Protein 7FE5 (pdb70)

Foldseek 3Di:
DDDFDADPRATEDAQWDKDKAQDDQEAEAPDKDKIKMKIARNDQDKFWAKWKKKKKKFAAAAPDEPVQKWKWKAKAPGDIDTFDQQLWADWDADPNGIIIIMTTGGWDRVPPQADPVTGRIHHHGRMMMMIMMMHGHPPDWGAKIKMKMKMAGERDPPDDPDGRSYHHRHIYDIDMDIHTYHDDDDDPD/DDDFDADPRATEDAQWAKDKAQDDQEAEAQDKDKIKMKIARNDQDKFFAKFKKKKKKFAAAAPDDPVQKWKWKAKAPHDIDTFDQQLWADWDADPNGIIIIMTTGGWDRVPPQADVVTGRMHHHGRMMMMIMMMHGHPPDWGPKIKMKMKMATERDPPDDADGRSYHHRHIYDIDMDIHTHHDDDDDPD/DDDFDADPNATEDAQWAKDKADDDQEAEAFDKDKIKMKIARNDQDKFFAKFKKKKKKFAPAAPDDPVQKWKWKAKAPGDIDTFDSQLKAGWDADPNGIIMIMGTGGWDRNPPQADPVTGRMHHHGDMMMMIMMMHGHPPDWGAKIKMKMKMATERDPPRDPDGRSYHHRHIYDIDMDIHTHHDDDDDPD

B-factor: mean 40.2, std 9.84, range [25.77, 142.32]

Nearest PDB structures (foldseek):
  7fe6-assembly1_C  TM=1.003E+00  e=2.336E-36  Streptomyces hygroscopicus
  7fe0-assembly1_C  TM=1.004E+00  e=3.868E-36  Streptomyces hygroscopicus
  5cl2-assembly1_B  TM=5.965E-01  e=4.654E-03  Bacillus subtilis subsp. subtilis str. 168
  9au7-assembly1_C  TM=4.682E-01  e=3.324E-02  Homo sapiens
  3uxf-assembly1_A  TM=3.647E-01  e=5.988E-03  Actinomyces oris

Organism: Streptomyces hygroscopicus (NCBI:txid1912)

Solvent-accessible surface area: 21555 Å² total; per-residue (Å²): 110,30,136,46,43,120,47,152,55,60,108,17,5,54,71,0,15,0,33,23,19,38,6,39,4,31,1,68,27,13,89,20,20,16,1,0,0,1,3,8,0,42,6,154,71,58,1,33,23,2,2,4,0,1,16,1,19,0,2,62,71,78,78,0,79,23,143,19,4,77,0,54,11,3,4,3,62,25,119,63,74,98,1,54,86,86,107,17,68,104,42,55,112,31,115,70,30,5,0,39,2,4,0,24,2,18,23,75,1,30,40,34,17,12,113,145,113,34,36,2,29,0,51,49,32,59,24,6,1,3,0,0,44,1,0,0,95,133,71,1,66,4,69,4,0,0,0,26,0,28,0,0,0,19,28,39,112,69,44,168,54,103,7,105,22,5,26,0,21,0,4,1,60,44,12,14,0,0,0,6,1,7,152,49,37,94,81,40,110,102,30,135,45,39,124,53,158,53,54,110,18,5,51,72,1,14,0,33,25,17,36,5,40,4,32,1,65,29,12,93,17,20,17,0,0,0,0,2,9,1,46,8,149,72,57,1,33,23,2,2,5,0,0,19,0,16,0,0,56,65,80,78,0,78,26,144,22,5,71,0,51,10,6,5,3,60,26,121,61,80,96,1,50,90,86,102,18,75,104,40,57,113,30,116,68,24,4,0,41,2,3,0,25,2,21,25,75,0,31,38,27,22,17,111,146,99,37,34,4,28,0,53,43,25,45,25,7,2,4,0,0,43,0,0,0,96,132,72,1,69,3,75,5,0,0,0,27,0,28,0,0,0,13,33,36,109,71,35,154,55,99,9,108,22,5,26,0,15,0,4,1,60,44,12,14,0,0,0,6,0,8,152,46,39,92,79,38,107,109,29,129,44,43,122,84,159,64,54,107,19,4,47,69,1,16,0,31,26,17,35,6,40,4,31,2,71,28,15,92,14,20,15,0,0,0,0,1,8,1,42,7,154,70,59,0,30,21,2,3,4,0,2,10,3,25,1,9,60,73,81,70,0,78,26,135,15,5,71,2,56,10,3,3,3,56,26,125,56,73,99,1,60,87,85,106,19,66,106,41,54,110,43,117,75,32,6,1,48,1,2,0,23,2,23,22,79,0,26,40,34,22,21,114,144,113,43,34,3,23,0,52,41,23,51,26,6,1,3,0,0,46,2,0,0,100,133,70,1,64,4,73,6,0,0,1,41,0,29,0,0,0,18,31,40,111,71,41,171,54,98,9,108,22,4,25,0,24,0,4,1,62,41,14,14,0,0,0,5,0,8,152,44,39,92,81,37,107

Secondary structure (DSSP, 8-state):
----EEETTEEE-TTEEEEEES--SEE-TT-EEEEEEEEEE-SSPPBSEEEEEEEEEESS-S---GGGEEEEEEETTS--EEPPTTSBPPPB--TTS-EEEEEEE-S--SSSS--TTS---B-TT-EEEEEEEEEEPTT--EEEEEEEEEEEEESSTT---SSTTSS-SEE---EEEEEEESPPPPP--/----EEETTEEE-TTEEEEEES--SEE-TT-EEEEEEEEEE-SSPPBSEEEEEEEEEESS-S---GGGEEEEEEETTS--EEPPTTSBPPPB--TTS-EEEEEEE----SSSS--TTS---B-TT-EEEEEEEEEEPTT--EEEEEEEEEEEEESSTT---SSTTSS-SEE---EEEEEEESPPPPP--/----EEETTEEE-TTEEEEEES--SEE-TT--EEEEEEEEE-SSPPBSEEEEEEEEEESS-S---GGGEEEEEEETTS--EEPPTTSBPPPB--TTS-EEEEEEE----SSSS--TTS---B-TT-EEEEEEEEEEPTT--EEEEEEEEEEEEESSTT---SSTTSS-SEE---EEEEEEESPPPPP--

Sequence (567 aa):
GPVYREYKGFRVNDNIVADFIGVPAVITPGETIEFSVFYTNRGRYAYPDTGLNLVIWFSDRDDLRREDFKLFYKVSRADWQEQDPAKCWDPQFPAEGGVHIACQLSGPDGGILSKPDGTVPLPEVESVTAHVRLAFREGITSEHAGIFALPGMLDAPGDKSIIPGLFGNVFGRLQQASFRLGEGPSSLYGPVYREYKGFRVNDNIVADFIGVPAVITPGETIEFSVFYTNRGRYAYPDTGLNLVIWFSDRDDLRREDFKLFYKVSRADWQEQDPAKCWDPQFPAEGGVHIACQLSGPDGGILSKPDGTVPLPEVESVTAHVRLAFREGITSEHAGIFALPGMLDAPGDKSIIPGLFGNVFGRLQQASFRLGEGPSSLYGPVYREYKGFRVNDNIVADFIGVPAVITPGETIEFSVFYTNRGRYAYPDTGLNLVIWFSDRDDLRREDFKLFYKVSRADWQEQDPAKCWDPQFPAEGGVHIACQLSGPDGGILSKPDGTVPLPEVESVTAHVRLAFREGITSEHAGIFALPGMLDAPGDKSIIPGLFGNVFGRLQQASFRLGEGPSSLY

Radius of gyration: 22.57 Å; Cα contacts (8 Å, |Δi|>4): 1707; chains: 3; bounding box: 62×62×60 Å

Structure (mmCIF, N/CA/C/O backbone):
data_7FE5
#
_entry.id   7FE5
#
_cell.length_a   73.820
_cell.length_b   73.820
_cell.length_c   244.670
_cell.angle_alpha   90.000
_cell.angle_beta   90.000
_cell.angle_gamma   90.000
#
_symmetry.space_group_name_H-M   'P 41 21 2'
#
loop_
_entity.id
_entity.type
_entity.pdbx_description
1 polymer AvmM
2 non-polymer 'CACODYLATE ION'
3 non-polymer 'CHLORIDE ION'
4 water water
#
loop_
_atom_site.group_PDB
_atom_site.id
_atom_site.type_symbol
_atom_site.label_atom_id
_atom_site.label_alt_id
_atom_site.label_comp_id
_atom_site.label_asym_id
_atom_site.label_entity_id
_atom_site.label_seq_id
_atom_site.pdbx_PDB_ins_code
_atom_site.Cartn_x
_atom_site.Cartn_y
_atom_site.Cartn_z
_atom_site.occupancy
_atom_site.B_iso_or_equiv
_atom_site.auth_seq_id
_atom_site.auth_comp_id
_atom_site.auth_asym_id
_atom_site.auth_atom_id
_atom_site.pdbx_PDB_model_num
ATOM 1 N N . GLY A 1 29 ? 55.419 9.423 118.088 1.00 79.08 9 GLY A N 1
ATOM 2 C CA . GLY A 1 29 ? 54.780 8.126 117.954 1.00 69.46 9 GLY A CA 1
ATOM 3 C C . GLY A 1 29 ? 53.290 8.131 118.250 1.00 67.33 9 GLY A C 1
ATOM 4 O O . GLY A 1 29 ? 52.830 8.845 119.144 1.00 73.47 9 GLY A O 1
ATOM 5 N N . PRO A 1 30 ? 52.526 7.348 117.493 1.00 59.83 10 PRO A N 1
ATOM 6 C CA . PRO A 1 30 ? 51.074 7.319 117.679 1.00 57.55 10 PRO A CA 1
ATOM 7 C C . PRO A 1 30 ? 50.675 6.346 118.782 1.00 57.10 10 PRO A C 1
ATOM 8 O O . PRO A 1 30 ? 51.450 5.498 119.227 1.00 55.87 10 PRO A O 1
ATOM 12 N N . VAL A 1 31 ? 49.423 6.471 119.199 1.00 56.78 11 VAL A N 1
ATOM 13 C CA . VAL A 1 31 ? 48.880 5.656 120.281 1.00 57.86 11 VAL A CA 1
ATOM 14 C C . VAL A 1 31 ? 48.399 4.323 119.730 1.00 55.91 11 VAL A C 1
ATOM 15 O O . VAL A 1 31 ? 47.580 4.277 118.802 1.00 54.00 11 VAL A O 1
ATOM 19 N N . TYR A 1 32 ? 48.868 3.234 120.330 1.00 54.22 12 TYR A N 1
ATOM 20 C CA . TYR A 1 32 ? 48.421 1.898 119.978 1.00 52.70 12 TYR A CA 1
ATOM 21 C C . TYR A 1 32 ? 47.579 1.314 121.099 1.00 53.09 12 TYR A C 1
ATOM 22 O O . TYR A 1 32 ? 47.879 1.503 122.278 1.00 53.27 12 TYR A O 1
ATOM 31 N N . ARG A 1 33 ? 46.560 0.559 120.726 1.00 53.00 13 ARG A N 1
ATOM 32 C CA . ARG A 1 33 ? 45.859 -0.296 121.662 1.00 56.29 13 ARG A CA 1
ATOM 33 C C . ARG A 1 33 ? 46.299 -1.729 121.411 1.00 62.87 13 ARG A C 1
ATOM 34 O O . ARG A 1 33 ? 46.738 -2.077 120.310 1.00 59.93 13 ARG A O 1
ATOM 42 N N . GLU A 1 34 ? 46.202 -2.559 122.438 1.00 73.87 14 GLU A N 1
ATOM 43 C CA . GLU A 1 34 ? 46.537 -3.962 122.281 1.00 76.81 14 GLU A CA 1
ATOM 44 C C . GLU A 1 34 ? 45.252 -4.748 122.105 1.00 80.08 14 GLU A C 1
ATOM 45 O O . GLU A 1 34 ? 44.279 -4.538 122.838 1.00 82.34 14 GLU A O 1
ATOM 51 N N . TYR A 1 35 ? 45.255 -5.637 121.120 1.00 72.65 15 TYR A N 1
ATOM 52 C CA . TYR A 1 35 ? 44.125 -6.501 120.821 1.00 72.89 15 TYR A CA 1
ATOM 53 C C . TYR A 1 35 ? 44.674 -7.841 120.369 1.00 69.81 15 TYR A C 1
ATOM 54 O O . TYR A 1 35 ? 45.349 -7.910 119.338 1.00 68.42 15 TYR A O 1
ATOM 63 N N . LYS A 1 36 ? 44.396 -8.893 121.139 1.00 71.74 16 LYS A N 1
ATOM 64 C CA . LYS A 1 36 ? 44.960 -10.222 120.885 1.00 69.02 16 LYS A CA 1
ATOM 65 C C . LYS A 1 36 ? 46.481 -10.161 120.749 1.00 67.27 16 LYS A C 1
ATOM 66 O O . LYS A 1 36 ? 47.078 -10.810 119.889 1.00 65.25 16 LYS A O 1
ATOM 72 N N . GLY A 1 37 ? 47.112 -9.350 121.595 1.00 69.83 17 GLY A N 1
ATOM 73 C CA . GLY A 1 37 ? 48.556 -9.255 121.637 1.00 70.92 17 GLY A CA 1
ATOM 74 C C . GLY A 1 37 ? 49.215 -8.476 120.521 1.00 68.98 17 GLY A C 1
ATOM 75 O O . GLY A 1 37 ? 50.448 -8.484 120.431 1.00 68.39 17 GLY A O 1
ATOM 76 N N . PHE A 1 38 ? 48.448 -7.802 119.672 1.00 67.86 18 PHE A N 1
ATOM 77 C CA . PHE A 1 38 ? 49.011 -7.031 118.575 1.00 63.62 18 PHE A CA 1
ATOM 78 C C . PHE A 1 38 ? 48.742 -5.552 118.815 1.00 61.32 18 PHE A C 1
ATOM 79 O O . PHE A 1 38 ? 47.899 -5.179 119.634 1.00 61.78 18 PHE A O 1
ATOM 87 N N . ARG A 1 39 ? 49.498 -4.712 118.114 1.00 55.25 19 ARG A N 1
ATOM 88 C CA . ARG A 1 39 ? 49.377 -3.266 118.240 1.00 53.87 19 ARG A CA 1
ATOM 89 C C . ARG A 1 39 ? 48.528 -2.721 117.095 1.00 51.98 19 ARG A C 1
ATOM 90 O O . ARG A 1 39 ? 48.812 -2.992 115.920 1.00 49.19 19 ARG A O 1
ATOM 98 N N . VAL A 1 40 ? 47.486 -1.966 117.448 1.00 51.22 20 VAL A N 1
ATOM 99 C CA . VAL A 1 40 ? 46.472 -1.501 116.509 1.00 47.05 20 VAL A CA 1
ATOM 100 C C . VAL A 1 40 ? 46.373 0.015 116.607 1.00 48.86 20 VAL A C 1
ATOM 101 O O . VAL A 1 40 ? 46.247 0.565 117.709 1.00 46.89 20 VAL A O 1
ATOM 105 N N . ASN A 1 41 ? 46.429 0.684 115.453 1.00 44.28 21 ASN A N 1
ATOM 106 C CA . ASN A 1 41 ? 46.185 2.118 115.344 1.00 40.04 21 ASN A CA 1
ATOM 107 C C . ASN A 1 41 ? 44.851 2.287 114.628 1.00 40.63 21 ASN A C 1
ATOM 108 O O . ASN A 1 41 ? 44.748 2.015 113.427 1.00 42.83 21 ASN A O 1
ATOM 113 N N . ASP A 1 42 ? 43.827 2.714 115.367 1.00 38.57 22 ASP A N 1
ATOM 114 C CA . ASP A 1 42 ? 42.506 2.867 114.767 1.00 42.01 22 ASP A CA 1
ATOM 115 C C . ASP A 1 42 ? 42.425 4.020 113.773 1.00 38.31 22 ASP A C 1
ATOM 116 O O . ASP A 1 42 ? 41.396 4.157 113.107 1.00 37.63 22 ASP A O 1
ATOM 121 N N . ASN A 1 43 ? 43.469 4.842 113.647 1.00 38.61 23 ASN A N 1
ATOM 122 C CA . ASN A 1 43 ? 43.437 5.943 112.694 1.00 34.83 23 ASN A CA 1
ATOM 123 C C . ASN A 1 43 ? 43.702 5.502 111.264 1.00 35.99 23 ASN A C 1
ATOM 124 O O . ASN A 1 43 ? 43.501 6.302 110.347 1.00 36.40 23 ASN A O 1
ATOM 129 N N . ILE A 1 44 ? 44.162 4.273 111.048 1.00 34.93 24 ILE A N 1
ATOM 130 C CA . ILE A 1 44 ? 44.321 3.719 109.711 1.00 34.91 24 ILE A CA 1
ATOM 131 C C . ILE A 1 44 ? 43.117 2.811 109.485 1.00 34.49 24 ILE A C 1
ATOM 132 O O . ILE A 1 44 ? 43.072 1.684 109.985 1.00 35.67 24 ILE A O 1
ATOM 137 N N . VAL A 1 45 ? 42.123 3.304 108.757 1.00 32.88 25 VAL A N 1
ATOM 138 C CA . VAL A 1 45 ? 40.875 2.592 108.579 1.00 34.02 25 VAL A CA 1
ATOM 139 C C . VAL A 1 45 ? 40.858 1.964 107.193 1.00 32.37 25 VAL A C 1
ATOM 140 O O . VAL A 1 45 ? 41.764 2.163 106.389 1.00 31.87 25 VAL A O 1
ATOM 144 N N . ALA A 1 46 ? 39.821 1.167 106.915 1.00 32.56 26 ALA A N 1
ATOM 145 C CA . ALA A 1 46 ? 39.628 0.535 105.620 1.00 31.34 26 ALA A CA 1
ATOM 146 C C . ALA A 1 46 ? 38.152 0.603 105.241 1.00 32.86 26 ALA A C 1
ATOM 147 O O . ALA A 1 46 ? 37.271 0.589 106.105 1.00 30.93 26 ALA A O 1
ATOM 149 N N . ASP A 1 47 ? 37.894 0.679 103.935 1.00 30.64 27 ASP A N 1
ATOM 150 C CA . ASP A 1 47 ? 36.548 0.704 103.379 1.00 30.20 27 ASP A CA 1
ATOM 151 C C . ASP A 1 47 ? 36.467 -0.321 102.253 1.00 32.49 27 ASP A C 1
ATOM 152 O O . ASP A 1 47 ? 37.449 -0.541 101.535 1.00 31.08 27 ASP A O 1
ATOM 157 N N . PHE A 1 48 ? 35.305 -0.957 102.120 1.00 31.81 28 PHE A N 1
ATOM 158 C CA . PHE A 1 48 ? 34.978 -1.858 101.022 1.00 30.37 28 PHE A CA 1
ATOM 159 C C . PHE A 1 48 ? 34.057 -1.162 100.022 1.00 31.21 28 PHE A C 1
ATOM 160 O O . PHE A 1 48 ? 33.231 -0.331 100.401 1.00 31.43 28 PHE A O 1
ATOM 168 N N . ILE A 1 49 ? 34.180 -1.517 98.741 1.00 30.89 29 ILE A N 1
ATOM 169 C CA . ILE A 1 49 ? 33.240 -1.064 97.713 1.00 29.54 29 ILE A CA 1
ATOM 170 C C . ILE A 1 49 ? 32.853 -2.245 96.836 1.00 29.81 29 ILE A C 1
ATOM 171 O O . ILE A 1 49 ? 33.728 -2.945 96.327 1.00 30.08 29 ILE A O 1
ATOM 176 N N . GLY A 1 50 ? 31.544 -2.459 96.651 1.00 29.76 30 GLY A N 1
ATOM 177 C CA . GLY A 1 50 ? 31.087 -3.447 95.691 1.00 30.00 30 GLY A CA 1
ATOM 178 C C . GLY A 1 50 ? 31.078 -4.888 96.157 1.00 30.52 30 GLY A C 1
ATOM 179 O O . GLY A 1 50 ? 30.865 -5.785 95.337 1.00 30.78 30 GLY A O 1
ATOM 180 N N . VAL A 1 51 ? 31.265 -5.148 97.446 1.00 30.72 31 VAL A N 1
ATOM 181 C CA . VAL A 1 51 ? 31.110 -6.506 97.967 1.00 31.26 31 VAL A CA 1
ATOM 182 C C . VAL A 1 51 ? 29.637 -6.905 97.982 1.00 31.35 31 VAL A C 1
ATOM 183 O O . VAL A 1 51 ? 28.819 -6.234 98.638 1.00 31.73 31 VAL A O 1
ATOM 187 N N . PRO A 1 52 ? 29.249 -7.982 97.305 1.00 31.70 32 PRO A N 1
ATOM 188 C CA . PRO A 1 52 ? 27.861 -8.438 97.394 1.00 31.88 32 PRO A CA 1
ATOM 189 C C . PRO A 1 52 ? 27.598 -9.150 98.710 1.00 32.32 32 PRO A C 1
ATOM 190 O O . PRO A 1 52 ? 28.495 -9.725 99.334 1.00 32.65 32 PRO A O 1
ATOM 194 N N . ALA A 1 53 ? 26.348 -9.069 99.148 1.00 32.37 33 ALA A N 1
ATOM 195 C CA . ALA A 1 53 ? 25.953 -9.750 100.371 1.00 33.70 33 ALA A CA 1
ATOM 196 C C . ALA A 1 53 ? 25.688 -11.238 100.156 1.00 33.49 33 ALA A C 1
ATOM 197 O O . ALA A 1 53 ? 25.558 -11.978 101.135 1.00 34.00 33 ALA A O 1
ATOM 199 N N . VAL A 1 54 ? 25.577 -11.687 98.911 1.00 33.53 34 VAL A N 1
ATOM 200 C CA . VAL A 1 54 ? 25.513 -13.110 98.591 1.00 34.15 34 VAL A CA 1
ATOM 201 C C . VAL A 1 54 ? 26.437 -13.340 97.406 1.00 34.07 34 VAL A C 1
ATOM 202 O O . VAL A 1 54 ? 26.346 -12.625 96.404 1.00 33.64 34 VAL A O 1
ATOM 206 N N . ILE A 1 55 ? 27.349 -14.306 97.539 1.00 34.52 35 ILE A N 1
ATOM 207 C CA . ILE A 1 55 ? 28.282 -14.707 96.492 1.00 34.58 35 ILE A CA 1
ATOM 208 C C . ILE A 1 55 ? 27.912 -16.114 96.021 1.00 38.85 35 ILE A C 1
ATOM 209 O O . ILE A 1 55 ? 27.671 -17.009 96.845 1.00 37.50 35 ILE A O 1
ATOM 214 N N . THR A 1 56 ? 27.850 -16.310 94.692 1.00 36.12 36 THR A N 1
ATOM 215 C CA . THR A 1 56 ? 27.537 -17.629 94.142 1.00 38.84 36 THR A CA 1
ATOM 216 C C . THR A 1 56 ? 28.802 -18.484 94.100 1.00 41.22 36 THR A C 1
ATOM 217 O O . THR A 1 56 ? 29.821 -18.045 93.551 1.00 38.51 36 THR A O 1
ATOM 221 N N . PRO A 1 57 ? 28.768 -19.710 94.620 1.00 40.86 37 PRO A N 1
ATOM 222 C CA . PRO A 1 57 ? 29.940 -20.585 94.498 1.00 40.43 37 PRO A CA 1
ATOM 223 C C . PRO A 1 57 ? 30.320 -20.773 93.039 1.00 38.90 37 PRO A C 1
ATOM 224 O O . PRO A 1 57 ? 29.464 -20.937 92.168 1.00 39.64 37 PRO A O 1
ATOM 228 N N . GLY A 1 58 ? 31.620 -20.685 92.776 1.00 40.57 38 GLY A N 1
ATOM 229 C CA . GLY A 1 58 ? 32.164 -20.839 91.446 1.00 42.34 38 GLY A CA 1
ATOM 230 C C . GLY A 1 58 ? 32.282 -19.557 90.656 1.00 39.46 38 GLY A C 1
ATOM 231 O O . GLY A 1 58 ? 33.086 -19.490 89.728 1.00 37.35 38 GLY A O 1
ATOM 232 N N . GLU A 1 59 ? 31.557 -18.518 91.038 1.00 39.83 39 GLU A N 1
ATOM 233 C CA . GLU A 1 59 ? 31.497 -17.293 90.264 1.00 38.45 39 GLU A CA 1
ATOM 234 C C . GLU A 1 59 ? 32.554 -16.300 90.744 1.00 35.09 39 GLU A C 1
ATOM 235 O O . GLU A 1 59 ? 32.902 -16.259 91.926 1.00 35.13 39 GLU A O 1
ATOM 241 N N . THR A 1 60 ? 33.085 -15.523 89.800 1.00 39.02 40 THR A N 1
ATOM 242 C CA . THR A 1 60 ? 34.082 -14.494 90.088 1.00 35.38 40 THR A CA 1
ATOM 243 C C . THR A 1 60 ? 33.418 -13.134 90.317 1.00 36.05 40 THR A C 1
ATOM 244 O O . THR A 1 60 ? 32.638 -12.660 89.484 1.00 33.65 40 THR A O 1
ATOM 248 N N . ILE A 1 61 ? 33.745 -12.498 91.437 1.00 35.44 41 ILE A N 1
ATOM 249 C CA . ILE A 1 61 ? 33.331 -11.126 91.700 1.00 34.53 41 ILE A CA 1
ATOM 250 C C . ILE A 1 61 ? 34.579 -10.264 91.815 1.00 35.07 41 ILE A C 1
ATOM 251 O O . ILE A 1 61 ? 35.659 -10.736 92.199 1.00 33.95 41 ILE A O 1
ATOM 256 N N . GLU A 1 62 ? 34.422 -8.981 91.503 1.00 33.01 42 GLU A N 1
ATOM 257 C CA . GLU A 1 62 ? 35.485 -8.010 91.699 1.00 31.87 42 GLU A CA 1
ATOM 258 C C . GLU A 1 62 ? 34.988 -6.927 92.647 1.00 31.58 42 GLU A C 1
ATOM 259 O O . GLU A 1 62 ? 33.891 -6.403 92.471 1.00 31.12 42 GLU A O 1
ATOM 265 N N . PHE A 1 63 ? 35.793 -6.594 93.647 1.00 33.36 43 PHE A N 1
ATOM 266 C CA . PHE A 1 63 ? 35.484 -5.476 94.520 1.00 33.15 43 PHE A CA 1
ATOM 267 C C . PHE A 1 63 ? 36.748 -4.666 94.733 1.00 30.95 43 PHE A C 1
ATOM 268 O O . PHE A 1 63 ? 37.849 -5.091 94.387 1.00 32.55 43 PHE A O 1
ATOM 276 N N . SER A 1 64 ? 36.585 -3.488 95.315 1.00 30.56 44 SER A N 1
ATOM 277 C CA . SER A 1 64 ? 37.727 -2.680 95.688 1.00 30.52 44 SER A CA 1
ATOM 278 C C . SER A 1 64 ? 37.664 -2.486 97.187 1.00 31.68 44 SER A C 1
ATOM 279 O O . SER A 1 64 ? 36.582 -2.507 97.791 1.00 32.21 44 SER A O 1
ATOM 282 N N . VAL A 1 65 ? 38.845 -2.323 97.764 1.00 33.13 45 VAL A N 1
ATOM 283 C CA . VAL A 1 65 ? 39.042 -2.079 99.184 1.00 31.70 45 VAL A CA 1
ATOM 284 C C . VAL A 1 65 ? 40.235 -1.148 99.304 1.00 30.95 45 VAL A C 1
ATOM 285 O O . VAL A 1 65 ? 41.204 -1.276 98.550 1.00 34.47 45 VAL A O 1
ATOM 289 N N . PHE A 1 66 ? 40.163 -0.185 100.228 1.00 30.70 46 PHE A N 1
ATOM 290 C CA . PHE A 1 66 ? 41.251 0.779 100.351 1.00 30.71 46 PHE A CA 1
ATOM 291 C C . PHE A 1 66 ? 41.442 1.163 101.806 1.00 30.86 46 PHE A C 1
ATOM 292 O O . PHE A 1 66 ? 40.468 1.244 102.561 1.00 30.72 46 PHE A O 1
ATOM 300 N N . TYR A 1 67 ? 42.699 1.392 102.196 1.00 31.21 47 TYR A N 1
ATOM 301 C CA . TYR A 1 67 ? 42.998 1.871 103.535 1.00 31.41 47 TYR A CA 1
ATOM 302 C C . TYR A 1 67 ? 43.449 3.328 103.491 1.00 31.14 47 TYR A C 1
ATOM 303 O O . TYR A 1 67 ? 44.143 3.753 102.565 1.00 31.08 47 TYR A O 1
ATOM 312 N N . THR A 1 68 ? 43.040 4.087 104.500 1.00 31.01 48 THR A N 1
ATOM 313 C CA . THR A 1 68 ? 43.215 5.527 104.536 1.00 30.71 48 THR A CA 1
ATOM 314 C C . THR A 1 68 ? 43.817 5.939 105.863 1.00 31.08 48 THR A C 1
ATOM 315 O O . THR A 1 68 ? 43.432 5.425 106.918 1.00 31.32 48 THR A O 1
ATOM 319 N N . ASN A 1 69 ? 44.732 6.901 105.808 1.00 32.80 49 ASN A N 1
ATOM 320 C CA . ASN A 1 69 ? 45.334 7.460 107.016 1.00 33.17 49 ASN A CA 1
ATOM 321 C C . ASN A 1 69 ? 44.437 8.594 107.511 1.00 34.15 49 ASN A C 1
ATOM 322 O O . ASN A 1 69 ? 44.470 9.716 106.996 1.00 32.94 49 ASN A O 1
ATOM 327 N N . ARG A 1 70 ? 43.631 8.297 108.516 1.00 32.75 50 ARG A N 1
ATOM 328 C CA . ARG A 1 70 ? 42.798 9.295 109.149 1.00 33.38 50 ARG A CA 1
ATOM 329 C C . ARG A 1 70 ? 43.473 9.937 110.356 1.00 35.50 50 ARG A C 1
ATOM 330 O O . ARG A 1 70 ? 42.816 10.678 111.082 1.00 35.10 50 ARG A O 1
ATOM 338 N N . GLY A 1 71 ? 44.765 9.679 110.570 1.00 37.50 51 GLY A N 1
ATOM 339 C CA . GLY A 1 71 ? 45.520 10.272 111.647 1.00 38.49 51 GLY A CA 1
ATOM 340 C C . GLY A 1 71 ? 46.615 11.202 111.154 1.00 40.69 51 GLY A C 1
ATOM 341 O O . GLY A 1 71 ? 46.728 11.511 109.967 1.00 38.64 51 GLY A O 1
ATOM 342 N N . ARG A 1 72 ? 47.457 11.630 112.098 1.00 42.23 52 ARG A N 1
ATOM 343 C CA . ARG A 1 72 ? 48.476 12.630 111.809 1.00 44.41 52 ARG A CA 1
ATOM 344 C C . ARG A 1 72 ? 49.884 12.054 111.717 1.00 46.12 52 ARG A C 1
ATOM 345 O O . ARG A 1 72 ? 50.831 12.808 111.458 1.00 53.82 52 ARG A O 1
ATOM 353 N N . TYR A 1 73 ? 50.053 10.753 111.915 1.00 41.87 53 TYR A N 1
ATOM 354 C CA . TYR A 1 73 ? 51.358 10.111 111.846 1.00 41.09 53 TYR A CA 1
ATOM 355 C C . TYR A 1 73 ? 51.504 9.451 110.480 1.00 43.09 53 TYR A C 1
ATOM 356 O O . TYR A 1 73 ? 50.622 8.688 110.059 1.00 41.00 53 TYR A O 1
ATOM 365 N N . ALA A 1 74 ? 52.580 9.784 109.771 1.00 39.32 54 ALA A N 1
ATOM 366 C CA . ALA A 1 74 ? 52.833 9.228 108.445 1.00 42.30 54 ALA A CA 1
ATOM 367 C C . ALA A 1 74 ? 53.583 7.909 108.597 1.00 41.94 54 ALA A C 1
ATOM 368 O O . ALA A 1 74 ? 54.650 7.874 109.214 1.00 39.97 54 ALA A O 1
ATOM 370 N N . TYR A 1 75 ? 53.012 6.818 108.067 1.00 40.22 55 TYR A N 1
ATOM 371 C CA . TYR A 1 75 ? 53.749 5.562 108.219 1.00 39.63 55 TYR A CA 1
ATOM 372 C C . TYR A 1 75 ? 54.764 5.405 107.086 1.00 41.56 55 TYR A C 1
ATOM 373 O O . TYR A 1 75 ? 54.501 5.820 105.954 1.00 41.93 55 TYR A O 1
ATOM 382 N N . PRO A 1 76 ? 55.946 4.853 107.379 1.00 43.18 56 PRO A N 1
ATOM 383 C CA . PRO A 1 76 ? 56.986 4.731 106.338 1.00 45.10 56 PRO A CA 1
ATOM 384 C C . PRO A 1 76 ? 56.776 3.613 105.324 1.00 44.34 56 PRO A C 1
ATOM 385 O O . PRO A 1 76 ? 57.420 3.648 104.264 1.00 42.29 56 PRO A O 1
ATOM 389 N N . ASP A 1 77 ? 55.968 2.598 105.632 1.00 44.66 57 ASP A N 1
ATOM 390 C CA . ASP A 1 77 ? 55.684 1.509 104.703 1.00 40.71 57 ASP A CA 1
ATOM 391 C C . ASP A 1 77 ? 54.376 0.850 105.133 1.00 43.64 57 ASP A C 1
ATOM 392 O O . ASP A 1 77 ? 54.125 0.711 106.335 1.00 42.50 57 ASP A O 1
ATOM 397 N N . THR A 1 78 ? 53.519 0.508 104.161 1.00 40.16 58 THR A N 1
ATOM 398 C CA . THR A 1 78 ? 52.196 -0.032 104.458 1.00 40.10 58 THR A CA 1
ATOM 399 C C . THR A 1 78 ? 51.794 -1.089 103.433 1.00 39.85 58 THR A C 1
ATOM 400 O O . THR A 1 78 ? 52.270 -1.101 102.294 1.00 39.53 58 THR A O 1
ATOM 404 N N . GLY A 1 79 ? 50.868 -1.962 103.849 1.00 38.77 59 GLY A N 1
ATOM 405 C CA . GLY A 1 79 ? 50.281 -2.952 102.963 1.00 35.44 59 GLY A CA 1
ATOM 406 C C . GLY A 1 79 ? 49.014 -3.589 103.503 1.00 38.52 59 GLY A C 1
ATOM 407 O O . GLY A 1 79 ? 48.864 -3.778 104.715 1.00 40.68 59 GLY A O 1
ATOM 408 N N . LEU A 1 80 ? 48.088 -3.926 102.611 1.00 36.73 60 LEU A N 1
ATOM 409 C CA . LEU A 1 80 ? 46.803 -4.466 103.028 1.00 36.65 60 LEU A CA 1
ATOM 410 C C . LEU A 1 80 ? 46.879 -5.968 103.255 1.00 37.04 60 LEU A C 1
ATOM 411 O O . LEU A 1 80 ? 47.525 -6.690 102.495 1.00 36.79 60 LEU A O 1
ATOM 416 N N . ASN A 1 81 ? 46.170 -6.434 104.284 1.00 38.26 61 ASN A N 1
ATOM 417 C CA . ASN A 1 81 ? 45.871 -7.845 104.491 1.00 37.27 61 ASN A CA 1
ATOM 418 C C . ASN A 1 81 ? 44.364 -8.072 104.416 1.00 37.40 61 ASN A C 1
ATOM 419 O O . ASN A 1 81 ? 43.578 -7.232 104.867 1.00 36.21 61 ASN A O 1
ATOM 424 N N . LEU A 1 82 ? 43.963 -9.205 103.840 1.00 38.53 62 LEU A N 1
ATOM 425 C CA . LEU A 1 82 ? 42.560 -9.593 103.762 1.00 36.87 62 LEU A CA 1
ATOM 426 C C . LEU A 1 82 ? 42.342 -10.923 104.464 1.00 38.71 62 LEU A C 1
ATOM 427 O O . LEU A 1 82 ? 43.093 -11.877 104.255 1.00 38.85 62 LEU A O 1
ATOM 432 N N . VAL A 1 83 ? 41.303 -10.993 105.280 1.00 41.31 63 VAL A N 1
ATOM 433 C CA . VAL A 1 83 ? 40.944 -12.221 105.971 1.00 40.58 63 VAL A CA 1
ATOM 434 C C . VAL A 1 83 ? 39.623 -12.705 105.398 1.00 41.99 63 VAL A C 1
ATOM 435 O O . VAL A 1 83 ? 38.621 -11.981 105.439 1.00 40.20 63 VAL A O 1
ATOM 439 N N . ILE A 1 84 ? 39.624 -13.929 104.867 1.00 45.00 64 ILE A N 1
ATOM 440 C CA . ILE A 1 84 ? 38.416 -14.620 104.430 1.00 42.91 64 ILE A CA 1
ATOM 441 C C . ILE A 1 84 ? 38.008 -15.537 105.568 1.00 49.69 64 ILE A C 1
ATOM 442 O O . ILE A 1 84 ? 38.821 -16.342 106.036 1.00 52.74 64 ILE A O 1
ATOM 447 N N . TRP A 1 85 ? 36.762 -15.437 106.020 1.00 62.08 65 TRP A N 1
ATOM 448 C CA . TRP A 1 85 ? 36.391 -16.211 107.195 1.00 55.81 65 TRP A CA 1
ATOM 449 C C . TRP A 1 85 ? 35.012 -16.827 107.016 1.00 55.50 65 TRP A C 1
ATOM 450 O O . TRP A 1 85 ? 34.075 -16.161 106.565 1.00 57.52 65 TRP A O 1
ATOM 461 N N . PHE A 1 86 ? 34.908 -18.108 107.344 1.00 51.17 66 PHE A N 1
ATOM 462 C CA . PHE A 1 86 ? 33.640 -18.817 107.413 1.00 51.25 66 PHE A CA 1
ATOM 463 C C . PHE A 1 86 ? 33.378 -19.119 108.877 1.00 51.50 66 PHE A C 1
ATOM 464 O O . PHE A 1 86 ? 34.258 -19.650 109.563 1.00 51.75 66 PHE A O 1
ATOM 472 N N . SER A 1 87 ? 32.188 -18.761 109.360 1.00 49.51 67 SER A N 1
ATOM 473 C CA . SER A 1 87 ? 31.853 -18.974 110.762 1.00 53.32 67 SER A CA 1
ATOM 474 C C . SER A 1 87 ? 31.280 -20.354 111.045 1.00 50.77 67 SER A C 1
ATOM 475 O O . SER A 1 87 ? 31.324 -20.800 112.199 1.00 52.80 67 SER A O 1
ATOM 478 N N . ASP A 1 88 ? 30.742 -21.031 110.032 1.00 49.11 68 ASP A N 1
ATOM 479 C CA . ASP A 1 88 ? 29.978 -22.259 110.212 1.00 50.69 68 ASP A CA 1
ATOM 480 C C . ASP A 1 88 ? 30.699 -23.498 109.688 1.00 50.57 68 ASP A C 1
ATOM 481 O O . ASP A 1 88 ? 30.074 -24.554 109.554 1.00 50.84 68 ASP A O 1
ATOM 486 N N . ARG A 1 89 ? 31.993 -23.399 109.388 1.00 52.46 69 ARG A N 1
ATOM 487 C CA . ARG A 1 89 ? 32.799 -24.569 109.035 1.00 54.28 69 ARG A CA 1
ATOM 488 C C . ARG A 1 89 ? 34.273 -24.206 109.161 1.00 54.46 69 ARG A C 1
ATOM 489 O O . ARG A 1 89 ? 34.647 -23.030 109.109 1.00 54.34 69 ARG A O 1
ATOM 497 N N . ASP A 1 90 ? 35.109 -25.226 109.360 1.00 54.40 70 ASP A N 1
ATOM 498 C CA . ASP A 1 90 ? 36.537 -24.998 109.561 1.00 57.44 70 ASP A CA 1
ATOM 499 C C . ASP A 1 90 ? 37.394 -25.688 108.505 1.00 55.67 70 ASP A C 1
ATOM 500 O O . ASP A 1 90 ? 38.626 -25.689 108.631 1.00 56.18 70 ASP A O 1
ATOM 505 N N . ASP A 1 91 ? 36.782 -26.228 107.449 1.00 53.97 71 ASP A N 1
ATOM 506 C CA . ASP A 1 91 ? 37.490 -26.971 106.416 1.00 55.48 71 ASP A CA 1
ATOM 507 C C . ASP A 1 91 ? 37.974 -26.098 105.264 1.00 54.46 71 ASP A C 1
ATOM 508 O O . ASP A 1 91 ? 38.726 -26.586 104.414 1.00 55.57 71 ASP A O 1
ATOM 513 N N . LEU A 1 92 ? 37.553 -24.839 105.200 1.00 51.12 72 LEU A N 1
ATOM 514 C CA . LEU A 1 92 ? 38.024 -23.940 104.155 1.00 51.45 72 LEU A CA 1
ATOM 515 C C . LEU A 1 92 ? 39.518 -23.668 104.308 1.00 51.49 72 LEU A C 1
ATOM 516 O O . LEU A 1 92 ? 40.026 -23.505 105.422 1.00 50.26 72 LEU A O 1
ATOM 521 N N . ARG A 1 93 ? 40.226 -23.642 103.178 1.00 48.42 73 ARG A N 1
ATOM 522 C CA . ARG A 1 93 ? 41.641 -23.299 103.141 1.00 48.96 73 ARG A CA 1
ATOM 523 C C . ARG A 1 93 ? 41.870 -22.342 101.981 1.00 47.31 73 ARG A C 1
ATOM 524 O O . ARG A 1 93 ? 40.973 -22.094 101.170 1.00 46.97 73 ARG A O 1
ATOM 532 N N . ARG A 1 94 ? 43.099 -21.821 101.896 1.00 45.78 74 ARG A N 1
ATOM 533 C CA . ARG A 1 94 ? 43.458 -20.907 100.814 1.00 45.05 74 ARG A CA 1
ATOM 534 C C . ARG A 1 94 ? 43.197 -21.533 99.447 1.00 45.40 74 ARG A C 1
ATOM 535 O O . ARG A 1 94 ? 42.800 -20.841 98.502 1.00 42.90 74 ARG A O 1
ATOM 543 N N . GLU A 1 95 ? 43.433 -22.845 99.320 1.00 46.18 75 GLU A N 1
ATOM 544 C CA . GLU A 1 95 ? 43.247 -23.582 98.073 1.00 44.08 75 GLU A CA 1
ATOM 545 C C . GLU A 1 95 ? 41.797 -23.678 97.625 1.00 43.69 75 GLU A C 1
ATOM 546 O O . GLU A 1 95 ? 41.550 -24.079 96.483 1.00 44.32 75 GLU A O 1
ATOM 552 N N . ASP A 1 96 ? 40.837 -23.318 98.467 1.00 45.46 76 ASP A N 1
ATOM 553 C CA . ASP A 1 96 ? 39.433 -23.385 98.084 1.00 45.76 76 ASP A CA 1
ATOM 554 C C . ASP A 1 96 ? 38.937 -22.137 97.354 1.00 43.73 76 ASP A C 1
ATOM 555 O O . ASP A 1 96 ? 37.747 -22.068 97.027 1.00 45.41 76 ASP A O 1
ATOM 560 N N . PHE A 1 97 ? 39.791 -21.143 97.109 1.00 41.97 77 PHE A N 1
ATOM 561 C CA . PHE A 1 97 ? 39.362 -19.971 96.355 1.00 42.49 77 PHE A CA 1
ATOM 562 C C . PHE A 1 97 ? 40.525 -19.415 95.549 1.00 40.85 77 PHE A C 1
ATOM 563 O O . PHE A 1 97 ? 41.691 -19.602 95.901 1.00 42.68 77 PHE A O 1
ATOM 571 N N . LYS A 1 98 ? 40.195 -18.708 94.470 1.00 37.58 78 LYS A N 1
ATOM 572 C CA . LYS A 1 98 ? 41.195 -18.037 93.650 1.00 41.33 78 LYS A CA 1
ATOM 573 C C . LYS A 1 98 ? 41.140 -16.542 93.920 1.00 40.39 78 LYS A C 1
ATOM 574 O O . LYS A 1 98 ? 40.060 -15.955 93.981 1.00 36.12 78 LYS A O 1
ATOM 580 N N . LEU A 1 99 ? 42.303 -15.918 94.076 1.00 40.56 79 LEU A N 1
ATOM 581 C CA . LEU A 1 99 ? 42.328 -14.541 94.549 1.00 37.31 79 LEU A CA 1
ATOM 582 C C . LEU A 1 99 ? 43.399 -13.778 93.785 1.00 37.68 79 LEU A C 1
ATOM 583 O O . LEU A 1 99 ? 44.578 -14.162 93.791 1.00 41.32 79 LEU A O 1
ATOM 588 N N . PHE A 1 100 ? 42.974 -12.740 93.078 1.00 36.22 80 PHE A N 1
ATOM 589 C CA . PHE A 1 100 ? 43.868 -11.839 92.377 1.00 35.43 80 PHE A CA 1
ATOM 590 C C . PHE A 1 100 ? 43.643 -10.426 92.886 1.00 35.72 80 PHE A C 1
ATOM 591 O O . PHE A 1 100 ? 42.545 -10.068 93.317 1.00 37.91 80 PHE A O 1
ATOM 599 N N . TYR A 1 101 ? 44.676 -9.605 92.813 1.00 36.79 81 TYR A N 1
ATOM 600 C CA . TYR A 1 101 ? 44.524 -8.250 93.309 1.00 35.80 81 TYR A CA 1
ATOM 601 C C . TYR A 1 101 ? 45.462 -7.349 92.531 1.00 37.33 81 TYR A C 1
ATOM 602 O O . TYR A 1 101 ? 46.326 -7.812 91.776 1.00 35.69 81 TYR A O 1
ATOM 611 N N . LYS A 1 102 ? 45.227 -6.050 92.673 1.00 33.47 82 LYS A N 1
ATOM 612 C CA . LYS A 1 102 ? 46.020 -5.051 91.979 1.00 35.10 82 LYS A CA 1
ATOM 613 C C . LYS A 1 102 ? 46.059 -3.820 92.870 1.00 34.51 82 LYS A C 1
ATOM 614 O O . LYS A 1 102 ? 45.001 -3.293 93.245 1.00 32.36 82 LYS A O 1
ATOM 620 N N . VAL A 1 103 ? 47.267 -3.379 93.224 1.00 33.48 83 VAL A N 1
ATOM 621 C CA . VAL A 1 103 ? 47.430 -2.265 94.153 1.00 32.90 83 VAL A CA 1
ATOM 622 C C . VAL A 1 103 ? 47.311 -0.973 93.358 1.00 32.46 83 VAL A C 1
ATOM 623 O O . VAL A 1 103 ? 48.162 -0.667 92.521 1.00 32.76 83 VAL A O 1
ATOM 627 N N . SER A 1 104 ? 46.232 -0.232 93.602 1.00 31.90 84 SER A N 1
ATOM 628 C CA . SER A 1 104 ? 45.970 1.045 92.947 1.00 32.36 84 SER A CA 1
ATOM 629 C C . SER A 1 104 ? 46.229 0.963 91.444 1.00 33.09 84 SER A C 1
ATOM 630 O O . SER A 1 104 ? 45.514 0.241 90.734 1.00 31.54 84 SER A O 1
ATOM 633 N N . ARG A 1 105 ? 47.239 1.671 90.934 1.00 33.76 85 ARG A N 1
ATOM 634 C CA . ARG A 1 105 ? 47.457 1.705 89.490 1.00 34.09 85 ARG A CA 1
ATOM 635 C C . ARG A 1 105 ? 48.584 0.778 89.023 1.00 35.01 85 ARG A C 1
ATOM 636 O O . ARG A 1 105 ? 49.023 0.878 87.871 1.00 34.94 85 ARG A O 1
ATOM 644 N N . ALA A 1 106 ? 49.084 -0.088 89.899 1.00 35.46 86 ALA A N 1
ATOM 645 C CA . ALA A 1 106 ? 49.994 -1.149 89.491 1.00 35.98 86 ALA A CA 1
ATOM 646 C C . ALA A 1 106 ? 49.231 -2.227 88.704 1.00 35.78 86 ALA A C 1
ATOM 647 O O . ALA A 1 106 ? 48.061 -2.077 88.357 1.00 36.87 86 ALA A O 1
ATOM 649 N N . ASP A 1 107 ? 49.929 -3.296 88.348 1.00 38.31 87 ASP A N 1
ATOM 650 C CA . ASP A 1 107 ? 49.354 -4.344 87.522 1.00 37.59 87 ASP A CA 1
ATOM 651 C C . ASP A 1 107 ? 48.735 -5.463 88.361 1.00 36.15 87 ASP A C 1
ATOM 652 O O . ASP A 1 107 ? 49.112 -5.694 89.512 1.00 35.87 87 ASP A O 1
ATOM 657 N N . TRP A 1 108 ? 47.791 -6.175 87.747 1.00 34.21 88 TRP A N 1
ATOM 658 C CA . TRP A 1 108 ? 47.154 -7.326 88.375 1.00 36.46 88 TRP A CA 1
ATOM 659 C C . TRP A 1 108 ? 48.163 -8.425 88.672 1.00 39.56 88 TRP A C 1
ATOM 660 O O . TRP A 1 108 ? 49.106 -8.668 87.913 1.00 37.14 88 TRP A O 1
ATOM 671 N N . GLN A 1 109 ? 47.927 -9.128 89.770 1.00 36.01 89 GLN A N 1
ATOM 672 C CA . GLN A 1 109 ? 48.779 -10.243 90.139 1.00 39.37 89 GLN A CA 1
ATOM 673 C C . GLN A 1 109 ? 47.934 -11.249 90.895 1.00 40.44 89 GLN A C 1
ATOM 674 O O . GLN A 1 109 ? 46.891 -10.908 91.461 1.00 35.77 89 GLN A O 1
ATOM 680 N N . GLU A 1 110 ? 48.390 -12.495 90.902 1.00 38.42 90 GLU A N 1
ATOM 681 C CA . GLU A 1 110 ? 47.714 -13.505 91.701 1.00 40.23 90 GLU A CA 1
ATOM 682 C C . GLU A 1 110 ? 48.212 -13.432 93.139 1.00 38.92 90 GLU A C 1
ATOM 683 O O . GLU A 1 110 ? 49.414 -13.316 93.382 1.00 42.27 90 GLU A O 1
ATOM 689 N N . GLN A 1 111 ? 47.289 -13.475 94.091 1.00 41.35 91 GLN A N 1
ATOM 690 C CA . GLN A 1 111 ? 47.702 -13.501 95.483 1.00 43.76 91 GLN A CA 1
ATOM 691 C C . GLN A 1 111 ? 48.505 -14.766 95.762 1.00 44.32 91 GLN A C 1
ATOM 692 O O . GLN A 1 111 ? 48.167 -15.855 95.293 1.00 44.74 91 GLN A O 1
ATOM 698 N N . ASP A 1 112 ? 49.565 -14.606 96.549 1.00 45.39 92 ASP A N 1
ATOM 699 C CA . ASP A 1 112 ? 50.555 -15.652 96.791 1.00 44.73 92 ASP A CA 1
ATOM 700 C C . ASP A 1 112 ? 50.169 -16.496 98.000 1.00 46.07 92 ASP A C 1
ATOM 701 O O . ASP A 1 112 ? 50.102 -15.960 99.115 1.00 45.20 92 ASP A O 1
ATOM 706 N N . PRO A 1 113 ? 49.956 -17.807 97.847 1.00 47.12 93 PRO A N 1
ATOM 707 C CA . PRO A 1 113 ? 49.620 -18.632 99.020 1.00 48.61 93 PRO A CA 1
ATOM 708 C C . PRO A 1 113 ? 50.715 -18.666 100.072 1.00 46.01 93 PRO A C 1
ATOM 709 O O . PRO A 1 113 ? 50.418 -18.939 101.240 1.00 44.96 93 PRO A O 1
ATOM 713 N N . ALA A 1 114 ? 51.973 -18.429 99.700 1.00 45.83 94 ALA A N 1
ATOM 714 C CA . ALA A 1 114 ? 53.016 -18.340 100.709 1.00 47.00 94 ALA A CA 1
ATOM 715 C C . ALA A 1 114 ? 52.962 -17.024 101.469 1.00 50.29 94 ALA A C 1
ATOM 716 O O . ALA A 1 114 ? 53.529 -16.931 102.565 1.00 52.38 94 ALA A O 1
ATOM 718 N N . LYS A 1 115 ? 52.312 -16.009 100.908 1.00 47.60 95 LYS A N 1
ATOM 719 C CA . LYS A 1 115 ? 52.073 -14.750 101.611 1.00 46.98 95 LYS A CA 1
ATOM 720 C C . LYS A 1 115 ? 50.677 -14.764 102.229 1.00 45.36 95 LYS A C 1
ATOM 721 O O . LYS A 1 115 ? 49.821 -13.920 101.967 1.00 45.33 95 LYS A O 1
ATOM 727 N N . CYS A 1 116 ? 50.463 -15.789 103.047 1.00 44.43 96 CYS A N 1
ATOM 728 C CA . CYS A 1 116 ? 49.233 -15.986 103.794 1.00 46.14 96 CYS A CA 1
ATOM 729 C C . CYS A 1 116 ? 49.594 -16.484 105.180 1.00 48.55 96 CYS A C 1
ATOM 730 O O . CYS A 1 116 ? 50.655 -17.084 105.381 1.00 50.24 96 CYS A O 1
ATOM 733 N N . TRP A 1 117 ? 48.716 -16.212 106.136 1.00 46.57 97 TRP A N 1
ATOM 734 C CA . TRP A 1 117 ? 48.843 -16.794 107.459 1.00 48.83 97 TRP A CA 1
ATOM 735 C C . TRP A 1 117 ? 48.339 -18.237 107.450 1.00 52.76 97 TRP A C 1
ATOM 736 O O . TRP A 1 117 ? 47.575 -18.652 106.570 1.00 51.27 97 TRP A O 1
ATOM 747 N N . ASP A 1 118 ? 48.820 -19.022 108.416 1.00 53.84 98 ASP A N 1
ATOM 748 C CA . ASP A 1 118 ? 48.244 -20.337 108.635 1.00 54.34 98 ASP A CA 1
ATOM 749 C C . ASP A 1 118 ? 46.764 -20.179 108.966 1.00 54.39 98 ASP A C 1
ATOM 750 O O . ASP A 1 118 ? 46.356 -19.160 109.529 1.00 61.01 98 ASP A O 1
ATOM 755 N N . PRO A 1 119 ? 45.942 -21.168 108.635 1.00 55.46 99 PRO A N 1
ATOM 756 C CA . PRO A 1 119 ? 44.534 -21.107 109.031 1.00 54.59 99 PRO A CA 1
ATOM 757 C C . PRO A 1 119 ? 44.416 -20.882 110.532 1.00 55.66 99 PRO A C 1
ATOM 758 O O . PRO A 1 119 ? 45.153 -21.462 111.329 1.00 55.26 99 PRO A O 1
ATOM 762 N N . GLN A 1 120 ? 43.525 -19.978 110.912 1.00 55.53 100 GLN A N 1
ATOM 763 C CA . GLN A 1 120 ? 43.231 -19.721 112.312 1.00 55.43 100 GLN A CA 1
ATOM 764 C C . GLN A 1 120 ? 41.871 -20.304 112.658 1.00 55.19 100 GLN A C 1
ATOM 765 O O . GLN A 1 120 ? 40.963 -20.326 111.823 1.00 54.31 100 GLN A O 1
ATOM 771 N N . PHE A 1 121 ? 41.763 -20.854 113.861 1.00 56.05 101 PHE A N 1
ATOM 772 C CA . PHE A 1 121 ? 40.534 -21.503 114.311 1.00 55.80 101 PHE A CA 1
ATOM 773 C C . PHE A 1 121 ? 40.039 -20.814 115.573 1.00 57.35 101 PHE A C 1
ATOM 774 O O . PHE A 1 121 ? 40.577 -21.065 116.665 1.00 60.11 101 PHE A O 1
ATOM 782 N N . PRO A 1 122 ? 39.033 -19.939 115.483 1.00 61.23 102 PRO A N 1
ATOM 783 C CA . PRO A 1 122 ? 38.484 -19.319 116.699 1.00 65.46 102 PRO A CA 1
ATOM 784 C C . PRO A 1 122 ? 37.897 -20.363 117.634 1.00 66.37 102 PRO A C 1
ATOM 785 O O . PRO A 1 122 ? 37.475 -21.444 117.211 1.00 65.02 102 PRO A O 1
ATOM 789 N N . ALA A 1 123 ? 37.874 -20.023 118.925 1.00 67.98 103 ALA A N 1
ATOM 790 C CA . ALA A 1 123 ? 37.419 -20.978 119.930 1.00 69.12 103 ALA A CA 1
ATOM 791 C C . ALA A 1 123 ? 35.973 -21.389 119.703 1.00 71.43 103 ALA A C 1
ATOM 792 O O . ALA A 1 123 ? 35.589 -22.516 120.037 1.00 70.21 103 ALA A O 1
ATOM 794 N N . GLU A 1 124 ? 35.168 -20.511 119.109 1.00 76.28 104 GLU A N 1
ATOM 795 C CA . GLU A 1 124 ? 33.751 -20.767 118.886 1.00 76.73 104 GLU A CA 1
ATOM 796 C C . GLU A 1 124 ? 33.455 -21.486 117.572 1.00 78.87 104 GLU A C 1
ATOM 797 O O . GLU A 1 124 ? 32.281 -21.732 117.276 1.00 80.89 104 GLU A O 1
ATOM 803 N N . GLY A 1 125 ? 34.468 -21.822 116.785 1.00 71.92 105 GLY A N 1
ATOM 804 C CA . GLY A 1 125 ? 34.289 -22.504 115.518 1.00 66.97 105 GLY A CA 1
ATOM 805 C C . GLY A 1 125 ? 34.651 -21.620 114.333 1.00 61.87 105 GLY A C 1
ATOM 806 O O . GLY A 1 125 ? 34.901 -20.420 114.456 1.00 65.63 105 GLY A O 1
ATOM 807 N N . GLY A 1 126 ? 34.648 -22.247 113.155 1.00 60.25 106 GLY A N 1
ATOM 808 C CA . GLY A 1 126 ? 35.003 -21.563 111.926 1.00 56.12 106 GLY A CA 1
ATOM 809 C C . GLY A 1 126 ? 36.506 -21.478 111.722 1.00 56.62 106 GLY A C 1
ATOM 810 O O . GLY A 1 126 ? 37.306 -21.974 112.518 1.00 55.44 106 GLY A O 1
ATOM 811 N N . VAL A 1 127 ? 36.897 -20.810 110.636 1.00 54.94 107 VAL A N 1
ATOM 812 C CA . VAL A 1 127 ? 38.310 -20.666 110.295 1.00 53.93 107 VAL A CA 1
ATOM 813 C C . VAL A 1 127 ? 38.508 -19.337 109.569 1.00 57.08 107 VAL A C 1
ATOM 814 O O . VAL A 1 127 ? 37.660 -18.920 108.776 1.00 55.98 107 VAL A O 1
ATOM 818 N N . HIS A 1 128 ? 39.649 -18.685 109.824 1.00 59.58 108 HIS A N 1
ATOM 819 C CA . HIS A 1 128 ? 40.063 -17.476 109.119 1.00 59.49 108 HIS A CA 1
ATOM 820 C C . HIS A 1 128 ? 41.299 -17.757 108.277 1.00 57.80 108 HIS A C 1
ATOM 821 O O . HIS A 1 128 ? 42.232 -18.425 108.727 1.00 60.49 108 HIS A O 1
ATOM 828 N N . ILE A 1 129 ? 41.315 -17.226 107.065 1.00 50.34 109 ILE A N 1
ATOM 829 C CA . ILE A 1 129 ? 42.441 -17.387 106.157 1.00 44.67 109 ILE A CA 1
ATOM 830 C C . ILE A 1 129 ? 42.939 -15.974 105.881 1.00 46.86 109 ILE A C 1
ATOM 831 O O . ILE A 1 129 ? 42.314 -15.221 105.122 1.00 46.87 109 ILE A O 1
ATOM 836 N N . ALA A 1 130 ? 44.064 -15.603 106.480 1.00 46.54 110 ALA A N 1
ATOM 837 C CA . ALA A 1 130 ? 44.585 -14.250 106.345 1.00 42.72 110 ALA A CA 1
ATOM 838 C C . ALA A 1 130 ? 45.553 -14.188 105.171 1.00 43.21 110 ALA A C 1
ATOM 839 O O . ALA A 1 130 ? 46.512 -14.957 105.113 1.00 44.49 110 ALA A O 1
ATOM 841 N N . CYS A 1 131 ? 45.323 -13.242 104.263 1.00 41.70 111 CYS A N 1
ATOM 842 C CA . CYS A 1 131 ? 46.053 -13.147 103.007 1.00 40.64 111 CYS A CA 1
ATOM 843 C C . CYS A 1 131 ? 46.661 -11.761 102.861 1.00 41.62 111 CYS A C 1
ATOM 844 O O . CYS A 1 131 ? 45.994 -10.748 103.102 1.00 40.06 111 CYS A O 1
ATOM 847 N N . GLN A 1 132 ? 47.917 -11.726 102.435 1.00 42.07 112 GLN A N 1
ATOM 848 C CA . GLN A 1 132 ? 48.642 -10.479 102.272 1.00 40.07 112 GLN A CA 1
ATOM 849 C C . GLN A 1 132 ? 48.429 -9.937 100.866 1.00 38.61 112 GLN A C 1
ATOM 850 O O . GLN A 1 132 ? 48.719 -10.621 99.883 1.00 37.12 112 GLN A O 1
ATOM 856 N N . LEU A 1 133 ? 47.948 -8.696 100.774 1.00 38.47 113 LEU A N 1
ATOM 857 C CA . LEU A 1 133 ? 47.768 -8.043 99.483 1.00 38.17 113 LEU A CA 1
ATOM 858 C C . LEU A 1 133 ? 48.566 -6.744 99.429 1.00 39.89 113 LEU A C 1
ATOM 859 O O . LEU A 1 133 ? 47.975 -5.663 99.313 1.00 38.35 113 LEU A O 1
ATOM 864 N N . SER A 1 134 ? 49.894 -6.831 99.560 1.00 37.64 114 SER A N 1
ATOM 865 C CA . SER A 1 134 ? 50.767 -5.664 99.616 1.00 38.39 114 SER A CA 1
ATOM 866 C C . SER A 1 134 ? 51.534 -5.512 98.307 1.00 38.21 114 SER A C 1
ATOM 867 O O . SER A 1 134 ? 51.330 -6.251 97.336 1.00 39.56 114 SER A O 1
ATOM 870 N N . GLY A 1 135 ? 52.422 -4.521 98.278 1.00 41.66 115 GLY A N 1
ATOM 871 C CA . GLY A 1 135 ? 53.271 -4.297 97.127 1.00 39.07 115 GLY A CA 1
ATOM 872 C C . GLY A 1 135 ? 53.151 -2.864 96.653 1.00 41.08 115 GLY A C 1
ATOM 873 O O . GLY A 1 135 ? 52.303 -2.111 97.141 1.00 37.30 115 GLY A O 1
ATOM 874 N N . PRO A 1 136 ? 53.976 -2.468 95.678 1.00 40.65 116 PRO A N 1
ATOM 875 C CA . PRO A 1 136 ? 53.898 -1.098 95.152 1.00 36.36 116 PRO A CA 1
ATOM 876 C C . PRO A 1 136 ? 52.528 -0.793 94.558 1.00 38.07 116 PRO A C 1
ATOM 877 O O . PRO A 1 136 ? 51.805 -1.690 94.125 1.00 35.42 116 PRO A O 1
ATOM 881 N N . ASP A 1 137 ? 52.163 0.497 94.586 1.00 36.53 117 ASP A N 1
ATOM 882 C CA . ASP A 1 137 ? 50.865 0.962 94.121 1.00 34.49 117 ASP A CA 1
ATOM 883 C C . ASP A 1 137 ? 50.949 1.620 92.749 1.00 35.56 117 ASP A C 1
ATOM 884 O O . ASP A 1 137 ? 50.064 2.406 92.389 1.00 36.56 117 ASP A O 1
ATOM 889 N N . GLY A 1 138 ? 51.998 1.326 91.985 1.00 37.55 118 GLY A N 1
ATOM 890 C CA . GLY A 1 138 ? 52.192 1.980 90.704 1.00 36.02 118 GLY A CA 1
ATOM 891 C C . GLY A 1 138 ? 52.791 3.366 90.803 1.00 35.89 118 GLY A C 1
ATOM 892 O O . GLY A 1 138 ? 52.589 4.189 89.906 1.00 36.54 118 GLY A O 1
ATOM 893 N N . GLY A 1 139 ? 53.505 3.668 91.881 1.00 38.15 119 GLY A N 1
ATOM 894 C CA . GLY A 1 139 ? 54.161 4.956 91.974 1.00 34.74 119 GLY A CA 1
ATOM 895 C C . GLY A 1 139 ? 53.284 6.121 92.374 1.00 38.94 119 GLY A C 1
ATOM 896 O O . GLY A 1 139 ? 53.654 7.270 92.120 1.00 41.88 119 GLY A O 1
ATOM 897 N N . ILE A 1 140 ? 52.137 5.877 92.995 1.00 37.82 120 ILE A N 1
ATOM 898 C CA . ILE A 1 140 ? 51.355 6.983 93.539 1.00 36.75 120 ILE A CA 1
ATOM 899 C C . ILE A 1 140 ? 51.925 7.400 94.886 1.00 41.60 120 ILE A C 1
ATOM 900 O O . ILE A 1 140 ? 52.447 8.509 95.054 1.00 36.83 120 ILE A O 1
ATOM 905 N N . LEU A 1 141 ? 51.881 6.495 95.857 1.00 40.71 121 LEU A N 1
ATOM 906 C CA . LEU A 1 141 ? 52.609 6.706 97.096 1.00 38.97 121 LEU A CA 1
ATOM 907 C C . LEU A 1 141 ? 53.899 5.908 97.163 1.00 39.59 121 LEU A C 1
ATOM 908 O O . LEU A 1 141 ? 54.813 6.294 97.899 1.00 40.54 121 LEU A O 1
ATOM 913 N N . SER A 1 142 ? 54.003 4.825 96.400 1.00 42.25 122 SER A N 1
ATOM 914 C CA . SER A 1 142 ? 55.127 3.916 96.542 1.00 40.19 122 SER A CA 1
ATOM 915 C C . SER A 1 142 ? 56.400 4.545 95.976 1.00 42.65 122 SER A C 1
ATOM 916 O O . SER A 1 142 ? 56.361 5.452 95.143 1.00 40.35 122 SER A O 1
ATOM 919 N N . LYS A 1 143 ? 57.537 4.082 96.484 1.00 43.25 123 LYS A N 1
ATOM 920 C CA . LYS A 1 143 ? 58.840 4.650 96.184 1.00 44.15 123 LYS A CA 1
ATOM 921 C C . LYS A 1 143 ? 59.717 3.640 95.454 1.00 46.35 123 LYS A C 1
ATOM 922 O O . LYS A 1 143 ? 59.441 2.433 95.474 1.00 43.93 123 LYS A O 1
ATOM 928 N N . PRO A 1 144 ? 60.792 4.095 94.805 1.00 47.76 124 PRO A N 1
ATOM 929 C CA . PRO A 1 144 ? 61.661 3.151 94.075 1.00 44.02 124 PRO A CA 1
ATOM 930 C C . PRO A 1 144 ? 62.157 1.976 94.907 1.00 45.48 124 PRO A C 1
ATOM 931 O O . PRO A 1 144 ? 62.342 0.882 94.357 1.00 45.27 124 PRO A O 1
ATOM 935 N N . ASP A 1 145 ? 62.381 2.154 96.210 1.00 44.76 125 ASP A N 1
ATOM 936 C CA . ASP A 1 145 ? 62.831 1.046 97.047 1.00 45.83 125 ASP A CA 1
ATOM 937 C C . ASP A 1 145 ? 61.705 0.071 97.393 1.00 47.84 125 ASP A C 1
ATOM 938 O O . ASP A 1 145 ? 61.916 -0.847 98.196 1.00 40.74 125 ASP A O 1
ATOM 943 N N . GLY A 1 146 ? 60.509 0.267 96.826 1.00 47.88 126 GLY A N 1
ATOM 944 C CA . GLY A 1 146 ? 59.399 -0.625 97.055 1.00 47.89 126 GLY A CA 1
ATOM 945 C C . GLY A 1 146 ? 58.476 -0.228 98.184 1.00 44.64 126 GLY A C 1
ATOM 946 O O . GLY A 1 146 ? 57.362 -0.772 98.272 1.00 44.27 126 GLY A O 1
ATOM 947 N N . THR A 1 147 ? 58.892 0.695 99.046 1.00 44.22 127 THR A N 1
ATOM 948 C CA . THR A 1 147 ? 58.080 1.052 100.199 1.00 43.47 127 THR A CA 1
ATOM 949 C C . THR A 1 147 ? 56.823 1.813 99.774 1.00 45.80 127 THR A C 1
ATOM 950 O O . THR A 1 147 ? 56.782 2.467 98.730 1.00 45.20 127 THR A O 1
ATOM 954 N N . VAL A 1 148 ? 55.789 1.722 100.605 1.00 43.60 128 VAL A N 1
ATOM 955 C CA . VAL A 1 148 ? 54.548 2.457 100.386 1.00 41.45 128 VAL A CA 1
ATOM 956 C C . VAL A 1 148 ? 54.277 3.305 101.620 1.00 42.97 128 VAL A C 1
ATOM 957 O O . VAL A 1 148 ? 53.472 2.915 102.483 1.00 40.05 128 VAL A O 1
ATOM 961 N N . PRO A 1 149 ? 54.907 4.473 101.743 1.00 41.62 129 PRO A N 1
ATOM 962 C CA . PRO A 1 149 ? 54.591 5.345 102.869 1.00 38.75 129 PRO A CA 1
ATOM 963 C C . PRO A 1 149 ? 53.171 5.849 102.716 1.00 39.50 129 PRO A C 1
ATOM 964 O O . PRO A 1 149 ? 52.652 5.957 101.604 1.00 39.71 129 PRO A O 1
ATOM 968 N N . LEU A 1 150 ? 52.527 6.107 103.854 1.00 39.94 130 LEU A N 1
ATOM 969 C CA . LEU A 1 150 ? 51.131 6.540 103.903 1.00 39.16 130 LEU A CA 1
ATOM 970 C C . LEU A 1 150 ? 51.036 7.880 104.623 1.00 38.45 130 LEU A C 1
ATOM 971 O O . LEU A 1 150 ? 50.814 7.931 105.842 1.00 35.97 130 LEU A O 1
ATOM 976 N N . PRO A 1 151 ? 51.157 8.991 103.904 1.00 39.15 131 PRO A N 1
ATOM 977 C CA . PRO A 1 151 ? 50.975 10.306 104.538 1.00 38.34 131 PRO A CA 1
ATOM 978 C C . PRO A 1 151 ? 49.545 10.469 105.022 1.00 39.37 131 PRO A C 1
ATOM 979 O O . PRO A 1 151 ? 48.653 9.685 104.683 1.00 38.66 131 PRO A O 1
ATOM 983 N N . GLU A 1 152 ? 49.313 11.507 105.826 1.00 40.37 132 GLU A N 1
ATOM 984 C CA . GLU A 1 152 ? 47.958 11.704 106.324 1.00 38.90 132 GLU A CA 1
ATOM 985 C C . GLU A 1 152 ? 47.015 11.988 105.166 1.00 39.93 132 GLU A C 1
ATOM 986 O O . GLU A 1 152 ? 47.426 12.491 104.117 1.00 40.38 132 GLU A O 1
ATOM 992 N N . VAL A 1 153 ? 45.757 11.560 105.335 1.00 40.37 133 VAL A N 1
ATOM 993 C CA . VAL A 1 153 ? 44.658 11.780 104.395 1.00 40.29 133 VAL A CA 1
ATOM 994 C C . VAL A 1 153 ? 44.822 10.923 103.135 1.00 37.06 133 VAL A C 1
ATOM 995 O O . VAL A 1 153 ? 43.916 10.850 102.305 1.00 38.26 133 VAL A O 1
ATOM 999 N N . GLU A 1 154 ? 45.946 10.236 102.991 1.00 37.02 134 GLU A N 1
ATOM 1000 C CA . GLU A 1 154 ? 46.200 9.426 101.803 1.00 37.24 134 GLU A CA 1
ATOM 1001 C C . GLU A 1 154 ? 45.596 8.031 101.924 1.00 34.84 134 GLU A C 1
ATOM 1002 O O . GLU A 1 154 ? 45.247 7.570 103.010 1.00 32.05 134 GLU A O 1
ATOM 1008 N N . SER A 1 155 ? 45.533 7.330 100.788 1.00 34.69 135 SER A N 1
ATOM 1009 C CA . SER A 1 155 ? 44.950 5.994 100.762 1.00 32.29 135 SER A CA 1
ATOM 1010 C C . SER A 1 155 ? 45.642 5.137 99.716 1.00 32.27 135 SER A C 1
ATOM 1011 O O . SER A 1 155 ? 46.244 5.642 98.764 1.00 31.45 135 SER A O 1
ATOM 1014 N N . VAL A 1 156 ? 45.529 3.823 99.906 1.00 31.13 136 VAL A N 1
ATOM 1015 C CA . VAL A 1 156 ? 45.983 2.827 98.947 1.00 31.41 136 VAL A CA 1
ATOM 1016 C C . VAL A 1 156 ? 44.846 1.840 98.704 1.00 32.31 136 VAL A C 1
ATOM 1017 O O . VAL A 1 156 ? 44.203 1.378 99.654 1.00 31.29 136 VAL A O 1
ATOM 1021 N N . THR A 1 157 ? 44.615 1.501 97.435 1.00 31.15 137 THR A N 1
ATOM 1022 C CA . THR A 1 157 ? 43.515 0.648 97.014 1.00 31.00 137 THR A CA 1
ATOM 1023 C C . THR A 1 157 ? 44.030 -0.694 96.514 1.00 32.40 137 THR A C 1
ATOM 1024 O O . THR A 1 157 ? 45.081 -0.765 95.859 1.00 31.78 137 THR A O 1
ATOM 1028 N N . ALA A 1 158 ? 43.294 -1.761 96.835 1.00 31.61 138 ALA A N 1
ATOM 1029 C CA . ALA A 1 158 ? 43.423 -3.033 96.132 1.00 31.98 138 ALA A CA 1
ATOM 1030 C C . ALA A 1 158 ? 42.110 -3.318 95.422 1.00 31.91 138 ALA A C 1
ATOM 1031 O O . ALA A 1 158 ? 41.056 -3.435 96.068 1.00 31.48 138 ALA A O 1
ATOM 1033 N N . HIS A 1 159 ? 42.167 -3.398 94.096 1.00 31.63 139 HIS A N 1
ATOM 1034 C CA . HIS A 1 159 ? 41.080 -4.005 93.346 1.00 31.52 139 HIS A CA 1
ATOM 1035 C C . HIS A 1 159 ? 41.255 -5.509 93.475 1.00 33.11 139 HIS A C 1
ATOM 1036 O O . HIS A 1 159 ? 42.369 -6.020 93.313 1.00 32.51 139 HIS A O 1
ATOM 1043 N N . VAL A 1 160 ? 40.182 -6.212 93.836 1.00 32.94 140 VAL A N 1
ATOM 1044 C CA . VAL A 1 160 ? 40.288 -7.621 94.206 1.00 34.64 140 VAL A CA 1
ATOM 1045 C C . VAL A 1 160 ? 39.331 -8.441 93.358 1.00 35.26 140 VAL A C 1
ATOM 1046 O O . VAL A 1 160 ? 38.142 -8.119 93.278 1.00 34.10 140 VAL A O 1
ATOM 1050 N N . ARG A 1 161 ? 39.847 -9.510 92.748 1.00 36.16 141 ARG A N 1
ATOM 1051 C CA . ARG A 1 161 ? 39.034 -10.500 92.047 1.00 35.14 141 ARG A CA 1
ATOM 1052 C C . ARG A 1 161 ? 39.016 -11.786 92.854 1.00 33.94 141 ARG A C 1
ATOM 1053 O O . ARG A 1 161 ? 40.073 -12.337 93.172 1.00 38.05 141 ARG A O 1
ATOM 1061 N N . LEU A 1 162 ? 37.815 -12.261 93.176 1.00 36.00 142 LEU A N 1
ATOM 1062 C CA . LEU A 1 162 ? 37.641 -13.377 94.090 1.00 35.71 142 LEU A CA 1
ATOM 1063 C C . LEU A 1 162 ? 36.590 -14.346 93.571 1.00 38.82 142 LEU A C 1
ATOM 1064 O O . LEU A 1 162 ? 35.517 -13.928 93.118 1.00 34.76 142 LEU A O 1
ATOM 1069 N N . ALA A 1 163 ? 36.893 -15.643 93.686 1.00 37.31 143 ALA A N 1
ATOM 1070 C CA . ALA A 1 163 ? 35.938 -16.705 93.390 1.00 38.43 143 ALA A CA 1
ATOM 1071 C C . ALA A 1 163 ? 36.207 -17.871 94.330 1.00 37.40 143 ALA A C 1
ATOM 1072 O O . ALA A 1 163 ? 37.357 -18.283 94.493 1.00 39.05 143 ALA A O 1
ATOM 1074 N N . PHE A 1 164 ? 35.160 -18.358 94.982 1.00 36.63 144 PHE A N 1
ATOM 1075 C CA . PHE A 1 164 ? 35.242 -19.572 95.777 1.00 39.39 144 PHE A CA 1
ATOM 1076 C C . PHE A 1 164 ? 34.911 -20.743 94.868 1.00 42.05 144 PHE A C 1
ATOM 1077 O O . PHE A 1 164 ? 34.069 -20.620 93.974 1.00 41.84 144 PHE A O 1
ATOM 1085 N N . ARG A 1 165 ? 35.593 -21.868 95.073 1.00 39.11 145 ARG A N 1
ATOM 1086 C CA . ARG A 1 165 ? 35.336 -23.021 94.220 1.00 47.14 145 ARG A CA 1
ATOM 1087 C C . ARG A 1 165 ? 33.883 -23.484 94.359 1.00 45.23 145 ARG A C 1
ATOM 1088 O O . ARG A 1 165 ? 33.225 -23.250 95.376 1.00 44.81 145 ARG A O 1
ATOM 1096 N N . GLU A 1 166 ? 33.364 -24.089 93.291 1.00 46.66 146 GLU A N 1
ATOM 1097 C CA . GLU A 1 166 ? 32.028 -24.674 93.331 1.00 46.57 146 GLU A CA 1
ATOM 1098 C C . GLU A 1 166 ? 31.937 -25.728 94.429 1.00 46.35 146 GLU A C 1
ATOM 1099 O O . GLU A 1 166 ? 32.933 -26.333 94.842 1.00 49.37 146 GLU A O 1
ATOM 1105 N N . GLY A 1 167 ? 30.719 -25.959 94.894 1.00 48.52 147 GLY A N 1
ATOM 1106 C CA . GLY A 1 167 ? 30.498 -27.003 95.867 1.00 49.61 147 GLY A CA 1
ATOM 1107 C C . GLY A 1 167 ? 30.893 -26.657 97.281 1.00 51.64 147 GLY A C 1
ATOM 1108 O O . GLY A 1 167 ? 30.832 -27.530 98.154 1.00 54.57 147 GLY A O 1
ATOM 1109 N N . ILE A 1 168 ? 31.313 -25.423 97.538 1.00 50.69 148 ILE A N 1
ATOM 1110 C CA . ILE A 1 168 ? 31.542 -24.950 98.894 1.00 49.68 148 ILE A CA 1
ATOM 1111 C C . ILE A 1 168 ? 30.591 -23.781 99.148 1.00 50.83 148 ILE A C 1
ATOM 1112 O O . ILE A 1 168 ? 30.311 -22.980 98.247 1.00 47.48 148 ILE A O 1
ATOM 1117 N N . THR A 1 169 ? 30.019 -23.744 100.351 1.00 49.37 149 THR A N 1
ATOM 1118 C CA . THR A 1 169 ? 29.007 -22.762 100.713 1.00 46.88 149 THR A CA 1
ATOM 1119 C C . THR A 1 169 ? 29.189 -22.376 102.168 1.00 46.70 149 THR A C 1
ATOM 1120 O O . THR A 1 169 ? 29.815 -23.094 102.950 1.00 47.85 149 THR A O 1
ATOM 1124 N N . SER A 1 170 ? 28.618 -21.230 102.525 1.00 44.40 150 SER A N 1
ATOM 1125 C CA . SER A 1 170 ? 28.634 -20.767 103.901 1.00 46.97 150 SER A CA 1
ATOM 1126 C C . SER A 1 170 ? 27.416 -19.886 104.129 1.00 46.15 150 SER A C 1
ATOM 1127 O O . SER A 1 170 ? 27.061 -19.069 103.278 1.00 44.81 150 SER A O 1
ATOM 1130 N N . GLU A 1 171 ? 26.768 -20.066 105.267 1.00 42.93 151 GLU A N 1
ATOM 1131 C CA . GLU A 1 171 ? 25.613 -19.246 105.572 1.00 45.01 151 GLU A CA 1
ATOM 1132 C C . GLU A 1 171 ? 25.968 -18.007 106.374 1.00 44.99 151 GLU A C 1
ATOM 1133 O O . GLU A 1 171 ? 25.108 -17.145 106.550 1.00 42.40 151 GLU A O 1
ATOM 1139 N N . HIS A 1 172 ? 27.210 -17.882 106.849 1.00 45.28 152 HIS A N 1
ATOM 1140 C CA . HIS A 1 172 ? 27.624 -16.649 107.518 1.00 45.13 152 HIS A CA 1
ATOM 1141 C C . HIS A 1 172 ? 29.144 -16.538 107.407 1.00 44.50 152 HIS A C 1
ATOM 1142 O O . HIS A 1 172 ? 29.872 -17.135 108.204 1.00 43.43 152 HIS A O 1
ATOM 1149 N N . ALA A 1 173 ? 29.592 -15.742 106.444 1.00 43.49 153 ALA A N 1
ATOM 1150 C CA . ALA A 1 173 ? 30.995 -15.534 106.152 1.00 44.83 153 ALA A CA 1
ATOM 1151 C C . ALA A 1 173 ? 31.256 -14.042 106.047 1.00 44.76 153 ALA A C 1
ATOM 1152 O O . ALA A 1 173 ? 30.335 -13.218 106.031 1.00 42.71 153 ALA A O 1
ATOM 1154 N N . GLY A 1 174 ? 32.530 -13.702 105.949 1.00 44.82 154 GLY A N 1
ATOM 1155 C CA . GLY A 1 174 ? 32.890 -12.318 105.745 1.00 42.79 154 GLY A CA 1
ATOM 1156 C C . GLY A 1 174 ? 34.315 -12.187 105.267 1.00 45.05 154 GLY A C 1
ATOM 1157 O O . GLY A 1 174 ? 35.119 -13.122 105.313 1.00 48.19 154 GLY A O 1
ATOM 1158 N N . ILE A 1 175 ? 34.611 -10.993 104.787 1.00 41.74 155 ILE A N 1
ATOM 1159 C CA . ILE A 1 175 ? 35.971 -10.562 104.530 1.00 40.63 155 ILE A CA 1
ATOM 1160 C C . ILE A 1 175 ? 36.282 -9.461 105.523 1.00 39.35 155 ILE A C 1
ATOM 1161 O O . ILE A 1 175 ? 35.485 -8.526 105.695 1.00 37.10 155 ILE A O 1
ATOM 1166 N N . PHE A 1 176 ? 37.422 -9.584 106.189 1.00 39.19 156 PHE A N 1
ATOM 1167 C CA . PHE A 1 176 ? 37.941 -8.526 107.037 1.00 38.00 156 PHE A CA 1
ATOM 1168 C C . PHE A 1 176 ? 39.129 -7.903 106.331 1.00 39.43 156 PHE A C 1
ATOM 1169 O O . PHE A 1 176 ? 39.995 -8.618 105.806 1.00 37.28 156 PHE A O 1
ATOM 1177 N N . ALA A 1 177 ? 39.118 -6.576 106.260 1.00 36.22 157 ALA A N 1
ATOM 1178 C CA . ALA A 1 177 ? 40.237 -5.808 105.756 1.00 34.93 157 ALA A CA 1
ATOM 1179 C C . ALA A 1 177 ? 41.087 -5.396 106.949 1.00 38.33 157 ALA A C 1
ATOM 1180 O O . ALA A 1 177 ? 40.581 -4.749 107.874 1.00 35.71 157 ALA A O 1
ATOM 1182 N N . LEU A 1 178 ? 42.353 -5.814 106.950 1.00 34.68 158 LEU A N 1
ATOM 1183 C CA . LEU A 1 178 ? 43.286 -5.531 108.040 1.00 36.79 158 LEU A CA 1
ATOM 1184 C C . LEU A 1 178 ? 44.483 -4.752 107.508 1.00 35.57 158 LEU A C 1
ATOM 1185 O O . LEU A 1 178 ? 45.438 -5.355 106.986 1.00 35.48 158 LEU A O 1
ATOM 1190 N N . PRO A 1 179 ? 44.477 -3.427 107.599 1.00 35.58 159 PRO A N 1
ATOM 1191 C CA . PRO A 1 179 ? 45.645 -2.656 107.161 1.00 34.59 159 PRO A CA 1
ATOM 1192 C C . PRO A 1 179 ? 46.849 -2.997 108.018 1.00 35.40 159 PRO A C 1
ATOM 1193 O O . PRO A 1 179 ? 46.746 -3.088 109.240 1.00 35.78 159 PRO A O 1
ATOM 1197 N N . GLY A 1 180 ? 47.983 -3.212 107.362 1.00 36.65 160 GLY A N 1
ATOM 1198 C CA . GLY A 1 180 ? 49.251 -3.457 108.045 1.00 39.76 160 GLY A CA 1
ATOM 1199 C C . GLY A 1 180 ? 50.258 -2.357 107.766 1.00 40.75 160 GLY A C 1
ATOM 1200 O O . GLY A 1 180 ? 50.382 -1.895 106.630 1.00 41.40 160 GLY A O 1
ATOM 1201 N N . MET A 1 181 ? 51.006 -1.969 108.801 1.00 41.26 161 MET A N 1
ATOM 1202 C CA . MET A 1 181 ? 51.998 -0.907 108.685 1.00 41.58 161 MET A CA 1
ATOM 1203 C C . MET A 1 181 ? 53.287 -1.328 109.371 1.00 45.72 161 MET A C 1
ATOM 1204 O O . MET A 1 181 ? 53.281 -2.126 110.315 1.00 45.39 161 MET A O 1
ATOM 1209 N N . LEU A 1 182 ? 54.396 -0.777 108.885 1.00 45.37 162 LEU A N 1
ATOM 1210 C CA . LEU A 1 182 ? 55.672 -0.823 109.582 1.00 47.28 162 LEU A CA 1
ATOM 1211 C C . LEU A 1 182 ? 55.802 0.487 110.349 1.00 45.91 162 LEU A C 1
ATOM 1212 O O . LEU A 1 182 ? 55.800 1.567 109.744 1.00 47.59 162 LEU A O 1
ATOM 1217 N N . ASP A 1 183 ? 55.851 0.390 111.681 1.00 47.71 163 ASP A N 1
ATOM 1218 C CA . ASP A 1 183 ? 55.823 1.584 112.522 1.00 44.81 163 ASP A CA 1
ATOM 1219 C C . ASP A 1 183 ? 57.056 2.457 112.303 1.00 49.84 163 ASP A C 1
ATOM 1220 O O . ASP A 1 183 ? 56.950 3.678 112.122 1.00 46.37 163 ASP A O 1
ATOM 1225 N N . ALA A 1 184 ? 58.239 1.850 112.325 1.00 49.04 164 ALA A N 1
ATOM 1226 C CA . ALA A 1 184 ? 59.454 2.599 112.103 1.00 50.94 164 ALA A CA 1
ATOM 1227 C C . ALA A 1 184 ? 60.173 2.035 110.889 1.00 50.39 164 ALA A C 1
ATOM 1228 O O . ALA A 1 184 ? 59.999 0.859 110.559 1.00 50.85 164 ALA A O 1
ATOM 1230 N N . PRO A 1 185 ? 60.946 2.856 110.182 1.00 50.44 165 PRO A N 1
ATOM 1231 C CA . PRO A 1 185 ? 61.692 2.349 109.023 1.00 50.02 165 PRO A CA 1
ATOM 1232 C C . PRO A 1 185 ? 62.615 1.201 109.409 1.00 53.03 165 PRO A C 1
ATOM 1233 O O . PRO A 1 185 ? 63.307 1.240 110.431 1.00 55.59 165 PRO A O 1
ATOM 1237 N N . GLY A 1 186 ? 62.609 0.172 108.570 1.00 52.70 166 GLY A N 1
ATOM 1238 C CA . GLY A 1 186 ? 63.400 -1.022 108.787 1.00 55.97 166 GLY A CA 1
ATOM 1239 C C . GLY A 1 186 ? 62.820 -1.997 109.782 1.00 59.01 166 GLY A C 1
ATOM 1240 O O . GLY A 1 186 ? 63.535 -2.893 110.241 1.00 57.97 166 GLY A O 1
ATOM 1241 N N . ASP A 1 187 ? 61.527 -1.896 110.084 1.00 58.85 167 ASP A N 1
ATOM 1242 C CA . ASP A 1 187 ? 60.910 -2.878 110.957 1.00 56.90 167 ASP A CA 1
ATOM 1243 C C . ASP A 1 187 ? 60.492 -4.101 110.147 1.00 54.64 167 ASP A C 1
ATOM 1244 O O . ASP A 1 187 ? 60.317 -4.040 108.928 1.00 54.21 167 ASP A O 1
ATOM 1249 N N . LYS A 1 188 ? 60.330 -5.221 110.841 1.00 56.35 168 LYS A N 1
ATOM 1250 C CA . LYS A 1 188 ? 59.993 -6.487 110.211 1.00 56.02 168 LYS A CA 1
ATOM 1251 C C . LYS A 1 188 ? 58.563 -6.875 110.560 1.00 53.11 168 LYS A C 1
ATOM 1252 O O . LYS A 1 188 ? 58.088 -6.613 111.666 1.00 50.34 168 LYS A O 1
ATOM 1258 N N . SER A 1 189 ? 57.897 -7.541 109.619 1.00 53.21 169 SER A N 1
ATOM 1259 C CA . SER A 1 189 ? 56.520 -7.968 109.830 1.00 50.26 169 SER A CA 1
ATOM 1260 C C . SER A 1 189 ? 56.422 -9.002 110.944 1.00 49.63 169 SER A C 1
ATOM 1261 O O . SER A 1 189 ? 57.294 -9.860 111.098 1.00 52.14 169 SER A O 1
ATOM 1264 N N . ILE A 1 190 ? 55.360 -8.890 111.744 1.00 48.59 170 ILE A N 1
ATOM 1265 C CA . ILE A 1 190 ? 55.242 -9.644 112.985 1.00 51.33 170 ILE A CA 1
ATOM 1266 C C . ILE A 1 190 ? 54.367 -10.892 112.853 1.00 52.02 170 ILE A C 1
ATOM 1267 O O . ILE A 1 190 ? 54.454 -11.785 113.709 1.00 53.17 170 ILE A O 1
ATOM 1272 N N . ILE A 1 191 ? 53.519 -10.975 111.836 1.00 52.55 171 ILE A N 1
ATOM 1273 C CA . ILE A 1 191 ? 52.713 -12.169 111.592 1.00 51.06 171 ILE A CA 1
ATOM 1274 C C . ILE A 1 191 ? 53.250 -12.846 110.337 1.00 53.13 171 ILE A C 1
ATOM 1275 O O . ILE A 1 191 ? 53.107 -12.294 109.236 1.00 51.95 171 ILE A O 1
ATOM 1280 N N . PRO A 1 192 ? 53.798 -14.056 110.440 1.00 53.02 172 PRO A N 1
ATOM 1281 C CA . PRO A 1 192 ? 54.421 -14.704 109.269 1.00 53.11 172 PRO A CA 1
ATOM 1282 C C . PRO A 1 192 ? 53.424 -14.864 108.134 1.00 53.59 172 PRO A C 1
ATOM 1283 O O . PRO A 1 192 ? 52.375 -15.495 108.286 1.00 51.46 172 PRO A O 1
ATOM 1287 N N . GLY A 1 193 ? 53.745 -14.252 106.996 1.00 53.62 173 GLY A N 1
ATOM 1288 C CA . GLY A 1 193 ? 52.888 -14.294 105.833 1.00 49.50 173 GLY A CA 1
ATOM 1289 C C . GLY A 1 193 ? 52.075 -13.039 105.598 1.00 47.28 173 GLY A C 1
ATOM 1290 O O . GLY A 1 193 ? 51.504 -12.889 104.511 1.00 44.50 173 GLY A O 1
ATOM 1291 N N . LEU A 1 194 ? 51.973 -12.161 106.594 1.00 46.75 174 LEU A N 1
ATOM 1292 C CA . LEU A 1 194 ? 51.220 -10.921 106.496 1.00 46.14 174 LEU A CA 1
ATOM 1293 C C . LEU A 1 194 ? 52.157 -9.725 106.522 1.00 46.74 174 LEU A C 1
ATOM 1294 O O . LEU A 1 194 ? 53.299 -9.813 106.980 1.00 42.99 174 LEU A O 1
ATOM 1299 N N . PHE A 1 195 ? 51.654 -8.588 106.053 1.00 44.29 175 PHE A N 1
ATOM 1300 C CA . PHE A 1 195 ? 52.448 -7.369 106.066 1.00 42.23 175 PHE A CA 1
ATOM 1301 C C . PHE A 1 195 ? 52.158 -6.583 107.331 1.00 43.90 175 PHE A C 1
ATOM 1302 O O . PHE A 1 195 ? 50.991 -6.365 107.676 1.00 40.65 175 PHE A O 1
ATOM 1310 N N . GLY A 1 196 ? 53.225 -6.145 108.004 1.00 42.44 176 GLY A N 1
ATOM 1311 C CA . GLY A 1 196 ? 53.128 -5.180 109.084 1.00 44.75 176 GLY A CA 1
ATOM 1312 C C . GLY A 1 196 ? 53.603 -5.662 110.440 1.00 47.69 176 GLY A C 1
ATOM 1313 O O . GLY A 1 196 ? 53.464 -6.846 110.765 1.00 45.30 176 GLY A O 1
ATOM 1314 N N . ASN A 1 197 ? 54.165 -4.754 111.250 1.00 44.48 177 ASN A N 1
ATOM 1315 C CA . ASN A 1 197 ? 54.384 -5.056 112.656 1.00 45.39 177 ASN A CA 1
ATOM 1316 C C . ASN A 1 197 ? 53.375 -4.361 113.552 1.00 45.14 177 ASN A C 1
ATOM 1317 O O . ASN A 1 197 ? 53.321 -4.666 114.746 1.00 47.13 177 ASN A O 1
ATOM 1322 N N . VAL A 1 198 ? 52.579 -3.441 112.995 1.00 44.74 178 VAL A N 1
ATOM 1323 C CA . VAL A 1 198 ? 51.390 -2.879 113.622 1.00 44.15 178 VAL A CA 1
ATOM 1324 C C . VAL A 1 198 ? 50.282 -2.872 112.573 1.00 43.60 178 VAL A C 1
ATOM 1325 O O . VAL A 1 198 ? 50.538 -3.000 111.374 1.00 41.30 178 VAL A O 1
ATOM 1329 N N . PHE A 1 199 ? 49.041 -2.694 113.027 1.00 39.41 179 PHE A N 1
ATOM 1330 C CA . PHE A 1 199 ? 47.901 -2.899 112.145 1.00 41.74 179 PHE A CA 1
ATOM 1331 C C . PHE A 1 199 ? 46.850 -1.814 112.348 1.00 42.33 179 PHE A C 1
ATOM 1332 O O . PHE A 1 199 ? 46.770 -1.186 113.404 1.00 45.47 179 PHE A O 1
ATOM 1340 N N . GLY A 1 200 ? 45.998 -1.638 111.336 1.00 39.29 180 GLY A N 1
ATOM 1341 C CA . GLY A 1 200 ? 44.953 -0.634 111.370 1.00 37.18 180 GLY A CA 1
ATOM 1342 C C . GLY A 1 200 ? 43.648 -1.169 111.922 1.00 38.00 180 GLY A C 1
ATOM 1343 O O . GLY A 1 200 ? 43.581 -2.235 112.536 1.00 37.62 180 GLY A O 1
ATOM 1344 N N . ARG A 1 201 ? 42.582 -0.396 111.691 1.00 38.92 181 ARG A N 1
ATOM 1345 C CA . ARG A 1 201 ? 41.256 -0.732 112.198 1.00 35.78 181 ARG A CA 1
ATOM 1346 C C . ARG A 1 201 ? 40.588 -1.797 111.322 1.00 38.54 181 ARG A C 1
ATOM 1347 O O . ARG A 1 201 ? 40.390 -1.587 110.123 1.00 38.37 181 ARG A O 1
ATOM 1355 N N . LEU A 1 202 ? 40.219 -2.926 111.928 1.00 36.77 182 LEU A N 1
ATOM 1356 C CA . LEU A 1 202 ? 39.558 -4.001 111.200 1.00 37.58 182 LEU A CA 1
ATOM 1357 C C . LEU A 1 202 ? 38.246 -3.531 110.588 1.00 37.64 182 LEU A C 1
ATOM 1358 O O . LEU A 1 202 ? 37.386 -2.993 111.286 1.00 40.36 182 LEU A O 1
ATOM 1363 N N . GLN A 1 203 ? 38.066 -3.783 109.293 1.00 34.13 183 GLN A N 1
ATOM 1364 C CA . GLN A 1 203 ? 36.818 -3.472 108.611 1.00 37.06 183 GLN A CA 1
ATOM 1365 C C . GLN A 1 203 ? 36.231 -4.757 108.061 1.00 37.04 183 GLN A C 1
ATOM 1366 O O . GLN A 1 203 ? 36.964 -5.616 107.553 1.00 37.37 183 GLN A O 1
ATOM 1372 N N . GLN A 1 204 ? 34.910 -4.871 108.155 1.00 33.02 184 GLN A N 1
ATOM 1373 C CA . GLN A 1 204 ? 34.200 -6.109 107.884 1.00 36.65 184 GLN A CA 1
ATOM 1374 C C . GLN A 1 204 ? 33.267 -5.971 106.693 1.00 34.78 184 GLN A C 1
ATOM 1375 O O . GLN A 1 204 ? 32.685 -4.908 106.460 1.00 33.58 184 GLN A O 1
ATOM 1381 N N . ALA A 1 205 ? 33.104 -7.072 105.960 1.00 33.09 185 ALA A N 1
ATOM 1382 C CA . ALA A 1 205 ? 32.028 -7.204 104.985 1.00 34.83 185 ALA A CA 1
ATOM 1383 C C . ALA A 1 205 ? 31.433 -8.597 105.142 1.00 37.75 185 ALA A C 1
ATOM 1384 O O . ALA A 1 205 ? 32.057 -9.584 104.734 1.00 36.77 185 ALA A O 1
ATOM 1386 N N . SER A 1 206 ? 30.231 -8.679 105.721 1.00 34.27 186 SER A N 1
ATOM 1387 C CA . SER A 1 206 ? 29.563 -9.957 105.936 1.00 36.98 186 SER A CA 1
ATOM 1388 C C . SER A 1 206 ? 28.751 -10.370 104.715 1.00 38.10 186 SER A C 1
ATOM 1389 O O . SER A 1 206 ? 28.069 -9.547 104.095 1.00 33.42 186 SER A O 1
ATOM 1392 N N . PHE A 1 207 ? 28.796 -11.664 104.395 1.00 37.39 187 PHE A N 1
ATOM 1393 C CA . PHE A 1 207 ? 28.059 -12.157 103.246 1.00 35.26 187 PHE A CA 1
ATOM 1394 C C . PHE A 1 207 ? 27.709 -13.623 103.452 1.00 37.58 187 PHE A C 1
ATOM 1395 O O . PHE A 1 207 ? 28.250 -14.301 104.330 1.00 36.25 187 PHE A O 1
ATOM 1403 N N . ARG A 1 208 ? 26.792 -14.104 102.614 1.00 37.21 188 ARG A N 1
ATOM 1404 C CA . ARG A 1 208 ? 26.522 -15.524 102.467 1.00 40.13 188 ARG A CA 1
ATOM 1405 C C . ARG A 1 208 ? 27.170 -16.011 101.179 1.00 39.04 188 ARG A C 1
ATOM 1406 O O . ARG A 1 208 ? 27.209 -15.288 100.180 1.00 38.39 188 ARG A O 1
ATOM 1414 N N . LEU A 1 209 ? 27.695 -17.225 101.218 1.00 41.83 189 LEU A N 1
ATOM 1415 C CA . LEU A 1 209 ? 28.216 -17.913 100.043 1.00 39.03 189 LEU A CA 1
ATOM 1416 C C . LEU A 1 209 ? 27.213 -19.000 99.692 1.00 39.04 189 LEU A C 1
ATOM 1417 O O . LEU A 1 209 ? 27.099 -19.993 100.414 1.00 41.34 189 LEU A O 1
ATOM 1422 N N . GLY A 1 210 ? 26.452 -18.791 98.628 1.00 37.03 190 GLY A N 1
ATOM 1423 C CA . GLY A 1 210 ? 25.382 -19.731 98.325 1.00 40.56 190 GLY A CA 1
ATOM 1424 C C . GLY A 1 210 ? 24.365 -19.123 97.369 1.00 41.27 190 GLY A C 1
ATOM 1425 O O . GLY A 1 210 ? 24.702 -18.280 96.540 1.00 39.63 190 GLY A O 1
ATOM 1426 N N . GLU A 1 211 ? 23.117 -19.557 97.531 1.00 40.19 191 GLU A N 1
ATOM 1427 C CA . GLU A 1 211 ? 22.034 -19.181 96.631 1.00 43.09 191 GLU A CA 1
ATOM 1428 C C . GLU A 1 211 ? 21.359 -17.905 97.114 1.00 38.51 191 GLU A C 1
ATOM 1429 O O . GLU A 1 211 ? 21.224 -17.680 98.319 1.00 37.57 191 GLU A O 1
ATOM 1435 N N . GLY A 1 212 ? 20.943 -17.070 96.161 1.00 39.70 192 GLY A N 1
ATOM 1436 C CA . GLY A 1 212 ? 20.223 -15.851 96.456 1.00 38.20 192 GLY A CA 1
ATOM 1437 C C . GLY A 1 212 ? 18.859 -16.127 97.054 1.00 39.50 192 GLY A C 1
ATOM 1438 O O . GLY A 1 212 ? 18.383 -17.273 97.091 1.00 38.40 192 GLY A O 1
ATOM 1439 N N . PRO A 1 213 ? 18.194 -15.077 97.530 1.00 37.78 193 PRO A N 1
ATOM 1440 C CA . PRO A 1 213 ? 16.886 -15.272 98.165 1.00 39.53 193 PRO A CA 1
ATOM 1441 C C . PRO A 1 213 ? 15.767 -15.527 97.160 1.00 40.64 193 PRO A C 1
ATOM 1442 O O . PRO A 1 213 ? 15.692 -14.913 96.092 1.00 38.69 193 PRO A O 1
ATOM 1446 N N . SER A 1 214 ? 14.884 -16.451 97.519 1.00 40.95 194 SER A N 1
ATOM 1447 C CA . SER A 1 214 ? 13.654 -16.582 96.762 1.00 39.35 194 SER A CA 1
ATOM 1448 C C . SER A 1 214 ? 12.793 -15.332 96.948 1.00 38.02 194 SER A C 1
ATOM 1449 O O . SER A 1 214 ? 12.893 -14.619 97.951 1.00 39.48 194 SER A O 1
ATOM 1452 N N . SER A 1 215 ? 11.929 -15.079 95.964 1.00 38.54 195 SER A N 1
ATOM 1453 C CA . SER A 1 215 ? 11.024 -13.941 96.035 1.00 41.21 195 SER A CA 1
ATOM 1454 C C . SER A 1 215 ? 10.147 -14.075 97.274 1.00 40.17 195 SER A C 1
ATOM 1455 O O . SER A 1 215 ? 9.548 -15.123 97.512 1.00 38.31 195 SER A O 1
ATOM 1458 N N . LEU A 1 216 ? 10.079 -13.023 98.080 1.00 37.71 196 LEU A N 1
ATOM 1459 C CA . LEU A 1 216 ? 9.180 -13.110 99.220 1.00 41.29 196 LEU A CA 1
ATOM 1460 C C . LEU A 1 216 ? 7.737 -12.897 98.805 1.00 40.69 196 LEU A C 1
ATOM 1461 O O . LEU A 1 216 ? 6.828 -13.398 99.479 1.00 44.45 196 LEU A O 1
ATOM 1466 N N . TYR A 1 217 ? 7.508 -12.203 97.697 1.00 40.88 197 TYR A N 1
ATOM 1467 C CA . TYR A 1 217 ? 6.148 -12.028 97.181 1.00 41.81 197 TYR A CA 1
ATOM 1468 C C . TYR A 1 217 ? 5.841 -13.061 96.093 1.00 42.09 197 TYR A C 1
ATOM 1469 O O . TYR A 1 217 ? 4.665 -13.315 95.803 1.00 45.27 197 TYR A O 1
ATOM 1478 N N . GLY B 1 29 ? 31.692 2.737 132.866 1.00 67.89 9 GLY B N 1
ATOM 1479 C CA . GLY B 1 29 ? 30.532 3.211 132.130 1.00 63.84 9 GLY B CA 1
ATOM 1480 C C . GLY B 1 29 ? 30.860 4.217 131.041 1.00 62.67 9 GLY B C 1
ATOM 1481 O O . GLY B 1 29 ? 31.721 5.082 131.223 1.00 64.57 9 GLY B O 1
ATOM 1482 N N . PRO B 1 30 ? 30.166 4.117 129.913 1.00 60.05 10 PRO B N 1
ATOM 1483 C CA . PRO B 1 30 ? 30.453 4.976 128.763 1.00 56.97 10 PRO B CA 1
ATOM 1484 C C . PRO B 1 30 ? 29.743 6.328 128.803 1.00 56.77 10 PRO B C 1
ATOM 1485 O O . PRO B 1 30 ? 28.829 6.573 129.596 1.00 56.29 10 PRO B O 1
ATOM 1489 N N . VAL B 1 31 ? 30.200 7.210 127.920 1.00 55.97 11 VAL B N 1
ATOM 1490 C CA . VAL B 1 31 ? 29.631 8.542 127.752 1.00 51.78 11 VAL B CA 1
ATOM 1491 C C . VAL B 1 31 ? 28.455 8.456 126.786 1.00 48.83 11 VAL B C 1
ATOM 1492 O O . VAL B 1 31 ? 28.569 7.854 125.712 1.00 48.45 11 VAL B O 1
ATOM 1496 N N . TYR B 1 32 ? 27.316 9.023 127.174 1.00 45.62 12 TYR B N 1
ATOM 1497 C CA . TYR B 1 32 ? 26.149 9.108 126.308 1.00 46.74 12 TYR B CA 1
ATOM 1498 C C . TYR B 1 32 ? 25.900 10.556 125.906 1.00 45.96 12 TYR B C 1
ATOM 1499 O O . TYR B 1 32 ? 26.196 11.482 126.667 1.00 45.38 12 TYR B O 1
ATOM 1508 N N . ARG B 1 33 ? 25.425 10.762 124.681 1.00 42.90 13 ARG B N 1
ATOM 1509 C CA . ARG B 1 33 ? 24.812 12.038 124.349 1.00 44.59 13 ARG B CA 1
ATOM 1510 C C . ARG B 1 33 ? 23.315 11.845 124.191 1.00 46.39 13 ARG B C 1
ATOM 1511 O O . ARG B 1 33 ? 22.828 10.738 123.939 1.00 41.24 13 ARG B O 1
ATOM 1519 N N . GLU B 1 34 ? 22.587 12.945 124.322 1.00 46.92 14 GLU B N 1
ATOM 1520 C CA . GLU B 1 34 ? 21.145 12.907 124.195 1.00 46.51 14 GLU B CA 1
ATOM 1521 C C . GLU B 1 34 ? 20.738 13.217 122.770 1.00 45.87 14 GLU B C 1
ATOM 1522 O O . GLU B 1 34 ? 21.262 14.136 122.143 1.00 50.02 14 GLU B O 1
ATOM 1528 N N . TYR B 1 35 ? 19.813 12.429 122.247 1.00 47.81 15 TYR B N 1
ATOM 1529 C CA . TYR B 1 35 ? 19.293 12.702 120.922 1.00 48.93 15 TYR B CA 1
ATOM 1530 C C . TYR B 1 35 ? 17.822 12.339 120.929 1.00 46.52 15 TYR B C 1
ATOM 1531 O O . TYR B 1 35 ? 17.469 11.180 121.164 1.00 44.62 15 TYR B O 1
ATOM 1540 N N . LYS B 1 36 ? 16.973 13.347 120.723 1.00 49.69 16 LYS B N 1
ATOM 1541 C CA . LYS B 1 36 ? 15.524 13.192 120.816 1.00 48.76 16 LYS B CA 1
ATOM 1542 C C . LYS B 1 36 ? 15.098 12.535 122.130 1.00 46.32 16 LYS B C 1
ATOM 1543 O O . LYS B 1 36 ? 14.105 11.808 122.193 1.00 44.93 16 LYS B O 1
ATOM 1549 N N . GLY B 1 37 ? 15.838 12.794 123.198 1.00 47.90 17 GLY B N 1
ATOM 1550 C CA . GLY B 1 37 ? 15.473 12.234 124.480 1.00 48.58 17 GLY B CA 1
ATOM 1551 C C . GLY B 1 37 ? 15.976 10.836 124.735 1.00 45.85 17 GLY B C 1
ATOM 1552 O O . GLY B 1 37 ? 15.608 10.235 125.750 1.00 44.05 17 GLY B O 1
ATOM 1553 N N . PHE B 1 38 ? 16.804 10.295 123.854 1.00 45.59 18 PHE B N 1
ATOM 1554 C CA . PHE B 1 38 ? 17.389 8.983 124.057 1.00 41.69 18 PHE B CA 1
ATOM 1555 C C . PHE B 1 38 ? 18.889 9.125 124.222 1.00 44.49 18 PHE B C 1
ATOM 1556 O O . PHE B 1 38 ? 19.490 10.145 123.867 1.00 45.76 18 PHE B O 1
ATOM 1564 N N . ARG B 1 39 ? 19.482 8.093 124.795 1.00 40.72 19 ARG B N 1
ATOM 1565 C CA . ARG B 1 39 ? 20.902 8.078 125.084 1.00 41.06 19 ARG B CA 1
ATOM 1566 C C . ARG B 1 39 ? 21.620 7.299 123.996 1.00 41.85 19 ARG B C 1
ATOM 1567 O O . ARG B 1 39 ? 21.207 6.188 123.638 1.00 38.19 19 ARG B O 1
ATOM 1575 N N . VAL B 1 40 ? 22.647 7.920 123.427 1.00 42.33 20 VAL B N 1
ATOM 1576 C CA . VAL B 1 40 ? 23.347 7.394 122.265 1.00 41.59 20 VAL B CA 1
ATOM 1577 C C . VAL B 1 40 ? 24.837 7.321 122.574 1.00 42.87 20 VAL B C 1
ATOM 1578 O O . VAL B 1 40 ? 25.425 8.293 123.064 1.00 42.32 20 VAL B O 1
ATOM 1582 N N . ASN B 1 41 ? 25.436 6.158 122.309 1.00 42.72 21 ASN B N 1
ATOM 1583 C CA . ASN B 1 41 ? 26.876 5.943 122.392 1.00 38.03 21 ASN B CA 1
ATOM 1584 C C . ASN B 1 41 ? 27.391 5.773 120.967 1.00 39.36 21 ASN B C 1
ATOM 1585 O O . ASN B 1 41 ? 27.171 4.726 120.339 1.00 38.69 21 ASN B O 1
ATOM 1590 N N . ASP B 1 42 ? 28.095 6.794 120.468 1.00 37.28 22 ASP B N 1
ATOM 1591 C CA . ASP B 1 42 ? 28.605 6.791 119.101 1.00 39.28 22 ASP B CA 1
ATOM 1592 C C . ASP B 1 42 ? 29.709 5.765 118.873 1.00 34.67 22 ASP B C 1
ATOM 1593 O O . ASP B 1 42 ? 30.142 5.599 117.727 1.00 36.41 22 ASP B O 1
ATOM 1598 N N . ASN B 1 43 ? 30.177 5.083 119.914 1.00 35.29 23 ASN B N 1
ATOM 1599 C CA . ASN B 1 43 ? 31.189 4.054 119.717 1.00 35.96 23 ASN B CA 1
ATOM 1600 C C . ASN B 1 43 ? 30.621 2.730 119.218 1.00 36.65 23 ASN B C 1
ATOM 1601 O O . ASN B 1 43 ? 31.400 1.861 118.802 1.00 38.09 23 ASN B O 1
ATOM 1606 N N . ILE B 1 44 ? 29.311 2.532 119.252 1.00 33.95 24 ILE B N 1
ATOM 1607 C CA . ILE B 1 44 ? 28.697 1.326 118.697 1.00 33.87 24 ILE B CA 1
ATOM 1608 C C . ILE B 1 44 ? 28.160 1.717 117.328 1.00 35.71 24 ILE B C 1
ATOM 1609 O O . ILE B 1 44 ? 27.107 2.356 117.216 1.00 34.21 24 ILE B O 1
ATOM 1614 N N . VAL B 1 45 ? 28.891 1.357 116.284 1.00 32.82 25 VAL B N 1
ATOM 1615 C CA . VAL B 1 45 ? 28.575 1.797 114.946 1.00 33.62 25 VAL B CA 1
ATOM 1616 C C . VAL B 1 45 ? 27.936 0.655 114.164 1.00 35.91 25 VAL B C 1
ATOM 1617 O O . VAL B 1 45 ? 27.892 -0.489 114.609 1.00 33.59 25 VAL B O 1
ATOM 1621 N N . ALA B 1 46 ? 27.451 0.964 112.962 1.00 34.54 26 ALA B N 1
ATOM 1622 C CA . ALA B 1 46 ? 26.837 -0.026 112.096 1.00 32.56 26 ALA B CA 1
ATOM 1623 C C . ALA B 1 46 ? 27.305 0.209 110.667 1.00 32.47 26 ALA B C 1
ATOM 1624 O O . ALA B 1 46 ? 27.571 1.338 110.264 1.00 30.72 26 ALA B O 1
ATOM 1626 N N . ASP B 1 47 ? 27.407 -0.877 109.910 1.00 31.39 27 ASP B N 1
ATOM 1627 C CA . ASP B 1 47 ? 27.803 -0.844 108.511 1.00 32.30 27 ASP B CA 1
ATOM 1628 C C . ASP B 1 47 ? 26.823 -1.665 107.681 1.00 31.64 27 ASP B C 1
ATOM 1629 O O . ASP B 1 47 ? 26.322 -2.693 108.143 1.00 33.17 27 ASP B O 1
ATOM 1634 N N . PHE B 1 48 ? 26.557 -1.212 106.455 1.00 30.62 28 PHE B N 1
ATOM 1635 C CA . PHE B 1 48 ? 25.776 -1.942 105.465 1.00 30.67 28 PHE B CA 1
ATOM 1636 C C . PHE B 1 48 ? 26.679 -2.549 104.387 1.00 31.78 28 PHE B C 1
ATOM 1637 O O . PHE B 1 48 ? 27.665 -1.939 103.964 1.00 30.66 28 PHE B O 1
ATOM 1645 N N . ILE B 1 49 ? 26.284 -3.714 103.883 1.00 30.99 29 ILE B N 1
ATOM 1646 C CA . ILE B 1 49 ? 26.897 -4.321 102.710 1.00 31.00 29 ILE B CA 1
ATOM 1647 C C . ILE B 1 49 ? 25.783 -4.739 101.756 1.00 31.03 29 ILE B C 1
ATOM 1648 O O . ILE B 1 49 ? 24.845 -5.432 102.159 1.00 31.84 29 ILE B O 1
ATOM 1653 N N . GLY B 1 50 ? 25.881 -4.308 100.499 1.00 31.11 30 GLY B N 1
ATOM 1654 C CA . GLY B 1 50 ? 25.005 -4.792 99.457 1.00 30.78 30 GLY B CA 1
ATOM 1655 C C . GLY B 1 50 ? 23.645 -4.138 99.360 1.00 31.37 30 GLY B C 1
ATOM 1656 O O . GLY B 1 50 ? 22.781 -4.648 98.638 1.00 31.39 30 GLY B O 1
ATOM 1657 N N . VAL B 1 51 ? 23.415 -3.029 100.042 1.00 30.32 31 VAL B N 1
ATOM 1658 C CA . VAL B 1 51 ? 22.169 -2.301 99.832 1.00 30.17 31 VAL B CA 1
ATOM 1659 C C . VAL B 1 51 ? 22.258 -1.639 98.462 1.00 29.83 31 VAL B C 1
ATOM 1660 O O . VAL B 1 51 ? 23.157 -0.824 98.224 1.00 29.62 31 VAL B O 1
ATOM 1664 N N . PRO B 1 52 ? 21.364 -1.946 97.537 1.00 29.97 32 PRO B N 1
ATOM 1665 C CA . PRO B 1 52 ? 21.364 -1.241 96.254 1.00 29.70 32 PRO B CA 1
ATOM 1666 C C . PRO B 1 52 ? 20.764 0.149 96.391 1.00 29.37 32 PRO B C 1
ATOM 1667 O O . PRO B 1 52 ? 19.953 0.424 97.278 1.00 29.43 32 PRO B O 1
ATOM 1671 N N . ALA B 1 53 ? 21.209 1.043 95.513 1.00 29.29 33 ALA B N 1
ATOM 1672 C CA . ALA B 1 53 ? 20.714 2.414 95.509 1.00 28.75 33 ALA B CA 1
ATOM 1673 C C . ALA B 1 53 ? 19.357 2.546 94.844 1.00 29.93 33 ALA B C 1
ATOM 1674 O O . ALA B 1 53 ? 18.734 3.609 94.953 1.00 28.93 33 ALA B O 1
ATOM 1676 N N . VAL B 1 54 ? 18.912 1.511 94.132 1.00 29.29 34 VAL B N 1
ATOM 1677 C CA . VAL B 1 54 ? 17.561 1.441 93.578 1.00 33.16 34 VAL B CA 1
ATOM 1678 C C . VAL B 1 54 ? 17.018 0.043 93.847 1.00 31.97 34 VAL B C 1
ATOM 1679 O O . VAL B 1 54 ? 17.675 -0.949 93.519 1.00 32.69 34 VAL B O 1
ATOM 1683 N N . ILE B 1 55 ? 15.839 -0.039 94.461 1.00 30.43 35 ILE B N 1
ATOM 1684 C CA . ILE B 1 55 ? 15.144 -1.302 94.705 1.00 30.88 35 ILE B CA 1
ATOM 1685 C C . ILE B 1 55 ? 13.876 -1.323 93.856 1.00 34.92 35 ILE B C 1
ATOM 1686 O O . ILE B 1 55 ? 13.129 -0.334 93.825 1.00 31.16 35 ILE B O 1
ATOM 1691 N N . THR B 1 56 ? 13.629 -2.457 93.162 1.00 33.82 36 THR B N 1
ATOM 1692 C CA . THR B 1 56 ? 12.431 -2.592 92.334 1.00 37.04 36 THR B CA 1
ATOM 1693 C C . THR B 1 56 ? 11.233 -2.971 93.194 1.00 33.47 36 THR B C 1
ATOM 1694 O O . THR B 1 56 ? 11.324 -3.903 93.999 1.00 32.83 36 THR B O 1
ATOM 1698 N N . PRO B 1 57 ? 10.107 -2.284 93.054 1.00 35.17 37 PRO B N 1
ATOM 1699 C CA . PRO B 1 57 ? 8.905 -2.701 93.787 1.00 37.62 37 PRO B CA 1
ATOM 1700 C C . PRO B 1 57 ? 8.561 -4.147 93.463 1.00 36.19 37 PRO B C 1
ATOM 1701 O O . PRO B 1 57 ? 8.625 -4.574 92.310 1.00 34.08 37 PRO B O 1
ATOM 1705 N N . GLY B 1 58 ? 8.250 -4.917 94.504 1.00 37.41 38 GLY B N 1
ATOM 1706 C CA . GLY B 1 58 ? 7.892 -6.307 94.341 1.00 38.37 38 GLY B CA 1
ATOM 1707 C C . GLY B 1 58 ? 9.046 -7.283 94.398 1.00 38.75 38 GLY B C 1
ATOM 1708 O O . GLY B 1 58 ? 8.812 -8.477 94.623 1.00 36.24 38 GLY B O 1
ATOM 1709 N N . GLU B 1 59 ? 10.284 -6.818 94.196 1.00 39.19 39 GLU B N 1
ATOM 1710 C CA . GLU B 1 59 ? 11.457 -7.678 94.099 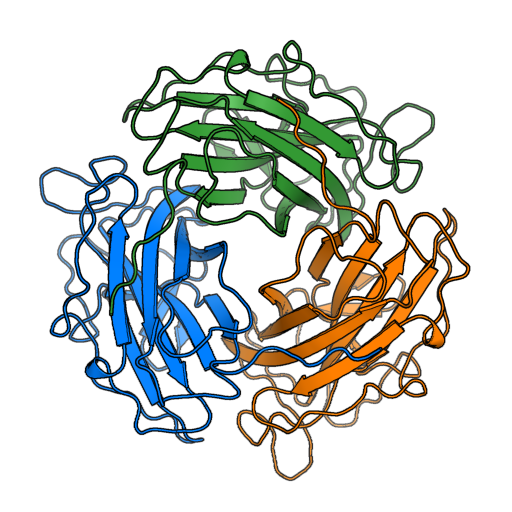1.00 38.57 39 GLU B CA 1
ATOM 1711 C C . GLU B 1 59 ? 12.145 -7.801 95.456 1.00 38.82 39 GLU B C 1
ATOM 1712 O O . GLU B 1 59 ? 12.153 -6.861 96.255 1.00 41.78 39 GLU B O 1
ATOM 1718 N N . THR B 1 60 ? 12.706 -8.976 95.719 1.00 34.41 40 THR B N 1
ATOM 1719 C CA . THR B 1 60 ? 13.384 -9.248 96.979 1.00 34.30 40 THR B CA 1
ATOM 1720 C C . THR B 1 60 ? 14.885 -8.989 96.839 1.00 39.64 40 THR B C 1
ATOM 1721 O O . THR B 1 60 ? 15.517 -9.452 95.887 1.00 35.31 40 THR B O 1
ATOM 1725 N N . ILE B 1 61 ? 15.449 -8.232 97.778 1.00 36.14 41 ILE B N 1
ATOM 1726 C CA . ILE B 1 61 ? 16.888 -8.045 97.863 1.00 34.61 41 ILE B CA 1
ATOM 1727 C C . ILE B 1 61 ? 17.346 -8.652 99.175 1.00 34.76 41 ILE B C 1
ATOM 1728 O O . ILE B 1 61 ? 16.579 -8.761 100.133 1.00 33.72 41 ILE B O 1
ATOM 1733 N N . GLU B 1 62 ? 18.598 -9.082 99.203 1.00 36.14 42 GLU B N 1
ATOM 1734 C CA . GLU B 1 62 ? 19.245 -9.496 100.437 1.00 34.83 42 GLU B CA 1
ATOM 1735 C C . GLU B 1 62 ? 20.466 -8.614 100.620 1.00 32.89 42 GLU B C 1
ATOM 1736 O O . GLU B 1 62 ? 21.224 -8.405 99.673 1.00 32.58 42 GLU B O 1
ATOM 1742 N N . PHE B 1 63 ? 20.625 -8.070 101.820 1.00 32.81 43 PHE B N 1
ATOM 1743 C CA . PHE B 1 63 ? 21.815 -7.311 102.180 1.00 32.41 43 PHE B CA 1
ATOM 1744 C C . PHE B 1 63 ? 22.239 -7.770 103.563 1.00 32.80 43 PHE B C 1
ATOM 1745 O O . PHE B 1 63 ? 21.535 -8.550 104.215 1.00 33.34 43 PHE B O 1
ATOM 1753 N N . SER B 1 64 ? 23.416 -7.329 103.996 1.00 32.59 44 SER B N 1
ATOM 1754 C CA . SER B 1 64 ? 23.850 -7.575 105.361 1.00 32.96 44 SER B CA 1
ATOM 1755 C C . SER B 1 64 ? 24.140 -6.248 106.047 1.00 32.54 44 SER B C 1
ATOM 1756 O O . SER B 1 64 ? 24.501 -5.258 105.406 1.00 31.96 44 SER B O 1
ATOM 1759 N N . VAL B 1 65 ? 23.971 -6.237 107.358 1.00 32.86 45 VAL B N 1
ATOM 1760 C CA . VAL B 1 65 ? 24.236 -5.065 108.171 1.00 32.57 45 VAL B CA 1
ATOM 1761 C C . VAL B 1 65 ? 24.780 -5.577 109.486 1.00 33.13 45 VAL B C 1
ATOM 1762 O O . VAL B 1 65 ? 24.326 -6.608 109.993 1.00 34.20 45 VAL B O 1
ATOM 1766 N N . PHE B 1 66 ? 25.785 -4.903 110.016 1.00 32.98 46 PHE B N 1
ATOM 1767 C CA . PHE B 1 66 ? 26.398 -5.391 111.232 1.00 33.57 46 PHE B CA 1
ATOM 1768 C C . PHE B 1 66 ? 26.786 -4.203 112.091 1.00 34.77 46 PHE B C 1
ATOM 1769 O O . PHE B 1 66 ? 27.156 -3.140 111.580 1.00 36.01 46 PHE B O 1
ATOM 1777 N N . TYR B 1 67 ? 26.649 -4.366 113.397 1.00 33.88 47 TYR B N 1
ATOM 1778 C CA . TYR B 1 67 ? 27.101 -3.351 114.324 1.00 35.45 47 TYR B CA 1
ATOM 1779 C C . TYR B 1 67 ? 28.344 -3.853 115.035 1.00 36.73 47 TYR B C 1
ATOM 1780 O O . TYR B 1 67 ? 28.470 -5.051 115.309 1.00 35.75 47 TYR B O 1
ATOM 1789 N N . THR B 1 68 ? 29.269 -2.923 115.302 1.00 36.15 48 THR B N 1
ATOM 1790 C CA . THR B 1 68 ? 30.611 -3.214 115.785 1.00 35.67 48 THR B CA 1
ATOM 1791 C C . THR B 1 68 ? 30.914 -2.334 116.986 1.00 38.72 48 THR B C 1
ATOM 1792 O O . THR B 1 68 ? 30.565 -1.147 117.002 1.00 34.84 48 THR B O 1
ATOM 1796 N N . ASN B 1 69 ? 31.593 -2.906 117.976 1.00 38.76 49 ASN B N 1
ATOM 1797 C CA . ASN B 1 69 ? 32.000 -2.147 119.156 1.00 39.91 49 ASN B CA 1
ATOM 1798 C C . ASN B 1 69 ? 33.338 -1.469 118.871 1.00 39.72 49 ASN B C 1
ATOM 1799 O O . ASN B 1 69 ? 34.400 -2.095 118.962 1.00 40.20 49 ASN B O 1
ATOM 1804 N N . ARG B 1 70 ? 33.285 -0.178 118.550 1.00 34.91 50 ARG B N 1
ATOM 1805 C CA . ARG B 1 70 ? 34.477 0.636 118.354 1.00 38.92 50 ARG B CA 1
ATOM 1806 C C . ARG B 1 70 ? 34.930 1.323 119.633 1.00 40.09 50 ARG B C 1
ATOM 1807 O O . ARG B 1 70 ? 35.716 2.269 119.565 1.00 41.70 50 ARG B O 1
ATOM 1815 N N . GLY B 1 71 ? 34.401 0.921 120.788 1.00 42.47 51 GLY B N 1
ATOM 1816 C CA . GLY B 1 71 ? 34.835 1.437 122.061 1.00 45.98 51 GLY B CA 1
ATOM 1817 C C . GLY B 1 71 ? 35.475 0.364 122.923 1.00 51.89 51 GLY B C 1
ATOM 1818 O O . GLY B 1 71 ? 35.745 -0.754 122.484 1.00 49.77 51 GLY B O 1
ATOM 1819 N N . ARG B 1 72 ? 35.712 0.728 124.181 1.00 63.45 52 ARG B N 1
ATOM 1820 C CA . ARG B 1 72 ? 36.363 -0.152 125.141 1.00 58.46 52 ARG B CA 1
ATOM 1821 C C . ARG B 1 72 ? 35.407 -0.699 126.198 1.00 59.97 52 ARG B C 1
ATOM 1822 O O . ARG B 1 72 ? 35.844 -1.461 127.067 1.00 58.02 52 ARG B O 1
ATOM 1830 N N . TYR B 1 73 ? 34.123 -0.334 126.160 1.00 55.21 53 TYR B N 1
ATOM 1831 C CA . TYR B 1 73 ? 33.140 -0.802 127.133 1.00 52.70 53 TYR B CA 1
ATOM 1832 C C . TYR B 1 73 ? 32.331 -1.951 126.542 1.00 49.88 53 TYR B C 1
ATOM 1833 O O . TYR B 1 73 ? 31.741 -1.809 125.467 1.00 49.36 53 TYR B O 1
ATOM 1842 N N . ALA B 1 74 ? 32.298 -3.083 127.246 1.00 50.34 54 ALA B N 1
ATOM 1843 C CA . ALA B 1 74 ? 31.583 -4.269 126.783 1.00 47.20 54 ALA B CA 1
ATOM 1844 C C . ALA B 1 74 ? 30.128 -4.188 127.217 1.00 49.92 54 ALA B C 1
ATOM 1845 O O . ALA B 1 74 ? 29.838 -4.085 128.415 1.00 50.98 54 ALA B O 1
ATOM 1847 N N . TYR B 1 75 ? 29.218 -4.227 126.248 1.00 47.86 55 TYR B N 1
ATOM 1848 C CA . TYR B 1 75 ? 27.825 -4.174 126.668 1.00 48.20 55 TYR B CA 1
ATOM 1849 C C . TYR B 1 75 ? 27.333 -5.579 127.001 1.00 48.59 55 TYR B C 1
ATOM 1850 O O . TYR B 1 75 ? 27.736 -6.543 126.348 1.00 46.79 55 TYR B O 1
ATOM 1859 N N . PRO B 1 76 ? 26.504 -5.727 128.041 1.00 49.46 56 PRO B N 1
ATOM 1860 C CA . PRO B 1 76 ? 26.043 -7.071 128.422 1.00 47.64 56 PRO B CA 1
ATOM 1861 C C . PRO B 1 76 ? 24.982 -7.655 127.505 1.00 49.28 56 PRO B C 1
ATOM 1862 O O . PRO B 1 76 ? 24.834 -8.885 127.480 1.00 50.91 56 PRO B O 1
ATOM 1866 N N . ASP B 1 77 ? 24.255 -6.841 126.742 1.00 48.92 57 ASP B N 1
ATOM 1867 C CA . ASP B 1 77 ? 23.262 -7.383 125.823 1.00 49.54 57 ASP B CA 1
ATOM 1868 C C . ASP B 1 77 ? 23.002 -6.372 124.711 1.00 48.37 57 ASP B C 1
ATOM 1869 O O . ASP B 1 77 ? 22.850 -5.177 124.979 1.00 47.94 57 ASP B O 1
ATOM 1874 N N . THR B 1 78 ? 22.920 -6.860 123.470 1.00 46.28 58 THR B N 1
ATOM 1875 C CA . THR B 1 78 ? 22.803 -5.995 122.302 1.00 43.71 58 THR B CA 1
ATOM 1876 C C . THR B 1 78 ? 21.862 -6.606 121.275 1.00 43.28 58 THR B C 1
ATOM 1877 O O . THR B 1 78 ? 21.658 -7.820 121.235 1.00 47.60 58 THR B O 1
ATOM 1881 N N . GLY B 1 79 ? 21.309 -5.746 120.422 1.00 39.69 59 GLY B N 1
ATOM 1882 C CA . GLY B 1 79 ? 20.497 -6.210 119.306 1.00 39.06 59 GLY B CA 1
ATOM 1883 C C . GLY B 1 79 ? 20.235 -5.136 118.266 1.00 39.62 59 GLY B C 1
ATOM 1884 O O . GLY B 1 79 ? 20.087 -3.956 118.611 1.00 37.93 59 GLY B O 1
ATOM 1885 N N . LEU B 1 80 ? 20.123 -5.519 116.996 1.00 36.31 60 LEU B N 1
ATOM 1886 C CA . LEU B 1 80 ? 19.982 -4.521 115.946 1.00 37.00 60 LEU B CA 1
ATOM 1887 C C . LEU B 1 80 ? 18.532 -4.061 115.835 1.00 36.62 60 LEU B C 1
ATOM 1888 O O . LEU B 1 80 ? 17.598 -4.846 116.010 1.00 37.26 60 LEU B O 1
ATOM 1893 N N . ASN B 1 81 ? 18.344 -2.773 115.566 1.00 36.61 61 ASN B N 1
ATOM 1894 C CA . ASN B 1 81 ? 17.052 -2.267 115.123 1.00 35.48 61 ASN B CA 1
ATOM 1895 C C . ASN B 1 81 ? 17.217 -1.690 113.727 1.00 33.67 61 ASN B C 1
ATOM 1896 O O . ASN B 1 81 ? 18.234 -1.076 113.421 1.00 33.17 61 ASN B O 1
ATOM 1901 N N . LEU B 1 82 ? 16.216 -1.885 112.882 1.00 33.65 62 LEU B N 1
ATOM 1902 C CA . LEU B 1 82 ? 16.232 -1.364 111.525 1.00 33.82 62 LEU B CA 1
ATOM 1903 C C . LEU B 1 82 ? 15.028 -0.458 111.319 1.00 35.00 62 LEU B C 1
ATOM 1904 O O . LEU B 1 82 ? 13.908 -0.830 111.671 1.00 34.98 62 LEU B O 1
ATOM 1909 N N . VAL B 1 83 ? 15.258 0.722 110.747 1.00 37.70 63 VAL B N 1
ATOM 1910 C CA . VAL B 1 83 ? 14.198 1.680 110.433 1.00 33.44 63 VAL B CA 1
ATOM 1911 C C . VAL B 1 83 ? 14.068 1.766 108.919 1.00 35.06 63 VAL B C 1
ATOM 1912 O O . VAL B 1 83 ? 15.047 2.069 108.224 1.00 33.77 63 VAL B O 1
ATOM 1916 N N . ILE B 1 84 ? 12.860 1.526 108.410 1.00 34.11 64 ILE B N 1
ATOM 1917 C CA . ILE B 1 84 ? 12.533 1.743 107.002 1.00 34.76 64 ILE B CA 1
ATOM 1918 C C . ILE B 1 84 ? 11.841 3.092 106.895 1.00 37.84 64 ILE B C 1
ATOM 1919 O O . ILE B 1 84 ? 10.925 3.384 107.671 1.00 36.34 64 ILE B O 1
ATOM 1924 N N . TRP B 1 85 ? 12.288 3.940 105.974 1.00 35.55 65 TRP B N 1
ATOM 1925 C CA . TRP B 1 85 ? 11.746 5.292 105.958 1.00 35.27 65 TRP B CA 1
ATOM 1926 C C . TRP B 1 85 ? 11.488 5.771 104.541 1.00 34.25 65 TRP B C 1
ATOM 1927 O O . TRP B 1 85 ? 12.327 5.593 103.656 1.00 34.28 65 TRP B O 1
ATOM 1938 N N . PHE B 1 86 ? 10.309 6.346 104.330 1.00 33.11 66 PHE B N 1
ATOM 1939 C CA . PHE B 1 86 ? 9.959 7.036 103.097 1.00 34.21 66 PHE B CA 1
ATOM 1940 C C . PHE B 1 86 ? 9.807 8.513 103.412 1.00 36.21 66 PHE B C 1
ATOM 1941 O O . PHE B 1 86 ? 8.967 8.881 104.243 1.00 34.17 66 PHE B O 1
ATOM 1949 N N . SER B 1 87 ? 10.541 9.361 102.694 1.00 34.07 67 SER B N 1
ATOM 1950 C CA . SER B 1 87 ? 10.472 10.786 102.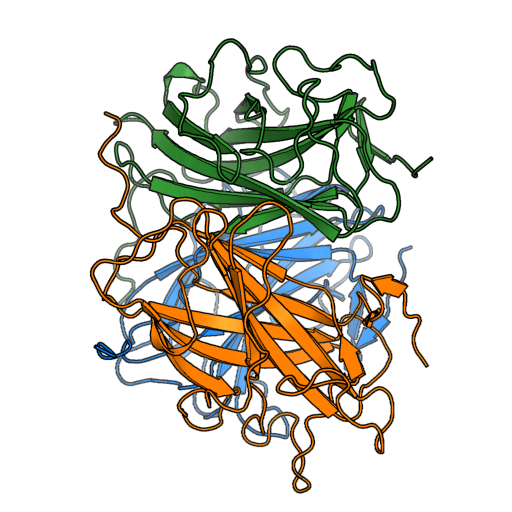976 1.00 34.71 67 SER B CA 1
ATOM 1951 C C . SER B 1 87 ? 9.312 11.483 102.272 1.00 35.64 67 SER B C 1
ATOM 1952 O O . SER B 1 87 ? 8.886 12.555 102.733 1.00 30.55 67 SER B O 1
ATOM 1955 N N . ASP B 1 88 ? 8.801 10.899 101.188 1.00 30.71 68 ASP B N 1
ATOM 1956 C CA . ASP B 1 88 ? 7.869 11.556 100.285 1.00 33.80 68 ASP B CA 1
ATOM 1957 C C . ASP B 1 88 ? 6.460 10.977 100.323 1.00 35.84 68 ASP B C 1
ATOM 1958 O O . ASP B 1 88 ? 5.666 11.289 99.435 1.00 35.57 68 ASP B O 1
ATOM 1963 N N . ARG B 1 89 ? 6.135 10.144 101.309 1.00 36.07 69 ARG B N 1
ATOM 1964 C CA . ARG B 1 89 ? 4.763 9.689 101.513 1.00 38.48 69 ARG B CA 1
ATOM 1965 C C . ARG B 1 89 ? 4.629 9.143 102.930 1.00 38.20 69 ARG B C 1
ATOM 1966 O O . ARG B 1 89 ? 5.597 8.644 103.507 1.00 38.46 69 ARG B O 1
ATOM 1974 N N . ASP B 1 90 ? 3.411 9.186 103.475 1.00 40.91 70 ASP B N 1
ATOM 1975 C CA . ASP B 1 90 ? 3.218 8.787 104.868 1.00 39.72 70 ASP B CA 1
ATOM 1976 C C . ASP B 1 90 ? 2.258 7.615 105.040 1.00 39.48 70 ASP B C 1
ATOM 1977 O O . ASP B 1 90 ? 1.905 7.282 106.174 1.00 40.09 70 ASP B O 1
ATOM 1982 N N . ASP B 1 91 ? 1.868 6.943 103.958 1.00 39.64 71 ASP B N 1
ATOM 1983 C CA . ASP B 1 91 ? 0.919 5.844 104.052 1.00 39.55 71 ASP B CA 1
ATOM 1984 C C . ASP B 1 91 ? 1.599 4.491 104.232 1.00 42.65 71 ASP B C 1
ATOM 1985 O O . ASP B 1 91 ? 0.913 3.505 104.528 1.00 43.16 71 ASP B O 1
ATOM 1990 N N . LEU B 1 92 ? 2.920 4.426 104.066 1.00 39.07 72 LEU B N 1
ATOM 1991 C CA . LEU B 1 92 ? 3.641 3.170 104.214 1.00 39.89 72 LEU B CA 1
ATOM 1992 C C . LEU B 1 92 ? 3.529 2.661 105.642 1.00 39.73 72 LEU B C 1
ATOM 1993 O O . LEU B 1 92 ? 3.658 3.426 106.607 1.00 34.70 72 LEU B O 1
ATOM 1998 N N . ARG B 1 93 ? 3.307 1.354 105.766 1.00 38.13 73 ARG B N 1
ATOM 1999 C CA . ARG B 1 93 ? 3.211 0.688 107.054 1.00 39.95 73 ARG B CA 1
ATOM 2000 C C . ARG B 1 93 ? 4.002 -0.604 107.027 1.00 41.20 73 ARG B C 1
ATOM 2001 O O . ARG B 1 93 ? 4.433 -1.075 105.971 1.00 42.07 73 ARG B O 1
ATOM 2009 N N . ARG B 1 94 ? 4.134 -1.205 108.212 1.00 41.58 74 ARG B N 1
ATOM 2010 C CA . ARG B 1 94 ? 4.901 -2.435 108.335 1.00 40.02 74 ARG B CA 1
ATOM 2011 C C . ARG B 1 94 ? 4.373 -3.497 107.385 1.00 40.32 74 ARG B C 1
ATOM 2012 O O . ARG B 1 94 ? 5.159 -4.239 106.773 1.00 41.66 74 ARG B O 1
ATOM 2020 N N . GLU B 1 95 ? 3.046 -3.550 107.208 1.00 40.28 75 GLU B N 1
ATOM 2021 C CA . GLU B 1 95 ? 2.416 -4.532 106.329 1.00 42.07 75 GLU B CA 1
ATOM 2022 C C . GLU B 1 95 ? 2.738 -4.313 104.856 1.00 41.12 75 GLU B C 1
ATOM 2023 O O . GLU B 1 95 ? 2.455 -5.200 104.049 1.00 38.45 75 GLU B O 1
ATOM 2029 N N . ASP B 1 96 ? 3.324 -3.176 104.480 1.00 41.95 76 ASP B N 1
ATOM 2030 C CA . ASP B 1 96 ? 3.573 -2.923 103.064 1.00 40.22 76 ASP B CA 1
ATOM 2031 C C . ASP B 1 96 ? 4.877 -3.535 102.550 1.00 38.70 76 ASP B C 1
ATOM 2032 O O . ASP B 1 96 ? 5.212 -3.341 101.373 1.00 35.19 76 ASP B O 1
ATOM 2037 N N . PHE B 1 97 ? 5.623 -4.251 103.389 1.00 36.80 77 PHE B N 1
ATOM 2038 C CA . PHE B 1 97 ? 6.828 -4.913 102.916 1.00 36.98 77 PHE B CA 1
ATOM 2039 C C . PHE B 1 97 ? 7.028 -6.210 103.679 1.00 35.87 77 PHE B C 1
ATOM 2040 O O . PHE B 1 97 ? 6.512 -6.391 104.784 1.00 36.33 77 PHE B O 1
ATOM 2048 N N . LYS B 1 98 ? 7.806 -7.106 103.081 1.00 35.86 78 LYS B N 1
ATOM 2049 C CA . LYS B 1 98 ? 8.175 -8.357 103.720 1.00 36.37 78 LYS B CA 1
ATOM 2050 C C . LYS B 1 98 ? 9.620 -8.274 104.201 1.00 37.22 78 LYS B C 1
ATOM 2051 O O . LYS B 1 98 ? 10.500 -7.782 103.482 1.00 36.17 78 LYS B O 1
ATOM 2057 N N . LEU B 1 99 ? 9.856 -8.745 105.428 1.00 37.75 79 LEU B N 1
ATOM 2058 C CA . LEU B 1 99 ? 11.145 -8.575 106.092 1.00 37.91 79 LEU B CA 1
ATOM 2059 C C . LEU B 1 99 ? 11.506 -9.853 106.834 1.00 39.71 79 LEU B C 1
ATOM 2060 O O . LEU B 1 99 ? 10.802 -10.254 107.766 1.00 38.21 79 LEU B O 1
ATOM 2065 N N . PHE B 1 100 ? 12.606 -10.482 106.411 1.00 36.83 80 PHE B N 1
ATOM 2066 C CA . PHE B 1 100 ? 13.181 -11.656 107.055 1.00 39.24 80 PHE B CA 1
ATOM 2067 C C . PHE B 1 100 ? 14.622 -11.355 107.421 1.00 38.69 80 PHE B C 1
ATOM 2068 O O . PHE B 1 100 ? 15.303 -10.587 106.732 1.00 35.92 80 PHE B O 1
ATOM 2076 N N . TYR B 1 101 ? 15.110 -12.001 108.476 1.00 40.17 81 TYR B N 1
ATOM 2077 C CA . TYR B 1 101 ? 16.474 -11.716 108.881 1.00 36.81 81 TYR B CA 1
ATOM 2078 C C . TYR B 1 101 ? 17.085 -12.922 109.576 1.00 37.93 81 TYR B C 1
ATOM 2079 O O . TYR B 1 101 ? 16.395 -13.839 110.018 1.00 41.03 81 TYR B O 1
ATOM 2088 N N . LYS B 1 102 ? 18.400 -12.875 109.705 1.00 37.31 82 LYS B N 1
ATOM 2089 C CA . LYS B 1 102 ? 19.170 -13.962 110.292 1.00 40.25 82 LYS B CA 1
ATOM 2090 C C . LYS B 1 102 ? 20.337 -13.346 111.046 1.00 40.12 82 LYS B C 1
ATOM 2091 O O . LYS B 1 102 ? 21.115 -12.585 110.464 1.00 41.04 82 LYS B O 1
ATOM 2097 N N . VAL B 1 103 ? 20.440 -13.642 112.336 1.00 40.55 83 VAL B N 1
ATOM 2098 C CA . VAL B 1 103 ? 21.496 -13.089 113.174 1.00 42.00 83 VAL B CA 1
ATOM 2099 C C . VAL B 1 103 ? 22.728 -13.981 113.039 1.00 44.27 83 VAL B C 1
ATOM 2100 O O . VAL B 1 103 ? 22.737 -15.116 113.518 1.00 46.66 83 VAL B O 1
ATOM 2104 N N . SER B 1 104 ? 23.762 -13.465 112.370 1.00 43.32 84 SER B N 1
ATOM 2105 C CA . SER B 1 104 ? 25.028 -14.162 112.134 1.00 42.12 84 SER B CA 1
ATOM 2106 C C . SER B 1 104 ? 24.788 -15.596 111.664 1.00 43.03 84 SER B C 1
ATOM 2107 O O . SER B 1 104 ? 24.269 -15.796 110.560 1.00 44.83 84 SER B O 1
ATOM 2110 N N . ARG B 1 105 ? 25.149 -16.608 112.455 1.00 45.90 85 ARG B N 1
ATOM 2111 C CA . ARG B 1 105 ? 25.015 -17.989 111.984 1.00 46.44 85 ARG B CA 1
ATOM 2112 C C . ARG B 1 105 ? 23.777 -18.694 112.539 1.00 46.87 85 ARG B C 1
ATOM 2113 O O . ARG B 1 105 ? 23.643 -19.913 112.382 1.00 47.15 85 ARG B O 1
ATOM 2121 N N . ALA B 1 106 ? 22.880 -17.960 113.193 1.00 45.65 86 ALA B N 1
ATOM 2122 C CA . ALA B 1 106 ? 21.580 -18.499 113.562 1.00 46.80 86 ALA B CA 1
ATOM 2123 C C . ALA B 1 106 ? 20.713 -18.665 112.306 1.00 48.87 86 ALA B C 1
ATOM 2124 O O . ALA B 1 106 ? 21.149 -18.421 111.176 1.00 47.29 86 ALA B O 1
ATOM 2126 N N . ASP B 1 107 ? 19.475 -19.115 112.497 1.00 45.46 87 ASP B N 1
ATOM 2127 C CA . ASP B 1 107 ? 18.592 -19.416 111.376 1.00 46.90 87 ASP B CA 1
ATOM 2128 C C . ASP B 1 107 ? 17.774 -18.212 110.907 1.00 45.63 87 ASP B C 1
ATOM 2129 O O . ASP B 1 107 ? 17.543 -17.247 111.641 1.00 41.80 87 ASP B O 1
ATOM 2134 N N . TRP B 1 108 ? 17.326 -18.295 109.654 1.00 44.95 88 TRP B N 1
ATOM 2135 C CA . TRP B 1 108 ? 16.417 -17.293 109.120 1.00 40.85 88 TRP B CA 1
ATOM 2136 C C . TRP B 1 108 ? 15.116 -17.282 109.908 1.00 43.29 88 TRP B C 1
ATOM 2137 O O . TRP B 1 108 ? 14.642 -18.321 110.369 1.00 42.36 88 TRP B O 1
ATOM 2148 N N . GLN B 1 109 ? 14.545 -16.087 110.068 1.00 41.21 89 GLN B N 1
ATOM 2149 C CA . GLN B 1 109 ? 13.251 -15.909 110.715 1.00 42.63 89 GLN B CA 1
ATOM 2150 C C . GLN B 1 109 ? 12.588 -14.685 110.108 1.00 43.39 89 GLN B C 1
ATOM 2151 O O . GLN B 1 109 ? 13.257 -13.806 109.555 1.00 43.21 89 GLN B O 1
ATOM 2157 N N . GLU B 1 110 ? 11.264 -14.627 110.214 1.00 43.66 90 GLU B N 1
ATOM 2158 C CA . GLU B 1 110 ? 10.533 -13.462 109.738 1.00 42.15 90 GLU B CA 1
ATOM 2159 C C . GLU B 1 110 ? 10.499 -12.399 110.828 1.00 43.71 90 GLU B C 1
ATOM 2160 O O . GLU B 1 110 ? 10.266 -12.700 112.006 1.00 43.83 90 GLU B O 1
ATOM 2166 N N . GLN B 1 111 ? 10.762 -11.159 110.437 1.00 44.14 91 GLN B N 1
ATOM 2167 C CA . GLN B 1 111 ? 10.697 -10.077 111.398 1.00 43.21 91 GLN B CA 1
ATOM 2168 C C . GLN B 1 111 ? 9.269 -9.989 111.936 1.00 44.41 91 GLN B C 1
ATOM 2169 O O . GLN B 1 111 ? 8.297 -10.134 111.193 1.00 41.82 91 GLN B O 1
ATOM 2175 N N . ASP B 1 112 ? 9.148 -9.792 113.241 1.00 44.67 92 ASP B N 1
ATOM 2176 C CA . ASP B 1 112 ? 7.861 -9.862 113.920 1.00 44.07 92 ASP B CA 1
ATOM 2177 C C . ASP B 1 112 ? 7.217 -8.482 113.921 1.00 44.22 92 ASP B C 1
ATOM 2178 O O . ASP B 1 112 ? 7.787 -7.552 114.500 1.00 43.78 92 ASP B O 1
ATOM 2183 N N . PRO B 1 113 ? 6.047 -8.304 113.302 1.00 44.45 93 PRO B N 1
ATOM 2184 C CA . PRO B 1 113 ? 5.426 -6.967 113.279 1.00 45.56 93 PRO B CA 1
ATOM 2185 C C . PRO B 1 113 ? 5.080 -6.418 114.651 1.00 46.78 93 PRO B C 1
ATOM 2186 O O . PRO B 1 113 ? 4.988 -5.193 114.794 1.00 49.22 93 PRO B O 1
ATOM 2190 N N . ALA B 1 114 ? 4.868 -7.273 115.658 1.00 47.65 94 ALA B N 1
ATOM 2191 C CA . ALA B 1 114 ? 4.643 -6.786 117.016 1.00 48.14 94 ALA B CA 1
ATOM 2192 C C . ALA B 1 114 ? 5.928 -6.299 117.681 1.00 50.48 94 ALA B C 1
ATOM 2193 O O . ALA B 1 114 ? 5.856 -5.559 118.674 1.00 48.24 94 ALA B O 1
ATOM 2195 N N . LYS B 1 115 ? 7.095 -6.699 117.175 1.00 44.75 95 LYS B N 1
ATOM 2196 C CA . LYS B 1 115 ? 8.363 -6.165 117.668 1.00 45.49 95 LYS B CA 1
ATOM 2197 C C . LYS B 1 115 ? 8.812 -5.007 116.777 1.00 46.73 95 LYS B C 1
ATOM 2198 O O . LYS B 1 115 ? 9.914 -4.971 116.224 1.00 42.11 95 LYS B O 1
ATOM 2204 N N . CYS B 1 116 ? 7.907 -4.033 116.659 1.00 45.61 96 CYS B N 1
ATOM 2205 C CA . CYS B 1 116 ? 8.136 -2.835 115.872 1.00 43.12 96 CYS B CA 1
ATOM 2206 C C . CYS B 1 116 ? 7.569 -1.636 116.609 1.00 44.50 96 CYS B C 1
ATOM 2207 O O . CYS B 1 116 ? 6.595 -1.746 117.355 1.00 45.77 96 CYS B O 1
ATOM 2210 N N . TRP B 1 117 ? 8.155 -0.479 116.349 1.00 43.97 97 TRP B N 1
ATOM 2211 C CA . TRP B 1 117 ? 7.591 0.755 116.861 1.00 43.50 97 TRP B CA 1
ATOM 2212 C C . TRP B 1 117 ? 6.374 1.138 116.028 1.00 44.06 97 TRP B C 1
ATOM 2213 O O . TRP B 1 117 ? 6.257 0.776 114.854 1.00 45.77 97 TRP B O 1
ATOM 2224 N N . ASP B 1 118 ? 5.459 1.875 116.645 1.00 45.80 98 ASP B N 1
ATOM 2225 C CA . ASP B 1 118 ? 4.377 2.457 115.875 1.00 44.91 98 ASP B CA 1
ATOM 2226 C C . ASP B 1 118 ? 4.959 3.383 114.808 1.00 42.43 98 ASP B C 1
ATOM 2227 O O . ASP B 1 118 ? 6.055 3.929 114.982 1.00 41.02 98 ASP B O 1
ATOM 2232 N N . PRO B 1 119 ? 4.259 3.559 113.690 1.00 42.31 99 PRO B N 1
ATOM 2233 C CA . PRO B 1 119 ? 4.753 4.471 112.653 1.00 40.77 99 PRO B CA 1
ATOM 2234 C C . PRO B 1 119 ? 5.040 5.852 113.229 1.00 43.14 99 PRO B C 1
ATOM 2235 O O . PRO B 1 119 ? 4.223 6.424 113.961 1.00 39.94 99 PRO B O 1
ATOM 2239 N N . GLN B 1 120 ? 6.211 6.392 112.890 1.00 37.95 100 GLN B N 1
ATOM 2240 C CA . GLN B 1 120 ? 6.601 7.728 113.298 1.00 40.69 100 GLN B CA 1
ATOM 2241 C C . GLN B 1 120 ? 6.490 8.666 112.105 1.00 40.54 100 GLN B C 1
ATOM 2242 O O . GLN B 1 120 ? 6.891 8.323 110.989 1.00 37.55 100 GLN B O 1
ATOM 2248 N N . PHE B 1 121 ? 5.967 9.862 112.356 1.00 37.64 101 PHE B N 1
ATOM 2249 C CA . PHE B 1 121 ? 5.672 10.829 111.299 1.00 39.07 101 PHE B CA 1
ATOM 2250 C C . PHE B 1 121 ? 6.450 12.108 111.544 1.00 38.11 101 PHE B C 1
ATOM 2251 O O . PHE B 1 121 ? 6.037 12.930 112.379 1.00 40.08 101 PHE B O 1
ATOM 2259 N N . PRO B 1 122 ? 7.564 12.338 110.847 1.00 40.54 102 PRO B N 1
ATOM 2260 C CA . PRO B 1 122 ? 8.284 13.601 111.030 1.00 39.58 102 PRO B CA 1
ATOM 2261 C C . PRO B 1 122 ? 7.389 14.760 110.635 1.00 39.80 102 PRO B C 1
ATOM 2262 O O . PRO B 1 122 ? 6.456 14.604 109.849 1.00 37.81 102 PRO B O 1
ATOM 2266 N N . ALA B 1 123 ? 7.660 15.926 111.218 1.00 39.54 103 ALA B N 1
ATOM 2267 C CA . ALA B 1 123 ? 6.801 17.075 110.947 1.00 43.35 103 ALA B CA 1
ATOM 2268 C C . ALA B 1 123 ? 6.824 17.463 109.473 1.00 38.81 103 ALA B C 1
A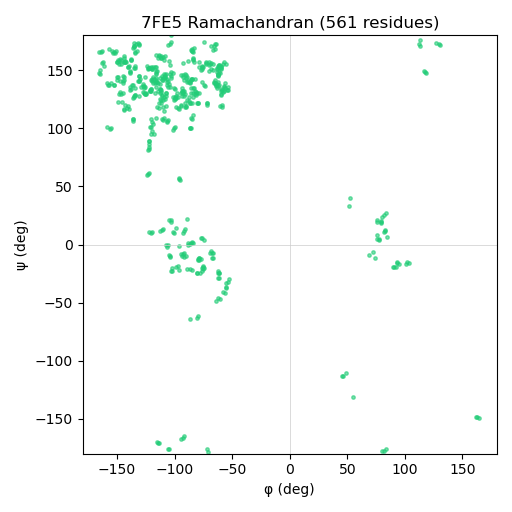TOM 2269 O O . ALA B 1 123 ? 5.810 17.926 108.933 1.00 36.37 103 ALA B O 1
ATOM 2271 N N . GLU B 1 124 ? 7.927 17.196 108.790 1.00 39.16 104 GLU B N 1
ATOM 2272 C CA . GLU B 1 124 ? 8.089 17.602 107.403 1.00 38.18 104 GLU B CA 1
ATOM 2273 C C . GLU B 1 124 ? 7.479 16.611 106.431 1.00 34.92 104 GLU B C 1
ATOM 2274 O O . GLU B 1 124 ? 7.574 16.823 105.218 1.00 36.62 104 GLU B O 1
ATOM 2280 N N . GLY B 1 125 ? 6.867 15.541 106.914 1.00 37.21 105 GLY B N 1
ATOM 2281 C CA . GLY B 1 125 ? 6.300 14.544 106.030 1.00 35.28 105 GLY B CA 1
ATOM 2282 C C . GLY B 1 125 ? 7.043 13.222 106.121 1.00 36.15 105 GLY B C 1
ATOM 2283 O O . GLY B 1 125 ? 8.024 13.069 106.848 1.00 37.38 105 GLY B O 1
ATOM 2284 N N . GLY B 1 126 ? 6.509 12.244 105.394 1.00 36.24 106 GLY B N 1
ATOM 2285 C CA . GLY B 1 126 ? 7.091 10.922 105.354 1.00 34.85 106 GLY B CA 1
ATOM 2286 C C . GLY B 1 126 ? 6.707 10.096 106.560 1.00 38.30 106 GLY B C 1
ATOM 2287 O O . GLY B 1 126 ? 5.948 10.524 107.437 1.00 39.55 106 GLY B O 1
ATOM 2288 N N . VAL B 1 127 ? 7.255 8.883 106.610 1.00 34.62 107 VAL B N 1
ATOM 2289 C CA . VAL B 1 127 ? 6.978 7.973 107.717 1.00 38.80 107 VAL B CA 1
ATOM 2290 C C . VAL B 1 127 ? 8.192 7.072 107.928 1.00 38.59 107 VAL B C 1
ATOM 2291 O O . VAL B 1 127 ? 8.856 6.676 106.967 1.00 36.23 107 VAL B O 1
ATOM 2295 N N . HIS B 1 128 ? 8.476 6.751 109.199 1.00 38.43 108 HIS B N 1
ATOM 2296 C CA . HIS B 1 128 ? 9.497 5.778 109.592 1.00 37.27 108 HIS B CA 1
ATOM 2297 C C . HIS B 1 128 ? 8.831 4.615 110.299 1.00 38.84 108 HIS B C 1
ATOM 2298 O O . HIS B 1 128 ? 8.012 4.822 111.203 1.00 37.60 108 HIS B O 1
ATOM 2305 N N . ILE B 1 129 ? 9.245 3.403 109.948 1.00 37.39 109 ILE B N 1
ATOM 2306 C CA . ILE B 1 129 ? 8.783 2.176 110.584 1.00 34.64 109 ILE B CA 1
ATOM 2307 C C . ILE B 1 129 ? 10.020 1.499 111.163 1.00 36.58 109 ILE B C 1
ATOM 2308 O O . ILE B 1 129 ? 10.869 1.000 110.414 1.00 38.01 109 ILE B O 1
ATOM 2313 N N . ALA B 1 130 ? 10.146 1.513 112.487 1.00 37.05 110 ALA B N 1
ATOM 2314 C CA . ALA B 1 130 ? 11.314 0.961 113.168 1.00 37.60 110 ALA B CA 1
ATOM 2315 C C . ALA B 1 130 ? 11.055 -0.496 113.541 1.00 41.48 110 ALA B C 1
ATOM 2316 O O . ALA B 1 130 ? 10.014 -0.808 114.123 1.00 39.07 110 ALA B O 1
ATOM 2318 N N . CYS B 1 131 ? 12.003 -1.388 113.210 1.00 37.93 111 CYS B N 1
ATOM 2319 C CA . CYS B 1 131 ? 11.808 -2.824 113.380 1.00 37.81 111 CYS B CA 1
ATOM 2320 C C . CYS B 1 131 ? 12.934 -3.449 114.195 1.00 37.64 111 CYS B C 1
ATOM 2321 O O . CYS B 1 131 ? 14.112 -3.181 113.949 1.00 37.14 111 CYS B O 1
ATOM 2324 N N . GLN B 1 132 ? 12.572 -4.330 115.128 1.00 40.54 112 GLN B N 1
ATOM 2325 C CA . GLN B 1 132 ? 13.552 -5.002 115.973 1.00 38.65 112 GLN B CA 1
ATOM 2326 C C . GLN B 1 132 ? 14.041 -6.270 115.283 1.00 37.83 112 GLN B C 1
ATOM 2327 O O . GLN B 1 132 ? 13.246 -7.159 114.967 1.00 39.44 112 GLN B O 1
ATOM 2333 N N . LEU B 1 133 ? 15.352 -6.365 115.091 1.00 38.73 113 LEU B N 1
ATOM 2334 C CA . LEU B 1 133 ? 15.969 -7.535 114.477 1.00 38.65 113 LEU B CA 1
ATOM 2335 C C . LEU B 1 133 ? 17.009 -8.112 115.417 1.00 39.38 113 LEU B C 1
ATOM 2336 O O . LEU B 1 133 ? 18.193 -8.153 115.073 1.00 39.79 113 LEU B O 1
ATOM 2341 N N . SER B 1 134 ? 16.592 -8.530 116.606 1.00 37.94 114 SER B N 1
ATOM 2342 C CA . SER B 1 134 ? 17.517 -9.005 117.624 1.00 40.18 114 SER B CA 1
ATOM 2343 C C . SER B 1 134 ? 17.455 -10.529 117.730 1.00 39.32 114 SER B C 1
ATOM 2344 O O . SER B 1 134 ? 16.781 -11.207 116.951 1.00 41.14 114 SER B O 1
ATOM 2347 N N . GLY B 1 135 ? 18.206 -11.066 118.687 1.00 39.93 115 GLY B N 1
ATOM 2348 C CA . GLY B 1 135 ? 18.213 -12.486 118.949 1.00 46.49 115 GLY B CA 1
ATOM 2349 C C . GLY B 1 135 ? 19.610 -13.063 119.001 1.00 44.25 115 GLY B C 1
ATOM 2350 O O . GLY B 1 135 ? 20.593 -12.386 118.706 1.00 41.28 115 GLY B O 1
ATOM 2351 N N . PRO B 1 136 ? 19.725 -14.330 119.395 1.00 46.42 116 PRO B N 1
ATOM 2352 C CA . PRO B 1 136 ? 21.045 -14.977 119.434 1.00 47.79 116 PRO B CA 1
ATOM 2353 C C . PRO B 1 136 ? 21.685 -15.053 118.054 1.00 46.93 116 PRO B C 1
ATOM 2354 O O . PRO B 1 136 ? 21.004 -15.045 117.026 1.00 44.79 116 PRO B O 1
ATOM 2358 N N . ASP B 1 137 ? 23.021 -15.088 118.039 1.00 49.21 117 ASP B N 1
ATOM 2359 C CA . ASP B 1 137 ? 23.790 -15.105 116.799 1.00 48.27 117 ASP B CA 1
ATOM 2360 C C . ASP B 1 137 ? 24.370 -16.484 116.481 1.00 52.13 117 ASP B C 1
ATOM 2361 O O . ASP B 1 137 ? 25.326 -16.591 115.700 1.00 50.20 117 ASP B O 1
ATOM 2366 N N . GLY B 1 138 ? 23.802 -17.540 117.055 1.00 56.62 118 GLY B N 1
ATOM 2367 C CA . GLY B 1 138 ? 24.317 -18.872 116.843 1.00 55.63 118 GLY B CA 1
ATOM 2368 C C . GLY B 1 138 ? 25.496 -19.243 117.709 1.00 57.74 118 GLY B C 1
ATOM 2369 O O . GLY B 1 138 ? 26.281 -20.115 117.325 1.00 61.72 118 GLY B O 1
ATOM 2370 N N . GLY B 1 139 ? 25.646 -18.615 118.873 1.00 54.53 119 GLY B N 1
ATOM 2371 C CA . GLY B 1 139 ? 26.721 -18.984 119.772 1.00 54.18 119 GLY B CA 1
ATOM 2372 C C . GLY B 1 139 ? 28.082 -18.435 119.419 1.00 53.13 119 GLY B C 1
ATOM 2373 O O . GLY B 1 139 ? 29.095 -18.942 119.913 1.00 54.70 119 GLY B O 1
ATOM 2374 N N . ILE B 1 140 ? 28.146 -17.392 118.600 1.00 54.33 120 ILE B N 1
ATOM 2375 C CA . ILE B 1 140 ? 29.424 -16.745 118.339 1.00 55.22 120 ILE B CA 1
ATOM 2376 C C . ILE B 1 140 ? 29.781 -15.815 119.488 1.00 53.08 120 ILE B C 1
ATOM 2377 O O . ILE B 1 140 ? 30.792 -16.007 120.172 1.00 51.67 120 ILE B O 1
ATOM 2382 N N . LEU B 1 141 ? 28.943 -14.801 119.719 1.00 49.50 121 LEU B N 1
ATOM 2383 C CA . LEU B 1 141 ? 29.027 -13.974 120.909 1.00 49.32 121 LEU B CA 1
ATOM 2384 C C . LEU B 1 141 ? 27.965 -14.317 121.940 1.00 50.23 121 LEU B C 1
ATOM 2385 O O . LEU B 1 141 ? 28.144 -14.003 123.126 1.00 48.51 121 LEU B O 1
ATOM 2390 N N . SER B 1 142 ? 26.861 -14.927 121.512 1.00 51.21 122 SER B N 1
ATOM 2391 C CA . SER B 1 142 ? 25.729 -15.130 122.400 1.00 52.18 122 SER B CA 1
ATOM 2392 C C . SER B 1 142 ? 26.013 -16.252 123.388 1.00 53.17 122 SER B C 1
ATOM 2393 O O . SER B 1 142 ? 26.769 -17.187 123.110 1.00 52.37 122 SER B O 1
ATOM 2396 N N . LYS B 1 143 ? 25.376 -16.161 124.535 1.00 54.47 123 LYS B N 1
ATOM 2397 C CA . LYS B 1 143 ? 25.575 -17.092 125.620 1.00 57.98 123 LYS B CA 1
ATOM 2398 C C . LYS B 1 143 ? 24.305 -17.898 125.841 1.00 59.43 123 LYS B C 1
ATOM 2399 O O . LYS B 1 143 ? 23.235 -17.534 125.344 1.00 59.38 123 LYS B O 1
ATOM 2405 N N . PRO B 1 144 ? 24.392 -19.019 126.554 1.00 60.10 124 PRO B N 1
ATOM 2406 C CA . PRO B 1 144 ? 23.184 -19.821 126.808 1.00 61.31 124 PRO B CA 1
ATOM 2407 C C . PRO B 1 144 ? 22.023 -19.042 127.414 1.00 59.97 124 PRO B C 1
ATOM 2408 O O . PRO B 1 144 ? 20.864 -19.395 127.158 1.00 60.66 124 PRO B O 1
ATOM 2412 N N . ASP B 1 145 ? 22.276 -17.993 128.199 1.00 60.17 125 ASP B N 1
ATOM 2413 C CA . ASP B 1 145 ? 21.130 -17.284 128.759 1.00 57.20 125 ASP B CA 1
ATOM 2414 C C . ASP B 1 145 ? 20.405 -16.413 127.734 1.00 55.59 125 ASP B C 1
ATOM 2415 O O . ASP B 1 145 ? 19.441 -15.734 128.097 1.00 55.21 125 ASP B O 1
ATOM 2420 N N . GLY B 1 146 ? 20.805 -16.444 126.465 1.00 57.62 126 GLY B N 1
ATOM 2421 C CA . GLY B 1 146 ? 20.146 -15.678 125.436 1.00 55.29 126 GLY B CA 1
ATOM 2422 C C . GLY B 1 146 ? 20.746 -14.313 125.171 1.00 52.54 126 GLY B C 1
ATOM 2423 O O . GLY B 1 146 ? 20.465 -13.725 124.126 1.00 51.60 126 GLY B O 1
ATOM 2424 N N . THR B 1 147 ? 21.574 -13.800 126.074 1.00 51.85 127 THR B N 1
ATOM 2425 C CA . THR B 1 147 ? 22.150 -12.476 125.888 1.00 52.81 127 THR B CA 1
ATOM 2426 C C . THR B 1 147 ? 23.154 -12.482 124.743 1.00 51.78 127 THR B C 1
ATOM 2427 O O . THR B 1 147 ? 23.738 -13.511 124.394 1.00 52.25 127 THR B O 1
ATOM 2431 N N . VAL B 1 148 ? 23.353 -11.304 124.160 1.00 50.80 128 VAL B N 1
ATOM 2432 C CA . VAL B 1 148 ? 24.362 -11.112 123.122 1.00 50.25 128 VAL B CA 1
ATOM 2433 C C . VAL B 1 148 ? 25.314 -10.021 123.595 1.00 47.23 128 VAL B C 1
ATOM 2434 O O . VAL B 1 148 ? 25.172 -8.855 123.203 1.00 47.91 128 VAL B O 1
ATOM 2438 N N . PRO B 1 149 ? 26.293 -10.344 124.428 1.00 49.22 129 PRO B N 1
ATOM 2439 C CA . PRO B 1 149 ? 27.262 -9.324 124.837 1.00 45.64 129 PRO B CA 1
ATOM 2440 C C . PRO B 1 149 ? 28.173 -8.948 123.675 1.00 45.53 129 PRO B C 1
ATOM 2441 O O . PRO B 1 149 ? 28.479 -9.767 122.800 1.00 43.70 129 PRO B O 1
ATOM 2445 N N . LEU B 1 150 ? 28.618 -7.687 123.676 1.00 45.15 130 LEU B N 1
ATOM 2446 C CA . LEU B 1 150 ? 29.418 -7.129 122.583 1.00 43.85 130 LEU B CA 1
ATOM 2447 C C . LEU B 1 150 ? 30.742 -6.632 123.150 1.00 42.51 130 LEU B C 1
ATOM 2448 O O . LEU B 1 150 ? 30.846 -5.472 123.576 1.00 46.13 130 LEU B O 1
ATOM 2453 N N . PRO B 1 151 ? 31.765 -7.484 123.219 1.00 42.66 131 PRO B N 1
ATOM 2454 C CA . PRO B 1 151 ? 33.094 -7.021 123.645 1.00 45.23 131 PRO B CA 1
ATOM 2455 C C . PRO B 1 151 ? 33.702 -6.088 122.609 1.00 44.50 131 PRO B C 1
ATOM 2456 O O . PRO B 1 151 ? 33.202 -5.937 121.493 1.00 42.75 131 PRO B O 1
ATOM 2460 N N . GLU B 1 152 ? 34.811 -5.462 122.988 1.00 43.28 132 GLU B N 1
ATOM 2461 C CA . GLU B 1 152 ? 35.451 -4.524 122.079 1.00 47.25 132 GLU B CA 1
ATOM 2462 C C . GLU B 1 152 ? 35.908 -5.244 120.815 1.00 45.52 132 GLU B C 1
ATOM 2463 O O . GLU B 1 152 ? 36.239 -6.433 120.832 1.00 48.46 132 GLU B O 1
ATOM 2469 N N . VAL B 1 153 ? 35.857 -4.518 119.699 1.00 47.04 133 VAL B N 1
ATOM 2470 C CA . VAL B 1 153 ? 36.265 -4.991 118.377 1.00 46.75 133 VAL B CA 1
ATOM 2471 C C . VAL B 1 153 ? 35.314 -6.069 117.844 1.00 45.16 133 VAL B C 1
ATOM 2472 O O . VAL B 1 153 ? 35.402 -6.453 116.670 1.00 46.84 133 VAL B O 1
ATOM 2476 N N . GLU B 1 154 ? 34.394 -6.567 118.670 1.00 41.75 134 GLU B N 1
ATOM 2477 C CA . GLU B 1 154 ? 33.504 -7.625 118.182 1.00 42.48 134 GLU B CA 1
ATOM 2478 C C . GLU B 1 154 ? 32.296 -7.050 117.438 1.00 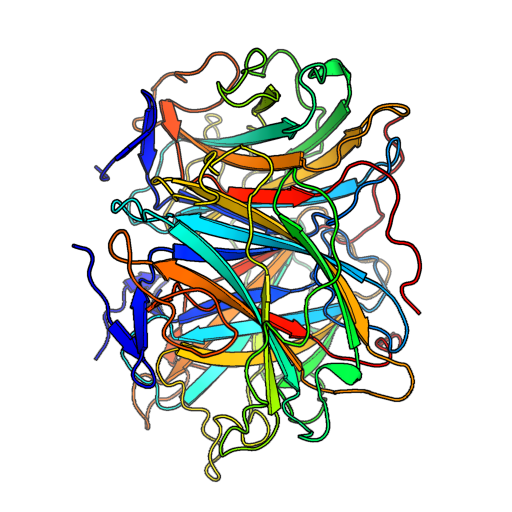41.56 134 GLU B C 1
ATOM 2479 O O . GLU B 1 154 ? 32.013 -5.844 117.485 1.00 42.66 134 GLU B O 1
ATOM 2485 N N . SER B 1 155 ? 31.562 -7.929 116.748 1.00 38.68 135 SER B N 1
ATOM 2486 C CA . SER B 1 155 ? 30.441 -7.469 115.935 1.00 38.46 135 SER B CA 1
ATOM 2487 C C . SER B 1 155 ? 29.334 -8.516 115.847 1.00 38.44 135 SER B C 1
ATOM 2488 O O . SER B 1 155 ? 29.552 -9.710 116.058 1.00 41.32 135 SER B O 1
ATOM 2491 N N . VAL B 1 156 ? 28.135 -8.045 115.513 1.00 36.43 136 VAL B N 1
ATOM 2492 C CA . VAL B 1 156 ? 26.975 -8.896 115.277 1.00 36.70 136 VAL B CA 1
ATOM 2493 C C . VAL B 1 156 ? 26.398 -8.520 113.924 1.00 39.57 136 VAL B C 1
ATOM 2494 O O . VAL B 1 156 ? 26.308 -7.331 113.596 1.00 35.27 136 VAL B O 1
ATOM 2498 N N . THR B 1 157 ? 26.036 -9.527 113.124 1.00 37.11 137 THR B N 1
ATOM 2499 C CA . THR B 1 157 ? 25.529 -9.310 111.781 1.00 35.55 137 THR B CA 1
ATOM 2500 C C . THR B 1 157 ? 24.062 -9.705 111.701 1.00 37.35 137 THR B C 1
ATOM 2501 O O . THR B 1 157 ? 23.639 -10.674 112.341 1.00 39.92 137 THR B O 1
ATOM 2505 N N . ALA B 1 158 ? 23.286 -8.943 110.927 1.00 35.18 138 ALA B N 1
ATOM 2506 C CA . ALA B 1 158 ? 22.004 -9.401 110.407 1.00 36.00 138 ALA B CA 1
ATOM 2507 C C . ALA B 1 158 ? 22.107 -9.521 108.890 1.00 37.49 138 ALA B C 1
ATOM 2508 O O . ALA B 1 158 ? 22.489 -8.557 108.202 1.00 34.22 138 ALA B O 1
ATOM 2510 N N . HIS B 1 159 ? 21.859 -10.732 108.388 1.00 35.37 139 HIS B N 1
ATOM 2511 C CA . HIS B 1 159 ? 21.509 -10.924 106.989 1.00 35.11 139 HIS B CA 1
ATOM 2512 C C . HIS B 1 159 ? 20.022 -10.624 106.811 1.00 35.94 139 HIS B C 1
ATOM 2513 O O . HIS B 1 159 ? 19.178 -11.160 107.538 1.00 35.67 139 HIS B O 1
ATOM 2520 N N . VAL B 1 160 ? 19.695 -9.775 105.844 1.00 34.50 140 VAL B N 1
ATOM 2521 C CA . VAL B 1 160 ? 18.354 -9.223 105.749 1.00 35.70 140 VAL B CA 1
ATOM 2522 C C . VAL B 1 160 ? 17.787 -9.491 104.371 1.00 34.36 140 VAL B C 1
ATOM 2523 O O . VAL B 1 160 ? 18.412 -9.152 103.361 1.00 33.89 140 VAL B O 1
ATOM 2527 N N . ARG B 1 161 ? 16.575 -10.032 104.334 1.00 34.84 141 ARG B N 1
ATOM 2528 C CA . ARG B 1 161 ? 15.798 -10.133 103.108 1.00 37.39 141 ARG B CA 1
ATOM 2529 C C . ARG B 1 161 ? 14.640 -9.152 103.181 1.00 34.66 141 ARG B C 1
ATOM 2530 O O . ARG B 1 161 ? 13.875 -9.169 104.145 1.00 35.03 141 ARG B O 1
ATOM 2538 N N . LEU B 1 162 ? 14.518 -8.308 102.160 1.00 34.15 142 LEU B N 1
ATOM 2539 C CA . LEU B 1 162 ? 13.566 -7.210 102.141 1.00 34.26 142 LEU B CA 1
ATOM 2540 C C . LEU B 1 162 ? 12.898 -7.162 100.778 1.00 33.90 142 LEU B C 1
ATOM 2541 O O . LEU B 1 162 ? 13.559 -7.320 99.748 1.00 35.26 142 LEU B O 1
ATOM 2546 N N . ALA B 1 163 ? 11.587 -6.947 100.780 1.00 34.20 143 ALA B N 1
ATOM 2547 C CA . ALA B 1 163 ? 10.832 -6.747 99.550 1.00 36.36 143 ALA B CA 1
ATOM 2548 C C . ALA B 1 163 ? 9.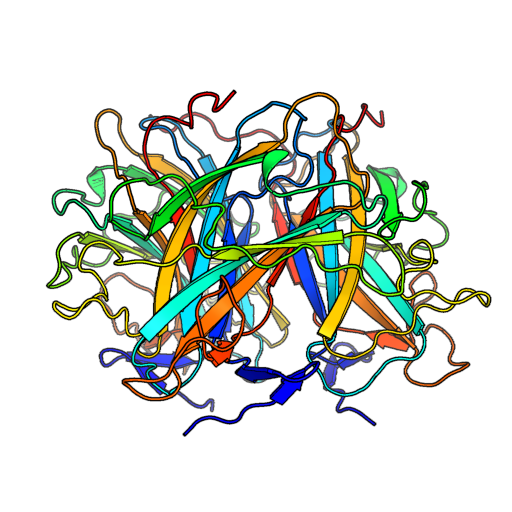671 -5.807 99.826 1.00 35.77 143 ALA B C 1
ATOM 2549 O O . ALA B 1 163 ? 8.923 -6.008 100.784 1.00 35.86 143 ALA B O 1
ATOM 2551 N N . PHE B 1 164 ? 9.530 -4.782 99.000 1.00 36.71 144 PHE B N 1
ATOM 2552 C CA . PHE B 1 164 ? 8.368 -3.909 99.064 1.00 35.47 144 PHE B CA 1
ATOM 2553 C C . PHE B 1 164 ? 7.287 -4.426 98.119 1.00 36.82 144 PHE B C 1
ATOM 2554 O O . PHE B 1 164 ? 7.593 -4.914 97.027 1.00 35.29 144 PHE B O 1
ATOM 2562 N N . ARG B 1 165 ? 6.024 -4.338 98.548 1.00 35.01 145 ARG B N 1
ATOM 2563 C CA . ARG B 1 165 ? 4.948 -4.789 97.674 1.00 37.11 145 ARG B CA 1
ATOM 2564 C C . ARG B 1 165 ? 4.905 -3.940 96.406 1.00 39.22 145 ARG B C 1
ATOM 2565 O O . ARG B 1 165 ? 5.294 -2.764 96.398 1.00 40.86 145 ARG B O 1
ATOM 2573 N N . GLU B 1 166 ? 4.422 -4.556 95.332 1.00 37.34 146 GLU B N 1
ATOM 2574 C CA . GLU B 1 166 ? 4.239 -3.891 94.052 1.00 39.07 146 GLU B CA 1
ATOM 2575 C C . GLU B 1 166 ? 3.362 -2.652 94.195 1.00 40.70 146 GLU B C 1
ATOM 2576 O O . GLU B 1 166 ? 2.545 -2.524 95.114 1.00 41.15 146 GLU B O 1
ATOM 2582 N N . GLY B 1 167 ? 3.547 -1.722 93.267 1.00 41.77 147 GLY B N 1
ATOM 2583 C CA . GLY B 1 167 ? 2.691 -0.562 93.214 1.00 39.62 147 GLY B CA 1
ATOM 2584 C C . GLY B 1 167 ? 2.957 0.492 94.256 1.00 41.33 147 GLY B C 1
ATOM 2585 O O . GLY B 1 167 ? 2.208 1.473 94.320 1.00 44.99 147 GLY B O 1
ATOM 2586 N N . ILE B 1 168 ? 3.990 0.339 95.073 1.00 40.72 148 ILE B N 1
ATOM 2587 C CA . ILE B 1 168 ? 4.395 1.379 96.007 1.00 39.70 148 ILE B CA 1
ATOM 2588 C C . ILE B 1 168 ? 5.787 1.830 95.597 1.00 40.72 148 ILE B C 1
ATOM 2589 O O . ILE B 1 168 ? 6.584 1.022 95.106 1.00 39.47 148 ILE B O 1
ATOM 2594 N N . THR B 1 169 ? 6.048 3.134 95.694 1.00 41.96 149 THR B N 1
ATOM 2595 C CA . THR B 1 169 ? 7.304 3.694 95.204 1.00 39.84 149 THR B CA 1
ATOM 2596 C C . THR B 1 169 ? 7.759 4.820 96.123 1.00 39.63 149 THR B C 1
ATOM 2597 O O . THR B 1 169 ? 6.971 5.375 96.898 1.00 36.98 149 THR B O 1
ATOM 2601 N N . SER B 1 170 ? 9.045 5.166 96.020 1.00 35.90 150 SER B N 1
ATOM 2602 C CA . SER B 1 170 ? 9.566 6.322 96.742 1.00 32.93 150 SER B CA 1
ATOM 2603 C C . SER B 1 170 ? 10.762 6.892 95.995 1.00 33.71 150 SER B C 1
ATOM 2604 O O . SER B 1 170 ? 11.633 6.144 95.544 1.00 33.28 150 SER B O 1
ATOM 2607 N N . GLU B 1 171 ? 10.812 8.220 95.893 1.00 34.13 151 GLU B N 1
ATOM 2608 C CA . GLU B 1 171 ? 11.916 8.912 95.236 1.00 32.87 151 GLU B CA 1
ATOM 2609 C C . GLU B 1 171 ? 13.034 9.311 96.204 1.00 29.56 151 GLU B C 1
ATOM 2610 O O . GLU B 1 171 ? 14.062 9.826 95.753 1.00 31.82 151 GLU B O 1
ATOM 2616 N N . HIS B 1 172 ? 12.839 9.144 97.519 1.00 29.39 152 HIS B N 1
ATOM 2617 C CA . HIS B 1 172 ? 13.917 9.340 98.504 1.00 29.23 152 HIS B CA 1
ATOM 2618 C C . HIS B 1 172 ? 13.519 8.576 99.766 1.00 29.89 152 HIS B C 1
ATOM 2619 O O . HIS B 1 172 ? 12.678 9.046 100.545 1.00 31.42 152 HIS B O 1
ATOM 2626 N N . ALA B 1 173 ? 14.106 7.404 99.938 1.00 29.29 153 ALA B N 1
ATOM 2627 C CA . ALA B 1 173 ? 13.814 6.508 101.044 1.00 31.04 153 ALA B CA 1
ATOM 2628 C C . ALA B 1 173 ? 15.135 6.054 101.651 1.00 32.83 153 ALA B C 1
ATOM 2629 O O . ALA B 1 173 ? 16.212 6.366 101.138 1.00 30.87 153 ALA B O 1
ATOM 2631 N N . GLY B 1 174 ? 15.062 5.337 102.767 1.00 31.27 154 GLY B N 1
ATOM 2632 C CA . GLY B 1 174 ? 16.297 4.831 103.332 1.00 34.23 154 GLY B CA 1
ATOM 2633 C C . GLY B 1 174 ? 16.067 3.760 104.370 1.00 34.13 154 GLY B C 1
ATOM 2634 O O . GLY B 1 174 ? 14.957 3.559 104.865 1.00 34.74 154 GLY B O 1
ATOM 2635 N N . ILE B 1 175 ? 17.152 3.067 104.690 1.00 32.82 155 ILE B N 1
ATOM 2636 C CA . ILE B 1 175 ? 17.208 2.172 105.834 1.00 31.71 155 ILE B CA 1
ATOM 2637 C C . ILE B 1 175 ? 18.196 2.752 106.820 1.00 32.45 155 ILE B C 1
ATOM 2638 O O . ILE B 1 175 ? 19.296 3.163 106.434 1.00 31.92 155 ILE B O 1
ATOM 2643 N N . PHE B 1 176 ? 17.796 2.817 108.078 1.00 35.19 156 PHE B N 1
ATOM 2644 C CA . PHE B 1 176 ? 18.683 3.218 109.153 1.00 32.20 156 PHE B CA 1
ATOM 2645 C C . PHE B 1 176 ? 18.954 2.033 110.065 1.00 32.06 156 PHE B C 1
ATOM 2646 O O . PHE B 1 176 ? 18.021 1.348 110.500 1.00 33.85 156 PHE B O 1
ATOM 2654 N N . ALA B 1 177 ? 20.226 1.806 110.357 1.00 32.18 157 ALA B N 1
ATOM 2655 C CA . ALA B 1 177 ? 20.628 0.797 111.323 1.00 32.95 157 ALA B CA 1
ATOM 2656 C C . ALA B 1 177 ? 20.797 1.472 112.675 1.00 34.22 157 ALA B C 1
ATOM 2657 O O . ALA B 1 177 ? 21.643 2.356 112.830 1.00 35.68 157 ALA B O 1
ATOM 2659 N N . LEU B 1 178 ? 20.006 1.041 113.650 1.00 33.39 158 LEU B N 1
ATOM 2660 C CA . LEU B 1 178 ? 20.027 1.611 114.992 1.00 32.48 158 LEU B CA 1
ATOM 2661 C C . LEU B 1 178 ? 20.444 0.511 115.944 1.00 33.49 158 LEU B C 1
ATOM 2662 O O . LEU B 1 178 ? 19.601 -0.301 116.363 1.00 33.74 158 LEU B O 1
ATOM 2667 N N . PRO B 1 179 ? 21.726 0.414 116.290 1.00 34.31 159 PRO B N 1
ATOM 2668 C CA . PRO B 1 179 ? 22.131 -0.577 117.286 1.00 35.94 159 PRO B CA 1
ATOM 2669 C C . PRO B 1 179 ? 21.446 -0.270 118.602 1.00 36.22 159 PRO B C 1
ATOM 2670 O O . PRO B 1 179 ? 21.333 0.888 119.012 1.00 38.79 159 PRO B O 1
ATOM 2674 N N . GLY B 1 180 ? 20.948 -1.312 119.245 1.00 36.78 160 GLY B N 1
ATOM 2675 C CA . GLY B 1 180 ? 20.380 -1.205 120.576 1.00 37.44 160 GLY B CA 1
ATOM 2676 C C . GLY B 1 180 ? 21.247 -1.984 121.547 1.00 39.65 160 GLY B C 1
ATOM 2677 O O . GLY B 1 180 ? 21.730 -3.071 121.220 1.00 43.38 160 GLY B O 1
ATOM 2678 N N . MET B 1 181 ? 21.453 -1.414 122.732 1.00 41.95 161 MET B N 1
ATOM 2679 C CA . MET B 1 181 ? 22.238 -2.044 123.781 1.00 42.00 161 MET B CA 1
ATOM 2680 C C . MET B 1 181 ? 21.510 -1.915 125.107 1.00 44.79 161 MET B C 1
ATOM 2681 O O . MET B 1 181 ? 20.692 -1.008 125.303 1.00 43.55 161 MET B O 1
ATOM 2686 N N . LEU B 1 182 ? 21.786 -2.851 126.008 1.00 46.53 162 LEU B N 1
ATOM 2687 C CA . LEU B 1 182 ? 21.448 -2.686 127.414 1.00 49.53 162 LEU B CA 1
ATOM 2688 C C . LEU B 1 182 ? 22.700 -2.225 128.152 1.00 52.21 162 LEU B C 1
ATOM 2689 O O . LEU B 1 182 ? 23.722 -2.917 128.139 1.00 50.29 162 LEU B O 1
ATOM 2694 N N . ASP B 1 183 ? 22.636 -1.035 128.750 1.00 51.53 163 ASP B N 1
ATOM 2695 C CA . ASP B 1 183 ? 23.805 -0.495 129.437 1.00 52.82 163 ASP B CA 1
ATOM 2696 C C . ASP B 1 183 ? 24.213 -1.395 130.597 1.00 56.06 163 ASP B C 1
ATOM 2697 O O . ASP B 1 183 ? 25.400 -1.707 130.773 1.00 55.21 163 ASP B O 1
ATOM 2702 N N . ALA B 1 184 ? 23.235 -1.824 131.398 1.00 56.17 164 ALA B N 1
ATOM 2703 C CA . ALA B 1 184 ? 23.412 -2.698 132.545 1.00 57.93 164 ALA B CA 1
ATOM 2704 C C . ALA B 1 184 ? 22.623 -3.990 132.336 1.00 57.10 164 ALA B C 1
ATOM 2705 O O . ALA B 1 184 ? 21.621 -3.999 131.611 1.00 55.68 164 ALA B O 1
ATOM 2707 N N . PRO B 1 185 ? 23.059 -5.100 132.949 1.00 58.42 165 PRO B N 1
ATOM 2708 C CA . PRO B 1 185 ? 22.366 -6.385 132.724 1.00 58.98 165 PRO B CA 1
ATOM 2709 C C . PRO B 1 185 ? 20.877 -6.373 133.044 1.00 58.67 165 PRO B C 1
ATOM 2710 O O . PRO B 1 185 ? 20.081 -6.942 132.287 1.00 60.14 165 PRO B O 1
ATOM 2714 N N . GLY B 1 186 ? 20.466 -5.750 134.137 1.00 64.27 166 GLY B N 1
ATOM 2715 C CA . GLY B 1 186 ? 19.056 -5.773 134.472 1.00 68.44 166 GLY B CA 1
ATOM 2716 C C . GLY B 1 186 ? 18.247 -4.640 133.877 1.00 67.48 166 GLY B C 1
ATOM 2717 O O . GLY B 1 186 ? 17.157 -4.336 134.368 1.00 74.72 166 GLY B O 1
ATOM 2718 N N . ASP B 1 187 ? 18.738 -4.037 132.798 1.00 62.80 167 ASP B N 1
ATOM 2719 C CA . ASP B 1 187 ? 18.026 -2.928 132.183 1.00 57.65 167 ASP B CA 1
ATOM 2720 C C . ASP B 1 187 ? 16.936 -3.434 131.238 1.00 55.85 167 ASP B C 1
ATOM 2721 O O . ASP B 1 187 ? 16.974 -4.565 130.751 1.00 52.09 167 ASP B O 1
ATOM 2726 N N . LYS B 1 188 ? 15.943 -2.574 131.003 1.00 54.28 168 LYS B N 1
ATOM 2727 C CA . LYS B 1 188 ? 14.802 -2.874 130.146 1.00 51.81 168 LYS B CA 1
ATOM 2728 C C . LYS B 1 188 ? 14.806 -1.967 128.920 1.00 45.79 168 LYS B C 1
ATOM 2729 O O . LYS B 1 188 ? 15.285 -0.832 128.974 1.00 44.87 168 LYS B O 1
ATOM 2735 N N . SER B 1 189 ? 14.281 -2.475 127.808 1.00 45.89 169 SER B N 1
ATOM 2736 C CA . SER B 1 189 ? 14.226 -1.680 126.588 1.00 44.21 169 SER B CA 1
ATOM 2737 C C . SER B 1 189 ? 13.305 -0.478 126.776 1.00 45.82 169 SER B C 1
ATOM 2738 O O . SER B 1 189 ? 12.227 -0.594 127.358 1.00 49.96 169 SER B O 1
ATOM 2741 N N . ILE B 1 190 ? 13.726 0.680 126.258 1.00 45.32 170 ILE B N 1
ATOM 2742 C CA . ILE B 1 190 ? 13.053 1.941 126.558 1.00 45.95 170 ILE B CA 1
ATOM 2743 C C . ILE B 1 190 ? 12.044 2.361 125.489 1.00 47.53 170 ILE B C 1
ATOM 2744 O O . ILE B 1 190 ? 11.202 3.230 125.763 1.00 49.28 170 ILE B O 1
ATOM 2749 N N . ILE B 1 191 ? 12.124 1.811 124.284 1.00 47.54 171 ILE B N 1
ATOM 2750 C CA . ILE B 1 191 ? 11.161 2.071 123.216 1.00 48.67 171 ILE B CA 1
ATOM 2751 C C . ILE B 1 191 ? 10.349 0.798 122.990 1.00 49.27 171 ILE B C 1
ATOM 2752 O O . ILE B 1 191 ? 10.927 -0.240 122.641 1.00 47.37 171 ILE B O 1
ATOM 2757 N N . PRO B 1 192 ? 9.029 0.822 123.184 1.00 47.04 172 PRO B N 1
ATOM 2758 C CA . PRO B 1 192 ? 8.233 -0.408 123.046 1.00 46.53 172 PRO B CA 1
ATOM 2759 C C . PRO B 1 192 ? 8.332 -0.978 121.642 1.00 49.13 172 PRO B C 1
ATOM 2760 O O . PRO B 1 192 ? 7.946 -0.333 120.664 1.00 49.50 172 PRO B O 1
ATOM 2764 N N . GLY B 1 193 ? 8.846 -2.204 121.553 1.00 49.53 173 GLY B N 1
ATOM 2765 C CA . GLY B 1 193 ? 9.012 -2.898 120.298 1.00 47.09 173 GLY B CA 1
ATOM 2766 C C . GLY B 1 193 ? 10.428 -2.931 119.770 1.00 43.45 173 GLY B C 1
ATOM 2767 O O . GLY B 1 193 ? 10.720 -3.726 118.879 1.00 43.65 173 GLY B O 1
ATOM 2768 N N . LEU B 1 194 ? 11.309 -2.089 120.280 1.00 44.45 174 LEU B N 1
ATOM 2769 C CA . LEU B 1 194 ? 12.691 -2.069 119.837 1.00 41.55 174 LEU B CA 1
ATOM 2770 C C . LEU B 1 194 ? 13.590 -2.601 120.943 1.00 42.87 174 LEU B C 1
ATOM 2771 O O . LEU B 1 194 ? 13.206 -2.654 122.114 1.00 43.23 174 LEU B O 1
ATOM 2776 N N . PHE B 1 195 ? 14.804 -2.994 120.572 1.00 40.82 175 PHE B N 1
ATOM 2777 C CA . PHE B 1 195 ? 15.744 -3.489 121.564 1.00 40.59 175 PHE B CA 1
ATOM 2778 C C . PHE B 1 195 ? 16.604 -2.341 122.077 1.00 39.72 175 PHE B C 1
ATOM 2779 O O . PHE B 1 195 ? 17.129 -1.551 121.286 1.00 39.49 175 PHE B O 1
ATOM 2787 N N . GLY B 1 196 ? 16.736 -2.249 123.403 1.00 40.15 176 GLY B N 1
ATOM 2788 C CA . GLY B 1 196 ? 17.704 -1.361 124.019 1.00 41.04 176 GLY B CA 1
ATOM 2789 C C . GLY B 1 196 ? 17.137 -0.251 124.885 1.00 43.75 176 GLY B C 1
ATOM 2790 O O . GLY B 1 196 ? 16.037 0.248 124.631 1.00 43.07 176 GLY B O 1
ATOM 2791 N N . ASN B 1 197 ? 17.882 0.133 125.923 1.00 44.06 177 ASN B N 1
ATOM 2792 C CA . ASN B 1 197 ? 17.644 1.367 126.671 1.00 43.41 177 ASN B CA 1
ATOM 2793 C C . ASN B 1 197 ? 18.656 2.449 126.323 1.00 43.41 177 ASN B C 1
ATOM 2794 O O . ASN B 1 197 ? 18.492 3.596 126.747 1.00 43.68 177 ASN B O 1
ATOM 2799 N N . VAL B 1 198 ? 19.711 2.090 125.589 1.00 41.61 178 VAL B N 1
ATOM 2800 C CA . VAL B 1 198 ? 20.624 3.031 124.965 1.00 41.96 178 VAL B CA 1
ATOM 2801 C C . VAL B 1 198 ? 20.856 2.562 123.536 1.00 41.38 178 VAL B C 1
ATOM 2802 O O . VAL B 1 198 ? 20.540 1.429 123.167 1.00 38.38 178 VAL B O 1
ATOM 2806 N N . PHE B 1 199 ? 21.417 3.449 122.723 1.00 39.52 179 PHE B N 1
ATOM 2807 C CA . PHE B 1 199 ? 21.518 3.141 121.309 1.00 39.99 179 PHE B CA 1
ATOM 2808 C C . PHE B 1 199 ? 22.870 3.562 120.768 1.00 39.18 179 PHE B C 1
ATOM 2809 O O . PHE B 1 199 ? 23.565 4.412 121.337 1.00 39.81 179 PHE B O 1
ATOM 2817 N N . GLY B 1 200 ? 23.225 2.945 119.644 1.00 36.40 180 GLY B N 1
ATOM 2818 C CA . GLY B 1 200 ? 24.482 3.202 118.983 1.00 36.15 180 GLY B CA 1
ATOM 2819 C C . GLY B 1 200 ? 24.357 4.278 117.924 1.00 37.49 180 GLY B C 1
ATOM 2820 O O . GLY B 1 200 ? 23.368 5.010 117.835 1.00 36.57 180 GLY B O 1
ATOM 2821 N N . ARG B 1 201 ? 25.389 4.362 117.098 1.00 35.53 181 ARG B N 1
ATOM 2822 C CA . ARG B 1 201 ? 25.436 5.398 116.086 1.00 34.62 181 ARG B CA 1
ATOM 2823 C C . ARG B 1 201 ? 24.582 4.977 114.899 1.00 35.62 181 ARG B C 1
ATOM 2824 O O . ARG B 1 201 ? 24.812 3.921 114.299 1.00 33.05 181 ARG B O 1
ATOM 2832 N N . LEU B 1 202 ? 23.590 5.803 114.584 1.00 31.14 182 LEU B N 1
ATOM 2833 C CA . LEU B 1 202 ? 22.739 5.588 113.428 1.00 34.22 182 LEU B CA 1
ATOM 2834 C C . LEU B 1 202 ? 23.571 5.523 112.157 1.00 34.24 182 LEU B C 1
ATOM 2835 O O . LEU B 1 202 ? 24.462 6.351 111.942 1.00 33.28 182 LEU B O 1
ATOM 2840 N N . GLN B 1 203 ? 23.310 4.510 111.336 1.00 31.87 183 GLN B N 1
ATOM 2841 C CA . GLN B 1 203 ? 23.908 4.381 110.016 1.00 30.49 183 GLN B CA 1
ATOM 2842 C C . GLN B 1 203 ? 22.807 4.346 108.960 1.00 33.72 183 GLN B C 1
ATOM 2843 O O . GLN B 1 203 ? 21.754 3.724 109.167 1.00 31.66 183 GLN B O 1
ATOM 2849 N N . GLN B 1 204 ? 23.070 4.989 107.816 1.00 30.18 184 GLN B N 1
ATOM 2850 C CA . GLN B 1 204 ? 22.066 5.219 106.787 1.00 31.38 184 GLN B CA 1
ATOM 2851 C C . GLN B 1 204 ? 22.404 4.500 105.479 1.00 28.85 184 GLN B C 1
ATOM 2852 O O . GLN B 1 204 ? 23.570 4.320 105.127 1.00 30.18 184 GLN B O 1
ATOM 2858 N N . ALA B 1 205 ? 21.364 4.107 104.758 1.00 29.59 185 ALA B N 1
ATOM 2859 C CA . ALA B 1 205 ? 21.460 3.673 103.365 1.00 28.84 185 ALA B CA 1
ATOM 2860 C C . ALA B 1 205 ? 20.311 4.329 102.617 1.00 28.71 185 ALA B C 1
ATOM 2861 O O . ALA B 1 205 ? 19.154 3.982 102.853 1.00 30.52 185 ALA B O 1
ATOM 2863 N N . SER B 1 206 ? 20.613 5.308 101.773 1.00 28.33 186 SER B N 1
ATOM 2864 C CA . SER B 1 206 ? 19.592 5.989 100.987 1.00 28.24 186 SER B CA 1
ATOM 2865 C C . SER B 1 206 ? 19.372 5.243 99.680 1.00 28.36 186 SER B C 1
ATOM 2866 O O . SER B 1 206 ? 20.322 4.749 99.070 1.00 28.31 186 SER B O 1
ATOM 2869 N N . PHE B 1 207 ? 18.111 5.153 99.258 1.00 29.01 187 PHE B N 1
ATOM 2870 C CA . PHE B 1 207 ? 17.790 4.496 98.001 1.00 28.74 187 PHE B CA 1
ATOM 2871 C C . PHE B 1 207 ? 16.488 5.074 97.450 1.00 28.86 187 PHE B C 1
ATOM 2872 O O . PHE B 1 207 ? 15.736 5.758 98.147 1.00 29.23 187 PHE B O 1
ATOM 2880 N N . ARG B 1 208 ? 16.244 4.803 96.174 1.00 30.25 188 ARG B N 1
ATOM 2881 C CA . ARG B 1 208 ? 14.940 4.989 95.550 1.00 31.54 188 ARG B CA 1
ATOM 2882 C C . ARG B 1 208 ? 14.276 3.624 95.410 1.00 32.44 188 ARG B C 1
ATOM 2883 O O . ARG B 1 208 ? 14.959 2.612 95.204 1.00 29.82 188 ARG B O 1
ATOM 2891 N N . LEU B 1 209 ? 12.944 3.599 95.565 1.00 34.11 189 LEU B N 1
ATOM 2892 C CA . LEU B 1 209 ? 12.102 2.425 95.318 1.00 33.51 189 LEU B CA 1
ATOM 2893 C C . LEU B 1 209 ? 11.361 2.676 94.009 1.00 33.29 189 LEU B C 1
ATOM 2894 O O . LEU B 1 209 ? 10.481 3.532 93.949 1.00 33.39 189 LEU B O 1
ATOM 2899 N N . GLY B 1 210 ? 11.747 1.982 92.952 1.00 33.01 190 GLY B N 1
ATOM 2900 C CA . GLY B 1 210 ? 11.166 2.317 91.664 1.00 35.52 190 GLY B CA 1
ATOM 2901 C C . GLY B 1 210 ? 11.978 1.719 90.532 1.00 38.78 190 GLY B C 1
ATOM 2902 O O . GLY B 1 210 ? 12.555 0.641 90.670 1.00 37.71 190 GLY B O 1
ATOM 2903 N N . GLU B 1 211 ? 11.963 2.417 89.398 1.00 40.45 191 GLU B N 1
ATOM 2904 C CA . GLU B 1 211 ? 12.657 1.941 88.210 1.00 43.65 191 GLU B CA 1
ATOM 2905 C C . GLU B 1 211 ? 14.071 2.484 88.176 1.00 38.59 191 GLU B C 1
ATOM 2906 O O . GLU B 1 211 ? 14.331 3.610 88.607 1.00 37.54 191 GLU B O 1
ATOM 2912 N N . GLY B 1 212 ? 14.978 1.674 87.630 1.00 41.62 192 GLY B N 1
ATOM 2913 C CA . GLY B 1 212 ? 16.354 2.056 87.469 1.00 36.49 192 GLY B CA 1
ATOM 2914 C C . GLY B 1 212 ? 16.504 3.229 86.527 1.00 39.36 192 GLY B C 1
ATOM 2915 O O . GLY B 1 212 ? 15.542 3.686 85.896 1.00 39.10 192 GLY B O 1
ATOM 2916 N N . PRO B 1 213 ? 17.722 3.758 86.427 1.00 38.27 193 PRO B N 1
ATOM 2917 C CA . PRO B 1 213 ? 17.945 4.914 85.551 1.00 37.73 193 PRO B CA 1
ATOM 2918 C C . PRO B 1 213 ? 17.932 4.494 84.089 1.00 38.82 193 PRO B C 1
ATOM 2919 O O . PRO B 1 213 ? 18.464 3.446 83.724 1.00 37.70 193 PRO B O 1
ATOM 2923 N N . SER B 1 214 ? 17.265 5.293 83.261 1.00 39.08 194 SER B N 1
ATOM 2924 C CA . SER B 1 214 ? 17.401 5.164 81.821 1.00 37.51 194 SER B CA 1
ATOM 2925 C C . SER B 1 214 ? 18.767 5.680 81.369 1.00 38.22 194 SER B C 1
ATOM 2926 O O . SER B 1 214 ? 19.407 6.502 82.034 1.00 36.99 194 SER B O 1
ATOM 2929 N N . SER B 1 215 ? 19.200 5.199 80.207 1.00 39.53 195 SER B N 1
ATOM 2930 C CA . SER B 1 215 ? 20.492 5.589 79.649 1.00 35.02 195 SER B CA 1
ATOM 2931 C C . SER B 1 215 ? 20.589 7.097 79.457 1.00 35.91 195 SER B C 1
ATOM 2932 O O . SER B 1 215 ? 19.676 7.727 78.911 1.00 36.42 195 SER B O 1
ATOM 2935 N N . LEU B 1 216 ? 21.703 7.688 79.929 1.00 36.13 196 LEU B N 1
ATOM 2936 C CA . LEU B 1 216 ? 21.938 9.103 79.693 1.00 32.24 196 LEU B CA 1
ATOM 2937 C C . LEU B 1 216 ? 22.493 9.383 78.307 1.00 34.05 196 LEU B C 1
ATOM 2938 O O . LEU B 1 216 ? 22.340 10.500 77.812 1.00 35.41 196 LEU B O 1
ATOM 2943 N N . TYR B 1 217 ? 23.145 8.411 77.677 1.00 37.84 197 TYR B N 1
ATOM 2944 C CA . TYR B 1 217 ? 23.698 8.599 76.335 1.00 34.51 197 TYR B CA 1
ATOM 2945 C C . TYR B 1 217 ? 22.723 8.059 75.296 1.00 34.28 197 TYR B C 1
ATOM 2946 O O . TYR B 1 217 ? 21.974 7.130 75.596 1.00 35.82 197 TYR B O 1
ATOM 2955 N N . GLY C 1 29 ? 32.562 27.215 118.182 1.00 66.46 9 GLY C N 1
ATOM 2956 C CA . GLY C 1 29 ? 33.168 26.911 116.897 1.00 63.79 9 GLY C CA 1
ATOM 2957 C C . GLY C 1 29 ? 33.957 25.613 116.882 1.00 66.43 9 GLY C C 1
ATOM 2958 O O . GLY C 1 29 ? 34.657 25.291 117.845 1.00 70.30 9 GLY C O 1
ATOM 2959 N N . PRO C 1 30 ? 33.876 24.878 115.778 1.00 53.60 10 PRO C N 1
ATOM 2960 C CA . PRO C 1 30 ? 34.531 23.570 115.701 1.00 49.64 10 PRO C CA 1
ATOM 2961 C C . PRO C 1 30 ? 36.004 23.673 115.321 1.00 46.30 10 PRO C C 1
ATOM 2962 O O . PRO C 1 30 ? 36.486 24.683 114.813 1.00 44.71 10 PRO C O 1
ATOM 2966 N N . VAL C 1 31 ? 36.705 22.564 115.534 1.00 46.04 11 VAL C N 1
ATOM 2967 C CA . VAL C 1 31 ? 38.132 22.486 115.252 1.00 43.47 11 VAL C CA 1
ATOM 2968 C C . VAL C 1 31 ? 38.335 22.159 113.779 1.00 42.92 11 VAL C C 1
ATOM 2969 O O . VAL C 1 31 ? 37.742 21.208 113.254 1.00 41.01 11 VAL C O 1
ATOM 2973 N N . TYR C 1 32 ? 39.183 22.933 113.110 1.00 39.97 12 TYR C N 1
ATOM 2974 C CA . TYR C 1 32 ? 39.538 22.676 111.724 1.00 42.07 12 TYR C CA 1
ATOM 2975 C C . TYR C 1 32 ? 40.961 22.150 111.643 1.00 41.91 12 TYR C C 1
ATOM 2976 O O . TYR C 1 32 ? 41.811 22.483 112.472 1.00 44.39 12 TYR C O 1
ATOM 2985 N N . ARG C 1 33 ? 41.192 21.271 110.671 1.00 42.33 13 ARG C N 1
ATOM 2986 C CA . ARG C 1 33 ? 42.524 20.875 110.241 1.00 40.80 13 ARG C CA 1
ATOM 2987 C C . ARG C 1 33 ? 42.827 21.545 108.915 1.00 44.41 13 ARG C C 1
ATOM 2988 O O . ARG C 1 33 ? 41.920 21.969 108.191 1.00 42.34 13 ARG C O 1
ATOM 2996 N N . GLU C 1 34 ? 44.110 21.665 108.609 1.00 43.34 14 GLU C N 1
ATOM 2997 C CA . GLU C 1 34 ? 44.538 22.156 107.310 1.00 46.88 14 GLU C CA 1
ATOM 2998 C C . GLU C 1 34 ? 44.953 20.989 106.425 1.00 51.77 14 GLU C C 1
ATOM 2999 O O . GLU C 1 34 ? 45.671 20.086 106.868 1.00 53.17 14 GLU C O 1
ATOM 3005 N N . TYR C 1 35 ? 44.494 21.016 105.179 1.00 52.60 15 TYR C N 1
ATOM 3006 C CA . TYR C 1 35 ? 44.854 20.042 104.157 1.00 58.02 15 TYR C CA 1
ATOM 3007 C C . TYR C 1 35 ? 44.941 20.830 102.867 1.00 57.98 15 TYR C C 1
ATOM 3008 O O . TYR C 1 35 ? 43.956 21.450 102.457 1.00 54.54 15 TYR C O 1
ATOM 3017 N N . LYS C 1 36 ? 46.117 20.820 102.249 1.00 66.71 16 LYS C N 1
ATOM 3018 C CA . LYS C 1 36 ? 46.465 21.796 101.222 1.00 67.05 16 LYS C CA 1
ATOM 3019 C C . LYS C 1 36 ? 46.251 23.154 101.887 1.00 69.29 16 LYS C C 1
ATOM 3020 O O . LYS C 1 36 ? 46.725 23.348 103.016 1.00 68.75 16 LYS C O 1
ATOM 3026 N N . GLY C 1 37 ? 45.551 24.093 101.265 1.00 54.90 17 GLY C N 1
ATOM 3027 C CA . GLY C 1 37 ? 45.295 25.369 101.893 1.00 52.24 17 GLY C CA 1
ATOM 3028 C C . GLY C 1 37 ? 43.931 25.482 102.534 1.00 52.46 17 GLY C C 1
ATOM 3029 O O . GLY C 1 37 ? 43.508 26.595 102.872 1.00 51.57 17 GLY C O 1
ATOM 3030 N N . PHE C 1 38 ? 43.227 24.374 102.723 1.00 48.03 18 PHE C N 1
ATOM 3031 C CA . PHE C 1 38 ? 41.830 24.437 103.117 1.00 47.69 18 PHE C CA 1
ATOM 3032 C C . PHE C 1 38 ? 41.582 23.942 104.532 1.00 44.32 18 PHE C C 1
ATOM 3033 O O . PHE C 1 38 ? 42.392 23.220 105.122 1.00 44.88 18 PHE C O 1
ATOM 3041 N N . ARG C 1 39 ? 40.428 24.354 105.065 1.00 38.74 19 ARG C N 1
ATOM 3042 C CA . ARG C 1 39 ? 40.006 24.001 106.411 1.00 35.65 19 ARG C CA 1
ATOM 3043 C C . ARG C 1 39 ? 39.006 22.848 106.350 1.00 38.22 19 ARG C C 1
ATOM 3044 O O . ARG C 1 39 ? 37.991 22.920 105.637 1.00 34.68 19 ARG C O 1
ATOM 3052 N N . VAL C 1 40 ? 39.300 21.793 107.107 1.00 37.63 20 VAL C N 1
ATOM 3053 C CA . VAL C 1 40 ? 38.586 20.523 107.055 1.00 37.68 20 VAL C CA 1
ATOM 3054 C C . VAL C 1 40 ? 38.092 20.198 108.453 1.00 35.25 20 VAL C C 1
ATOM 3055 O O . VAL C 1 40 ? 38.853 20.292 109.420 1.00 38.28 20 VAL C O 1
ATOM 3059 N N . ASN C 1 41 ? 36.819 19.864 108.561 1.00 33.35 21 ASN C N 1
ATOM 3060 C CA . ASN C 1 41 ? 36.217 19.361 109.789 1.00 35.27 21 ASN C CA 1
ATOM 3061 C C . ASN C 1 41 ? 35.860 17.895 109.584 1.00 31.20 21 ASN C C 1
ATOM 3062 O O . ASN C 1 41 ? 34.896 17.575 108.880 1.00 32.49 21 ASN C O 1
ATOM 3067 N N . ASP C 1 42 ? 36.612 17.007 110.233 1.00 33.41 22 ASP C N 1
ATOM 3068 C CA . ASP C 1 42 ? 36.399 15.574 110.062 1.00 35.10 22 ASP C CA 1
ATOM 3069 C C . ASP C 1 42 ? 35.075 15.089 110.642 1.00 33.63 22 ASP C C 1
ATOM 3070 O O . ASP C 1 42 ? 34.727 13.924 110.442 1.00 31.88 22 ASP C O 1
ATOM 3075 N N . ASN C 1 43 ? 34.333 15.936 111.349 1.00 30.91 23 ASN C N 1
ATOM 3076 C CA . ASN C 1 43 ? 33.061 15.513 111.910 1.00 31.16 23 ASN C CA 1
ATOM 3077 C C . ASN C 1 43 ? 31.943 15.498 110.883 1.00 30.39 23 ASN C C 1
ATOM 3078 O O . ASN C 1 43 ? 30.863 14.986 111.187 1.00 29.15 23 ASN C O 1
ATOM 3083 N N . ILE C 1 44 ? 32.156 16.070 109.701 1.00 33.25 24 ILE C N 1
ATOM 3084 C CA . ILE C 1 44 ? 31.190 16.018 108.610 1.00 28.73 24 ILE C CA 1
ATOM 3085 C C . ILE C 1 44 ? 31.680 14.947 107.639 1.00 29.97 24 ILE C C 1
ATOM 3086 O O . ILE C 1 44 ? 32.549 15.185 106.793 1.00 29.05 24 ILE C O 1
ATOM 3091 N N . VAL C 1 45 ? 31.110 13.756 107.742 1.00 27.60 25 VAL C N 1
ATOM 3092 C CA . VAL C 1 45 ? 31.561 12.628 106.958 1.00 28.48 25 VAL C CA 1
ATOM 3093 C C . VAL C 1 45 ? 30.551 12.365 105.845 1.00 27.68 25 VAL C C 1
ATOM 3094 O O . VAL C 1 45 ? 29.477 12.954 105.799 1.00 27.04 25 VAL C O 1
ATOM 3098 N N . ALA C 1 46 ? 30.908 11.465 104.942 1.00 27.44 26 ALA C N 1
ATOM 3099 C CA . ALA C 1 46 ? 30.044 11.138 103.826 1.00 27.31 26 ALA C CA 1
ATOM 3100 C C . ALA C 1 46 ? 30.084 9.635 103.611 1.00 28.95 26 ALA C C 1
ATOM 3101 O O . ALA C 1 46 ? 31.101 8.987 103.871 1.00 28.83 26 ALA C O 1
ATOM 3103 N N . ASP C 1 47 ? 28.961 9.074 103.152 1.00 27.28 27 ASP C N 1
ATOM 3104 C CA . ASP C 1 47 ? 28.872 7.640 102.899 1.00 27.54 27 ASP C CA 1
ATOM 3105 C C . ASP C 1 47 ? 28.308 7.403 101.511 1.00 28.04 27 ASP C C 1
ATOM 3106 O O . ASP C 1 47 ? 27.376 8.100 101.092 1.00 29.40 27 ASP C O 1
ATOM 3111 N N . PHE C 1 48 ? 28.829 6.373 100.841 1.00 27.59 28 PHE C N 1
ATOM 3112 C CA . PHE C 1 48 ? 28.358 5.917 99.544 1.00 27.57 28 PHE C CA 1
ATOM 3113 C C . PHE C 1 48 ? 27.480 4.676 99.698 1.00 27.86 28 PHE C C 1
ATOM 3114 O O . PHE C 1 48 ? 27.701 3.846 100.586 1.00 28.15 28 PHE C O 1
ATOM 3122 N N . ILE C 1 49 ? 26.495 4.546 98.801 1.00 27.85 29 ILE C N 1
ATOM 3123 C CA . ILE C 1 49 ? 25.689 3.333 98.656 1.00 28.16 29 ILE C CA 1
ATOM 3124 C C . ILE C 1 49 ? 25.569 2.996 97.168 1.00 28.18 29 ILE C C 1
ATOM 3125 O O . ILE C 1 49 ? 25.222 3.859 96.354 1.00 27.97 29 ILE C O 1
ATOM 3130 N N . GLY C 1 50 ? 25.884 1.754 96.811 1.00 28.47 30 GLY C N 1
ATOM 3131 C CA . GLY C 1 50 ? 25.616 1.259 95.474 1.00 28.59 30 GLY C CA 1
ATOM 3132 C C . GLY C 1 50 ? 26.629 1.609 94.408 1.00 28.45 30 GLY C C 1
ATOM 3133 O O . GLY C 1 50 ? 26.336 1.436 93.222 1.00 30.07 30 GLY C O 1
ATOM 3134 N N . VAL C 1 51 ? 27.801 2.111 94.773 1.00 28.30 31 VAL C N 1
ATOM 3135 C CA . VAL C 1 51 ? 28.854 2.317 93.782 1.00 28.26 31 VAL C CA 1
ATOM 3136 C C . VAL C 1 51 ? 29.404 0.954 93.381 1.00 28.62 31 VAL C C 1
ATOM 3137 O O . VAL C 1 51 ? 29.853 0.197 94.250 1.00 28.82 31 VAL C O 1
ATOM 3141 N N . PRO C 1 52 ? 29.358 0.584 92.108 1.00 28.75 32 PRO C N 1
ATOM 3142 C CA . PRO C 1 52 ? 29.991 -0.673 91.687 1.00 29.60 32 PRO C CA 1
ATOM 3143 C C . PRO C 1 52 ? 31.504 -0.531 91.590 1.00 31.11 32 PRO C C 1
ATOM 3144 O O . PRO C 1 52 ? 32.042 0.543 91.305 1.00 29.59 32 PRO C O 1
ATOM 3148 N N . ALA C 1 53 ? 32.197 -1.646 91.831 1.00 31.62 33 ALA C N 1
ATOM 3149 C CA . ALA C 1 53 ? 33.653 -1.627 91.735 1.00 29.94 33 ALA C CA 1
ATOM 3150 C C . ALA C 1 53 ? 34.136 -1.661 90.293 1.00 32.11 33 ALA C C 1
ATOM 3151 O O . ALA C 1 53 ? 35.327 -1.416 90.049 1.00 32.53 33 ALA C O 1
ATOM 3153 N N . VAL C 1 54 ? 33.243 -1.955 89.345 1.00 33.04 34 VAL C N 1
ATOM 3154 C CA . VAL C 1 54 ? 33.518 -1.870 87.914 1.00 33.42 34 VAL C CA 1
ATOM 3155 C C . VAL C 1 54 ? 32.326 -1.203 87.228 1.00 33.17 34 VAL C C 1
ATOM 3156 O O . VAL C 1 54 ? 31.191 -1.668 87.355 1.00 34.27 34 VAL C O 1
ATOM 3160 N N . ILE C 1 55 ? 32.597 -0.146 86.468 1.00 33.84 35 ILE C N 1
ATOM 3161 C CA . ILE C 1 55 ? 31.606 0.559 85.667 1.00 32.35 35 ILE C CA 1
ATOM 3162 C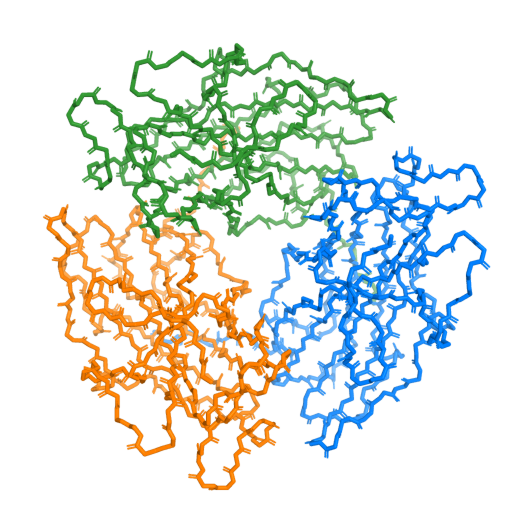 C . ILE C 1 55 ? 31.928 0.337 84.195 1.00 37.27 35 ILE C C 1
ATOM 3163 O O . ILE C 1 55 ? 33.091 0.461 83.782 1.00 33.12 35 ILE C O 1
ATOM 3168 N N . THR C 1 56 ? 30.902 0.011 83.404 1.00 34.93 36 THR C N 1
ATOM 3169 C CA . THR C 1 56 ? 31.065 -0.174 81.964 1.00 35.42 36 THR C CA 1
ATOM 3170 C C . THR C 1 56 ? 31.044 1.175 81.253 1.00 35.68 36 THR C C 1
ATOM 3171 O O . THR C 1 56 ? 30.190 2.019 81.553 1.00 35.44 36 THR C O 1
ATOM 3175 N N . PRO C 1 57 ? 31.992 1.442 80.362 1.00 37.91 37 PRO C N 1
ATOM 3176 C CA . PRO C 1 57 ? 31.937 2.694 79.596 1.00 38.31 37 PRO C CA 1
ATOM 3177 C C . PRO C 1 57 ? 30.655 2.770 78.784 1.00 39.74 37 PRO C C 1
ATOM 3178 O O . PRO C 1 57 ? 30.268 1.815 78.104 1.00 39.04 37 PRO C O 1
ATOM 3182 N N . GLY C 1 58 ? 30.005 3.927 78.842 1.00 38.38 38 GLY C N 1
ATOM 3183 C CA . GLY C 1 58 ? 28.768 4.139 78.137 1.00 42.48 38 GLY C CA 1
ATOM 3184 C C . GLY C 1 58 ? 27.511 3.831 78.927 1.00 39.46 38 GLY C C 1
ATOM 3185 O O . GLY C 1 58 ? 26.444 4.332 78.570 1.00 37.91 38 GLY C O 1
ATOM 3186 N N . GLU C 1 59 ? 27.606 3.053 80.007 1.00 38.97 39 GLU C N 1
ATOM 3187 C CA . GLU C 1 59 ? 26.424 2.624 80.742 1.00 40.73 39 GLU C CA 1
ATOM 3188 C C . GLU C 1 59 ? 26.125 3.592 81.882 1.00 37.96 39 GLU C C 1
ATOM 3189 O O . GLU C 1 59 ? 27.042 4.103 82.530 1.00 33.66 39 GLU C O 1
ATOM 3195 N N . THR C 1 60 ? 24.836 3.806 82.149 1.00 35.17 40 THR C N 1
ATOM 3196 C CA . THR C 1 60 ? 24.401 4.689 83.224 1.00 34.92 40 THR C CA 1
ATOM 3197 C C . THR C 1 60 ? 24.235 3.891 84.512 1.00 35.07 40 THR C C 1
ATOM 3198 O O . THR C 1 60 ? 23.622 2.820 84.512 1.00 33.47 40 THR C O 1
ATOM 3202 N N . ILE C 1 61 ? 24.833 4.388 85.594 1.00 28.79 41 ILE C N 1
ATOM 3203 C CA . ILE C 1 61 ? 24.639 3.814 86.920 1.00 29.33 41 ILE C CA 1
ATOM 3204 C C . ILE C 1 61 ? 24.050 4.872 87.839 1.00 29.23 41 ILE C C 1
ATOM 3205 O O . ILE C 1 61 ? 24.266 6.078 87.663 1.00 29.79 41 ILE C O 1
ATOM 3210 N N . GLU C 1 62 ? 23.323 4.407 88.845 1.00 28.42 42 GLU C N 1
ATOM 3211 C CA . GLU C 1 62 ? 22.810 5.262 89.896 1.00 28.19 42 GLU C CA 1
ATOM 3212 C C . GLU C 1 62 ? 23.346 4.756 91.228 1.00 28.09 42 GLU C C 1
ATOM 3213 O O . GLU C 1 62 ? 23.330 3.546 91.492 1.00 28.50 42 GLU C O 1
ATOM 3219 N N . PHE C 1 63 ? 23.861 5.673 92.042 1.00 27.80 43 PHE C N 1
ATOM 3220 C CA . PHE C 1 63 ? 24.289 5.360 93.394 1.00 27.74 43 PHE C CA 1
ATOM 3221 C C . PHE C 1 63 ? 23.771 6.472 94.294 1.00 27.53 43 PHE C C 1
ATOM 3222 O O . PHE C 1 63 ? 23.249 7.482 93.817 1.00 27.41 43 PHE C O 1
ATOM 3230 N N . SER C 1 64 ? 23.882 6.282 95.604 1.00 27.52 44 SER C N 1
ATOM 3231 C CA . SER C 1 64 ? 23.526 7.342 96.536 1.00 27.34 44 SER C CA 1
ATOM 3232 C C . SER C 1 64 ? 24.745 7.712 97.377 1.00 27.41 44 SER C C 1
ATOM 3233 O O . SER C 1 64 ? 25.671 6.908 97.575 1.00 27.30 44 SER C O 1
ATOM 3236 N N . VAL C 1 65 ? 24.773 8.965 97.807 1.00 26.97 45 VAL C N 1
ATOM 3237 C CA . VAL C 1 65 ? 25.817 9.430 98.705 1.00 26.86 45 VAL C CA 1
ATOM 3238 C C . VAL C 1 65 ? 25.198 10.495 99.601 1.00 26.74 45 VAL C C 1
ATOM 3239 O O . VAL C 1 65 ? 24.346 11.281 99.167 1.00 26.65 45 VAL C O 1
ATOM 3243 N N . PHE C 1 66 ? 25.590 10.473 100.869 1.00 26.80 46 PHE C N 1
ATOM 3244 C CA . PHE C 1 66 ? 25.014 11.364 101.853 1.00 26.75 46 PHE C CA 1
ATOM 3245 C C . PHE C 1 66 ? 26.099 11.778 102.829 1.00 27.12 46 PHE C C 1
ATOM 3246 O O . PHE C 1 66 ? 26.960 10.969 103.196 1.00 26.91 46 PHE C O 1
ATOM 3254 N N . TYR C 1 67 ? 26.059 13.038 103.241 1.00 26.60 47 TYR C N 1
ATOM 3255 C CA . TYR C 1 67 ? 26.965 13.504 104.274 1.00 26.64 47 TYR C CA 1
ATOM 3256 C C . TYR C 1 67 ? 26.166 13.747 105.540 1.00 26.77 47 TYR C C 1
ATOM 3257 O O . TYR C 1 67 ? 25.014 14.209 105.483 1.00 26.72 47 TYR C O 1
ATOM 3266 N N . THR C 1 68 ? 26.799 13.444 106.678 1.00 26.98 48 THR C N 1
ATOM 3267 C CA . THR C 1 68 ? 26.168 13.398 107.983 1.00 27.22 48 THR C CA 1
ATOM 3268 C C . THR C 1 68 ? 26.997 14.177 108.987 1.00 30.08 48 THR C C 1
ATOM 3269 O O . THR C 1 68 ? 28.229 14.102 108.973 1.00 28.71 48 THR C O 1
ATOM 3273 N N . ASN C 1 69 ? 26.314 14.895 109.876 1.00 30.20 49 ASN C N 1
ATOM 3274 C CA . ASN C 1 69 ? 26.965 15.653 110.947 1.00 29.80 49 ASN C CA 1
ATOM 3275 C C . ASN C 1 69 ? 27.199 14.727 112.137 1.00 31.73 49 ASN C C 1
ATOM 3276 O O . ASN C 1 69 ? 26.283 14.438 112.917 1.00 32.49 49 ASN C O 1
ATOM 3281 N N . ARG C 1 70 ? 28.429 14.249 112.266 1.00 31.10 50 ARG C N 1
ATOM 3282 C CA . ARG C 1 70 ? 28.863 13.444 113.397 1.00 31.45 50 ARG C CA 1
ATOM 3283 C C . ARG C 1 70 ? 29.455 14.291 114.514 1.00 36.83 50 ARG C C 1
ATOM 3284 O O . ARG C 1 70 ? 30.075 13.741 115.423 1.00 33.50 50 ARG C O 1
ATOM 3292 N N . GLY C 1 71 ? 29.300 15.614 114.441 1.00 37.27 51 GLY C N 1
ATOM 3293 C CA . GLY C 1 71 ? 29.760 16.519 115.467 1.00 33.35 51 GLY C CA 1
ATOM 3294 C C . GLY C 1 71 ? 28.609 17.210 116.168 1.00 38.96 51 GLY C C 1
ATOM 3295 O O . GLY C 1 71 ? 27.436 16.865 116.008 1.00 40.73 51 GLY C O 1
ATOM 3296 N N . ARG C 1 72 ? 28.968 18.198 116.979 1.00 41.30 52 ARG C N 1
ATOM 3297 C CA . ARG C 1 72 ? 28.004 18.901 117.805 1.00 43.13 52 ARG C CA 1
ATOM 3298 C C . ARG C 1 72 ? 27.703 20.306 117.306 1.00 41.43 52 ARG C C 1
ATOM 3299 O O . ARG C 1 72 ? 26.840 20.976 117.876 1.00 46.48 52 ARG C O 1
ATOM 3307 N N . TYR C 1 73 ? 28.355 20.753 116.236 1.00 41.19 53 TYR C N 1
ATOM 3308 C CA . TYR C 1 73 ? 28.188 22.100 115.702 1.00 35.56 53 TYR C CA 1
ATOM 3309 C C . TYR C 1 73 ? 27.266 22.081 114.491 1.00 36.45 53 TYR C C 1
ATOM 3310 O O . TYR C 1 73 ? 27.560 21.414 113.491 1.00 35.68 53 TYR C O 1
ATOM 3319 N N . ALA C 1 74 ? 26.202 22.876 114.547 1.00 33.59 54 ALA C N 1
ATOM 3320 C CA . ALA C 1 74 ? 25.230 22.920 113.466 1.00 34.38 54 ALA C CA 1
ATOM 3321 C C . ALA C 1 74 ? 25.709 23.886 112.394 1.00 35.51 54 ALA C C 1
ATOM 3322 O O . ALA C 1 74 ? 25.950 25.063 112.681 1.00 39.91 54 ALA C O 1
ATOM 3324 N N . TYR C 1 75 ? 25.876 23.388 111.166 1.00 34.53 55 TYR C N 1
ATOM 3325 C CA . TYR C 1 75 ? 26.320 24.287 110.105 1.00 34.46 55 TYR C CA 1
ATOM 3326 C C . TYR C 1 75 ? 25.133 24.991 109.465 1.00 33.04 55 TYR C C 1
ATOM 3327 O O . TYR C 1 75 ? 24.096 24.368 109.240 1.00 30.62 55 TYR C O 1
ATOM 3336 N N . PRO C 1 76 ? 25.280 26.289 109.164 1.00 33.10 56 PRO C N 1
ATOM 3337 C CA . PRO C 1 76 ? 24.136 27.052 108.635 1.00 35.57 56 PRO C CA 1
ATOM 3338 C C . PRO C 1 76 ? 23.826 26.775 107.176 1.00 34.01 56 PRO C C 1
ATOM 3339 O O . PRO C 1 76 ? 22.679 26.986 106.756 1.00 28.89 56 PRO C O 1
ATOM 3343 N N . ASP C 1 77 ? 24.786 26.292 106.394 1.00 33.32 57 ASP C N 1
ATOM 3344 C CA . ASP C 1 77 ? 24.500 25.961 105.006 1.00 30.05 57 ASP C CA 1
ATOM 3345 C C . ASP C 1 77 ? 25.542 24.967 104.523 1.00 30.50 57 ASP C C 1
ATOM 3346 O O . ASP C 1 77 ? 26.736 25.120 104.812 1.00 31.73 57 ASP C O 1
ATOM 3351 N N . THR C 1 78 ? 25.084 23.954 103.789 1.00 29.96 58 THR C N 1
ATOM 3352 C CA . THR C 1 78 ? 25.914 22.832 103.366 1.00 28.91 58 THR C CA 1
ATOM 3353 C C . THR C 1 78 ? 25.523 22.404 101.960 1.00 27.40 58 THR C C 1
ATOM 3354 O O . THR C 1 78 ? 24.393 22.608 101.514 1.00 27.77 58 THR C O 1
ATOM 3358 N N . GLY C 1 79 ? 26.457 21.749 101.283 1.00 28.43 59 GLY C N 1
ATOM 3359 C CA . GLY C 1 79 ? 26.169 21.180 99.978 1.00 25.77 59 GLY C CA 1
ATOM 3360 C C . GLY C 1 79 ? 27.247 20.188 99.599 1.00 26.40 59 GLY C C 1
ATOM 3361 O O . GLY C 1 79 ? 28.395 20.323 100.040 1.00 26.40 59 GLY C O 1
ATOM 3362 N N . LEU C 1 80 ? 26.891 19.171 98.822 1.00 25.82 60 LEU C N 1
ATOM 3363 C CA . LEU C 1 80 ? 27.828 18.123 98.451 1.00 25.88 60 LEU C CA 1
ATOM 3364 C C . LEU C 1 80 ? 28.651 18.515 97.232 1.00 25.89 60 LEU C C 1
ATOM 3365 O O . LEU C 1 80 ? 28.152 19.160 96.307 1.00 25.90 60 LEU C O 1
ATOM 3370 N N . ASN C 1 81 ? 29.930 18.134 97.247 1.00 25.96 61 ASN C N 1
ATOM 3371 C CA . ASN C 1 81 ? 30.768 18.134 96.063 1.00 26.04 61 ASN C CA 1
ATOM 3372 C C . ASN C 1 81 ? 31.230 16.707 95.807 1.00 26.15 61 ASN C C 1
ATOM 3373 O O . ASN C 1 81 ? 31.507 15.961 96.754 1.00 26.19 61 ASN C O 1
ATOM 3378 N N . LEU C 1 82 ? 31.333 16.343 94.532 1.00 26.24 62 LEU C N 1
ATOM 3379 C CA . LEU C 1 82 ? 31.863 15.053 94.109 1.00 27.19 62 LEU C CA 1
ATOM 3380 C C . LEU C 1 82 ? 33.081 15.269 93.224 1.00 28.54 62 LEU C C 1
ATOM 3381 O O . LEU C 1 82 ? 33.029 16.057 92.277 1.00 28.61 62 LEU C O 1
ATOM 3386 N N . VAL C 1 83 ? 34.148 14.527 93.485 1.00 26.68 63 VAL C N 1
ATOM 3387 C CA . VAL C 1 83 ? 35.346 14.576 92.657 1.00 27.08 63 VAL C CA 1
ATOM 3388 C C . VAL C 1 83 ? 35.472 13.262 91.898 1.00 28.49 63 VAL C C 1
ATOM 3389 O O . VAL C 1 83 ? 35.441 12.183 92.502 1.00 28.50 63 VAL C O 1
ATOM 3393 N N . ILE C 1 84 ? 35.555 13.349 90.573 1.00 27.21 64 ILE C N 1
ATOM 3394 C CA . ILE C 1 84 ? 35.838 12.199 89.723 1.00 31.06 64 ILE C CA 1
ATOM 3395 C C . ILE C 1 84 ? 37.301 12.253 89.314 1.00 32.60 64 ILE C C 1
ATOM 3396 O O . ILE C 1 84 ? 37.759 13.270 88.778 1.00 31.68 64 ILE C O 1
ATOM 3401 N N . TRP C 1 85 ? 38.030 11.160 89.536 1.00 31.84 65 TRP C N 1
ATOM 3402 C CA . TRP C 1 85 ? 39.463 11.150 89.276 1.00 35.17 65 TRP C CA 1
ATOM 3403 C C . TRP C 1 85 ? 39.928 9.862 88.623 1.00 33.34 65 TRP C C 1
ATOM 3404 O O . TRP C 1 85 ? 39.530 8.759 89.014 1.00 33.84 65 TRP C O 1
ATOM 3415 N N . PHE C 1 86 ? 40.766 10.030 87.612 1.00 31.89 66 PHE C N 1
ATOM 3416 C CA . PHE C 1 86 ? 41.497 8.946 86.978 1.00 31.85 66 PHE C CA 1
ATOM 3417 C C . PHE C 1 86 ? 42.953 9.084 87.398 1.00 32.75 66 PHE C C 1
ATOM 3418 O O . PHE C 1 86 ? 43.521 10.175 87.291 1.00 30.95 66 PHE C O 1
ATOM 3426 N N . SER C 1 87 ? 43.533 7.998 87.909 1.00 31.01 67 SER C N 1
ATOM 3427 C CA . SER C 1 87 ? 44.920 7.986 88.353 1.00 33.98 67 SER C CA 1
ATOM 3428 C C . SER C 1 87 ? 45.902 7.619 87.240 1.00 35.49 67 SER C C 1
ATOM 3429 O O . SER C 1 87 ? 47.103 7.875 87.388 1.00 36.08 67 SER C O 1
ATOM 3432 N N . ASP C 1 88 ? 45.436 6.961 86.171 1.00 34.09 68 ASP C N 1
ATOM 3433 C CA . ASP C 1 88 ? 46.304 6.393 85.141 1.00 33.66 68 ASP C CA 1
ATOM 3434 C C . ASP C 1 88 ? 46.164 7.097 83.799 1.00 36.17 68 ASP C C 1
ATOM 3435 O O . ASP C 1 88 ? 46.622 6.579 82.777 1.00 37.54 68 ASP C O 1
ATOM 3440 N N . ARG C 1 89 ? 45.492 8.237 83.769 1.00 34.07 69 ARG C N 1
ATOM 3441 C CA . ARG C 1 89 ? 45.452 9.073 82.585 1.00 33.74 69 ARG C CA 1
ATOM 3442 C C . ARG C 1 89 ? 44.990 10.439 83.053 1.00 31.51 69 ARG C C 1
ATOM 3443 O O . ARG C 1 89 ? 44.443 10.587 84.148 1.00 33.13 69 ARG C O 1
ATOM 3451 N N . ASP C 1 90 ? 45.319 11.448 82.263 1.00 33.00 70 ASP C N 1
ATOM 3452 C CA . ASP C 1 90 ? 45.084 12.825 82.664 1.00 34.29 70 ASP C CA 1
ATOM 3453 C C . ASP C 1 90 ? 44.206 13.568 81.665 1.00 34.25 70 ASP C C 1
ATOM 3454 O O . ASP C 1 90 ? 44.104 14.794 81.739 1.00 34.33 70 ASP C O 1
ATOM 3459 N N . ASP C 1 91 ? 43.590 12.858 80.718 1.00 34.23 71 ASP C N 1
ATOM 3460 C CA . ASP C 1 91 ? 42.812 13.492 79.664 1.00 36.70 71 ASP C CA 1
ATOM 3461 C C . ASP C 1 91 ? 41.321 13.624 79.969 1.00 38.43 71 ASP C C 1
ATOM 3462 O O . ASP C 1 91 ? 40.620 14.297 79.210 1.00 40.29 71 ASP C O 1
ATOM 3467 N N . LEU C 1 92 ? 40.821 12.996 81.031 1.00 38.36 72 LEU C N 1
ATOM 3468 C CA . LEU C 1 92 ? 39.405 13.080 81.361 1.00 37.36 72 LEU C CA 1
ATOM 3469 C C . LEU C 1 92 ? 39.012 14.515 81.701 1.00 36.13 72 LEU C C 1
ATOM 3470 O O . LEU C 1 92 ? 39.718 15.216 82.429 1.00 37.90 72 LEU C O 1
ATOM 3475 N N . ARG C 1 93 ? 37.854 14.939 81.203 1.00 35.76 73 ARG C N 1
ATOM 3476 C CA . ARG C 1 93 ? 37.307 16.264 81.482 1.00 39.39 73 ARG C CA 1
ATOM 3477 C C . ARG C 1 93 ? 35.829 16.150 81.855 1.00 36.09 73 ARG C C 1
ATOM 3478 O O . ARG C 1 93 ? 35.235 15.069 81.800 1.00 35.84 73 ARG C O 1
ATOM 3486 N N . ARG C 1 94 ? 35.239 17.274 82.278 1.00 34.60 74 ARG C N 1
ATOM 3487 C CA . ARG C 1 94 ? 33.841 17.254 82.697 1.00 33.48 74 ARG C CA 1
ATOM 3488 C C . ARG C 1 94 ? 32.928 16.755 81.578 1.00 37.14 74 ARG C C 1
ATOM 3489 O O . ARG C 1 94 ? 32.041 15.926 81.810 1.00 32.84 74 ARG C O 1
ATOM 3497 N N . GLU C 1 95 ? 33.193 17.182 80.343 1.00 37.41 75 GLU C N 1
ATOM 3498 C CA . GLU C 1 95 ? 32.411 16.807 79.176 1.00 35.02 75 GLU C CA 1
ATOM 3499 C C . GLU C 1 95 ? 32.523 15.327 78.823 1.00 37.00 75 GLU C C 1
ATOM 3500 O O . GLU C 1 95 ? 31.824 14.866 77.910 1.00 37.67 75 GLU C O 1
ATOM 3506 N N . ASP C 1 96 ? 33.393 14.571 79.472 1.00 36.05 76 ASP C N 1
ATOM 3507 C CA . ASP C 1 96 ? 33.497 13.166 79.114 1.00 38.87 76 ASP C CA 1
ATOM 3508 C C . ASP C 1 96 ? 32.501 12.293 79.859 1.00 35.39 76 ASP C C 1
ATOM 3509 O O . ASP C 1 96 ? 32.483 11.080 79.638 1.00 36.50 76 ASP C O 1
ATOM 3514 N N . PHE C 1 97 ? 31.668 12.868 80.720 1.00 35.30 77 PHE C N 1
ATOM 3515 C CA . PHE C 1 97 ? 30.665 12.093 81.434 1.00 34.44 77 PHE C CA 1
ATOM 3516 C C . PHE C 1 97 ? 29.398 12.920 81.586 1.00 32.14 77 PHE C C 1
ATOM 3517 O O . PHE C 1 97 ? 29.406 14.145 81.459 1.00 32.84 77 PHE C O 1
ATOM 3525 N N . LYS C 1 98 ? 28.288 12.210 81.769 1.00 32.32 78 LYS C N 1
ATOM 3526 C CA . LYS C 1 98 ? 26.992 12.805 82.034 1.00 30.52 78 LYS C CA 1
ATOM 3527 C C . LYS C 1 98 ? 26.655 12.576 83.498 1.00 28.16 78 LYS C C 1
ATOM 3528 O O . LYS C 1 98 ? 26.885 11.483 84.034 1.00 29.21 78 LYS C O 1
ATOM 3534 N N . LEU C 1 99 ? 26.131 13.608 84.148 1.00 27.96 79 LEU C N 1
ATOM 3535 C CA . LEU C 1 99 ? 25.956 13.573 85.590 1.00 27.63 79 LEU C CA 1
ATOM 3536 C C . LEU C 1 99 ? 24.647 14.254 85.970 1.00 27.60 79 LEU C C 1
ATOM 3537 O O . LEU C 1 99 ? 24.457 15.449 85.708 1.00 27.63 79 LEU C O 1
ATOM 3542 N N . PHE C 1 100 ? 23.737 13.490 86.559 1.00 27.60 80 PHE C N 1
ATOM 3543 C CA . PHE C 1 100 ? 22.492 14.025 87.095 1.00 28.41 80 PHE C CA 1
ATOM 3544 C C . PHE C 1 100 ? 22.376 13.647 88.564 1.00 27.34 80 PHE C C 1
ATOM 3545 O O . PHE C 1 100 ? 22.928 12.629 88.996 1.00 27.28 80 PHE C O 1
ATOM 3553 N N . TYR C 1 101 ? 21.639 14.457 89.327 1.00 27.24 81 TYR C N 1
ATOM 3554 C CA . TYR C 1 101 ? 21.482 14.188 90.750 1.00 27.06 81 TYR C CA 1
ATOM 3555 C C . TYR C 1 101 ? 20.216 14.844 91.296 1.00 27.11 81 TYR C C 1
ATOM 3556 O O . TYR C 1 101 ? 19.596 15.693 90.655 1.00 27.41 81 TYR C O 1
ATOM 3565 N N . LYS C 1 102 ? 19.863 14.443 92.514 1.00 27.04 82 LYS C N 1
ATOM 3566 C CA . LYS C 1 102 ? 18.701 14.955 93.222 1.00 27.12 82 LYS C CA 1
ATOM 3567 C C . LYS C 1 102 ? 19.076 15.007 94.694 1.00 26.91 82 LYS C C 1
ATOM 3568 O O . LYS C 1 102 ? 19.692 14.069 95.209 1.00 26.86 82 LYS C O 1
ATOM 3574 N N . VAL C 1 103 ? 18.819 16.149 95.321 1.00 26.82 83 VAL C N 1
ATOM 3575 C CA . VAL C 1 103 ? 19.118 16.347 96.734 1.00 26.67 83 VAL C CA 1
ATOM 3576 C C . VAL C 1 103 ? 17.953 15.816 97.564 1.00 27.77 83 VAL C C 1
ATOM 3577 O O . VAL C 1 103 ? 16.890 16.446 97.645 1.00 27.25 83 VAL C O 1
ATOM 3581 N N . SER C 1 104 ? 18.173 14.688 98.233 1.00 26.92 84 SER C N 1
ATOM 3582 C CA . SER C 1 104 ? 17.153 14.085 99.079 1.00 27.17 84 SER C CA 1
ATOM 3583 C C . SER C 1 104 ? 15.812 13.991 98.351 1.00 27.46 84 SER C C 1
ATOM 3584 O O . SER C 1 104 ? 15.697 13.258 97.362 1.00 27.60 84 SER C O 1
ATOM 3587 N N . ARG C 1 105 ? 14.822 14.774 98.774 1.00 27.59 85 ARG C N 1
ATOM 3588 C CA . ARG C 1 105 ? 13.457 14.657 98.280 1.00 27.95 85 ARG C CA 1
ATOM 3589 C C . ARG C 1 105 ? 13.134 15.631 97.153 1.00 28.08 85 ARG C C 1
ATOM 3590 O O . ARG C 1 105 ? 12.040 15.543 96.570 1.00 28.59 85 ARG C O 1
ATOM 3598 N N . ALA C 1 106 ? 14.078 16.484 96.759 1.00 27.69 86 ALA C N 1
ATOM 3599 C CA . ALA C 1 106 ? 13.841 17.360 95.621 1.00 27.78 86 ALA C CA 1
ATOM 3600 C C . ALA C 1 106 ? 13.915 16.584 94.312 1.00 27.93 86 ALA C C 1
ATOM 3601 O O . ALA C 1 106 ? 14.360 15.431 94.267 1.00 27.90 86 ALA C O 1
ATOM 3603 N N . ASP C 1 107 ? 13.590 17.277 93.213 1.00 28.10 87 ASP C N 1
ATOM 3604 C CA . ASP C 1 107 ? 13.530 16.598 91.924 1.00 28.33 87 ASP C CA 1
ATOM 3605 C C . ASP C 1 107 ? 14.928 16.515 91.307 1.00 28.77 87 ASP C C 1
ATOM 3606 O O . ASP C 1 107 ? 15.846 17.254 91.678 1.00 27.76 87 ASP C O 1
ATOM 3611 N N . TRP C 1 108 ? 15.071 15.585 90.361 1.00 29.20 88 TRP C N 1
ATOM 3612 C CA . TRP C 1 108 ? 16.313 15.390 89.631 1.00 28.08 88 TRP C CA 1
ATOM 3613 C C . TRP C 1 108 ? 16.701 16.639 88.854 1.00 28.28 88 TRP C C 1
ATOM 3614 O O . TRP C 1 108 ? 15.854 17.388 88.373 1.00 30.50 88 TRP C O 1
ATOM 3625 N N . GLN C 1 109 ? 18.006 16.853 88.721 1.00 27.83 89 GLN C N 1
ATOM 3626 C CA . GLN C 1 109 ? 18.530 17.962 87.942 1.00 28.88 89 GLN C CA 1
ATOM 3627 C C . GLN C 1 109 ? 19.844 17.520 87.304 1.00 27.79 89 GLN C C 1
ATOM 3628 O O . GLN C 1 109 ? 20.510 16.602 87.792 1.00 27.78 89 GLN C O 1
ATOM 3634 N N . GLU C 1 110 ? 20.204 18.153 86.194 1.00 28.63 90 GLU C N 1
ATOM 3635 C CA . GLU C 1 110 ? 21.483 17.847 85.571 1.00 28.24 90 GLU C CA 1
ATOM 3636 C C . GLU C 1 110 ? 22.571 18.658 86.259 1.00 28.90 90 GLU C C 1
ATOM 3637 O O . GLU C 1 110 ? 22.388 19.848 86.533 1.00 27.62 90 GLU C O 1
ATOM 3643 N N . GLN C 1 111 ? 23.693 18.005 86.570 1.00 29.57 91 GLN C N 1
ATOM 3644 C CA . GLN C 1 111 ? 24.802 18.727 87.183 1.00 28.90 91 GLN C CA 1
ATOM 3645 C C . GLN C 1 111 ? 25.326 19.785 86.219 1.00 27.43 91 GLN C C 1
ATOM 3646 O O . GLN C 1 111 ? 25.437 19.559 85.012 1.00 27.72 91 GLN C O 1
ATOM 3652 N N . ASP C 1 112 ? 25.623 20.952 86.760 1.00 28.78 92 ASP C N 1
ATOM 3653 C CA . ASP C 1 112 ? 25.960 22.121 85.959 1.00 30.71 92 ASP C CA 1
ATOM 3654 C C . ASP C 1 112 ? 27.466 22.180 85.740 1.00 32.35 92 ASP C C 1
ATOM 3655 O O . ASP C 1 112 ? 28.210 22.360 86.717 1.00 30.86 92 ASP C O 1
ATOM 3660 N N . PRO C 1 113 ? 27.947 22.104 84.490 1.00 31.17 93 PRO C N 1
ATOM 3661 C CA . PRO C 1 113 ? 29.407 22.129 84.240 1.00 32.16 93 PRO C CA 1
ATOM 3662 C C . PRO C 1 113 ? 30.094 23.410 84.677 1.00 33.94 93 PRO C C 1
ATOM 3663 O O . PRO C 1 113 ? 31.318 23.399 84.875 1.00 34.10 93 PRO C O 1
ATOM 3667 N N . ALA C 1 114 ? 29.356 24.520 84.786 1.00 33.57 94 ALA C N 1
ATOM 3668 C CA . ALA C 1 114 ? 29.905 25.758 85.314 1.00 31.48 94 ALA C CA 1
ATOM 3669 C C . ALA C 1 114 ? 30.074 25.704 86.819 1.00 33.60 94 ALA C C 1
ATOM 3670 O O . ALA C 1 114 ? 30.839 26.494 87.376 1.00 32.83 94 ALA C O 1
ATOM 3672 N N . LYS C 1 115 ? 29.372 24.799 87.486 1.00 31.76 95 LYS C N 1
ATOM 3673 C CA . LYS C 1 115 ? 29.567 24.567 88.912 1.00 30.77 95 LYS C CA 1
ATOM 3674 C C . LYS C 1 115 ? 30.524 23.391 89.118 1.00 32.75 95 LYS C C 1
ATOM 3675 O O . LYS C 1 115 ? 30.207 22.370 89.736 1.00 30.71 95 LYS C O 1
ATOM 3681 N N . CYS C 1 116 ? 31.721 23.555 88.539 1.00 33.38 96 CYS C N 1
ATOM 3682 C CA . CYS C 1 116 ? 32.810 22.598 88.641 1.00 31.12 96 CYS C CA 1
ATOM 3683 C C . CYS C 1 116 ? 34.121 23.353 88.797 1.00 34.02 96 CYS C C 1
ATOM 3684 O O . CYS C 1 116 ? 34.267 24.491 88.341 1.00 30.87 96 CYS C O 1
ATOM 3687 N N . TRP C 1 117 ? 35.076 22.698 89.444 1.00 31.61 97 TRP C N 1
ATOM 3688 C CA . TRP C 1 117 ? 36.436 23.195 89.487 1.00 33.77 97 TRP C CA 1
ATOM 3689 C C . TRP C 1 117 ? 37.121 22.863 88.167 1.00 32.81 97 TRP C C 1
ATOM 3690 O O . TRP C 1 117 ? 36.780 21.880 87.499 1.00 32.74 97 TRP C O 1
ATOM 3701 N N . ASP C 1 118 ? 38.104 23.677 87.798 1.00 33.99 98 ASP C N 1
ATOM 3702 C CA . ASP C 1 118 ? 38.961 23.312 86.685 1.00 32.55 98 ASP C CA 1
ATOM 3703 C C . ASP C 1 118 ? 39.645 21.988 87.008 1.00 31.29 98 ASP C C 1
ATOM 3704 O O . ASP C 1 118 ? 39.775 21.627 88.182 1.00 32.79 98 ASP C O 1
ATOM 3709 N N . PRO C 1 119 ? 40.029 21.218 85.993 1.00 28.68 99 PRO C N 1
ATOM 3710 C CA . PRO C 1 119 ? 40.770 19.975 86.249 1.00 31.42 99 PRO C CA 1
ATOM 3711 C C . PRO C 1 119 ? 42.017 20.220 87.082 1.00 32.04 99 PRO C C 1
ATOM 3712 O O . PRO C 1 119 ? 42.777 21.160 86.845 1.00 30.14 99 PRO C O 1
ATOM 3716 N N . GLN C 1 120 ? 42.201 19.388 88.094 1.00 31.09 100 GLN C N 1
ATOM 3717 C CA . GLN C 1 120 ? 43.382 19.434 88.932 1.00 32.19 100 GLN C CA 1
ATOM 3718 C C . GLN C 1 120 ? 44.254 18.238 88.577 1.00 33.49 100 GLN C C 1
ATOM 3719 O O . GLN C 1 120 ? 43.741 17.140 88.334 1.00 33.01 100 GLN C O 1
ATOM 3725 N N . PHE C 1 121 ? 45.566 18.453 88.535 1.00 32.44 101 PHE C N 1
ATOM 3726 C CA . PHE C 1 121 ? 46.519 17.413 88.128 1.00 31.85 101 PHE C CA 1
ATOM 3727 C C . PHE C 1 121 ? 47.474 17.119 89.273 1.00 30.67 101 PHE C C 1
ATOM 3728 O O . PHE C 1 121 ? 48.390 17.919 89.547 1.00 30.65 101 PHE C O 1
ATOM 3736 N N . PRO C 1 122 ? 47.294 16.005 89.981 1.00 30.71 102 PRO C N 1
ATOM 3737 C CA . PRO C 1 122 ? 48.218 15.671 91.070 1.00 30.57 102 PRO C CA 1
ATOM 3738 C C . PRO C 1 122 ? 49.635 15.479 90.546 1.00 32.48 102 PRO C C 1
ATOM 3739 O O . PRO C 1 122 ? 49.848 15.116 89.385 1.00 31.11 102 PRO C O 1
ATOM 3743 N N . ALA C 1 123 ? 50.604 15.736 91.430 1.00 31.22 103 ALA C N 1
ATOM 3744 C CA . ALA C 1 123 ? 52.013 15.641 91.066 1.00 31.86 103 ALA C CA 1
ATOM 3745 C C . ALA C 1 123 ? 52.413 14.234 90.643 1.00 32.20 103 ALA C C 1
ATOM 3746 O O . ALA C 1 123 ? 53.417 14.081 89.943 1.00 32.67 103 ALA C O 1
ATOM 3748 N N . GLU C 1 124 ? 51.696 13.204 91.097 1.00 31.91 104 GLU C N 1
ATOM 3749 C CA . GLU C 1 124 ? 52.045 11.827 90.769 1.00 32.12 104 GLU C CA 1
ATOM 3750 C C . GLU C 1 124 ? 51.400 11.336 89.474 1.00 32.52 104 GLU C C 1
ATOM 3751 O O . GLU C 1 124 ? 51.631 10.190 89.088 1.00 32.80 104 GLU C O 1
ATOM 3757 N N . GLY C 1 125 ? 50.614 12.165 88.802 1.00 31.65 105 GLY C N 1
ATOM 3758 C CA . GLY C 1 125 ? 49.917 11.805 87.583 1.00 31.53 105 GLY C CA 1
ATOM 3759 C C . GLY C 1 125 ? 48.409 11.777 87.791 1.00 30.92 105 GLY C C 1
ATOM 3760 O O . GLY C 1 125 ? 47.901 11.833 88.909 1.00 30.60 105 GLY C O 1
ATOM 3761 N N . GLY C 1 126 ? 47.687 11.643 86.670 1.00 32.59 106 GLY C N 1
ATOM 3762 C CA . GLY C 1 126 ? 46.235 11.615 86.682 1.00 30.36 106 GLY C CA 1
ATOM 3763 C C . GLY C 1 126 ? 45.595 12.995 86.701 1.00 32.18 106 GLY C C 1
ATOM 3764 O O . GLY C 1 126 ? 46.260 14.037 86.635 1.00 32.72 106 GLY C O 1
ATOM 3765 N N . VAL C 1 127 ? 44.261 12.997 86.795 1.00 35.06 107 VAL C N 1
ATOM 3766 C CA . VAL C 1 127 ? 43.476 14.235 86.824 1.00 30.90 107 VAL C CA 1
ATOM 3767 C C . VAL C 1 127 ? 42.213 14.010 87.647 1.00 33.50 107 VAL C C 1
ATOM 3768 O O . VAL C 1 127 ? 41.609 12.934 87.592 1.00 32.95 107 VAL C O 1
ATOM 3772 N N . HIS C 1 128 ? 41.807 15.014 88.430 1.00 32.35 108 HIS C N 1
ATOM 3773 C CA . HIS C 1 128 ? 40.482 14.927 89.018 1.00 33.84 108 HIS C CA 1
ATOM 3774 C C . HIS C 1 128 ? 39.623 16.149 88.709 1.00 34.71 108 HIS C C 1
ATOM 3775 O O . HIS C 1 128 ? 40.103 17.291 88.632 1.00 31.37 108 HIS C O 1
ATOM 3782 N N . ILE C 1 129 ? 38.339 15.857 88.526 1.00 30.62 109 ILE C N 1
ATOM 3783 C CA . ILE C 1 129 ? 37.306 16.802 88.146 1.00 30.45 109 ILE C CA 1
ATOM 3784 C C . ILE C 1 129 ? 36.312 16.865 89.294 1.00 31.27 109 ILE C C 1
ATOM 3785 O O . ILE C 1 129 ? 35.592 15.893 89.574 1.00 29.97 109 ILE C O 1
ATOM 3790 N N . ALA C 1 130 ? 36.320 17.990 89.991 1.00 29.12 110 ALA C N 1
ATOM 3791 C CA . ALA C 1 130 ? 35.482 18.219 91.151 1.00 29.30 110 ALA C CA 1
ATOM 3792 C C . ALA C 1 130 ? 34.201 18.914 90.700 1.00 29.61 110 ALA C C 1
ATOM 3793 O O . ALA C 1 130 ? 34.254 19.866 89.916 1.00 29.45 110 ALA C O 1
ATOM 3795 N N . CYS C 1 131 ? 33.052 18.396 91.142 1.00 27.66 111 CYS C N 1
ATOM 3796 C CA . CYS C 1 131 ? 31.741 18.862 90.702 1.00 27.83 111 CYS C CA 1
ATOM 3797 C C . CYS C 1 131 ? 30.873 19.191 91.907 1.00 27.70 111 CYS C C 1
ATOM 3798 O O . CYS C 1 131 ? 30.859 18.451 92.901 1.00 26.27 111 CYS C O 1
ATOM 3801 N N . GLN C 1 132 ? 30.149 20.304 91.811 1.00 27.99 112 GLN C N 1
ATOM 3802 C CA . GLN C 1 132 ? 29.250 20.757 92.870 1.00 27.97 112 GLN C CA 1
ATOM 3803 C C . GLN C 1 132 ? 27.879 20.113 92.681 1.00 28.24 112 GLN C C 1
ATOM 3804 O O . GLN C 1 132 ? 27.322 20.136 91.575 1.00 27.95 112 GLN C O 1
ATOM 3810 N N . LEU C 1 133 ? 27.370 19.477 93.735 1.00 26.08 113 LEU C N 1
ATOM 3811 C CA . LEU C 1 133 ? 26.033 18.885 93.679 1.00 26.12 113 LEU C CA 1
ATOM 3812 C C . LEU C 1 133 ? 25.183 19.447 94.813 1.00 26.33 113 LEU C C 1
ATOM 3813 O O . LEU C 1 133 ? 24.695 18.698 95.668 1.00 26.02 113 LEU C O 1
ATOM 3818 N N . SER C 1 134 ? 24.992 20.761 94.837 1.00 27.29 114 SER C N 1
ATOM 3819 C CA . SER C 1 134 ? 24.331 21.381 95.969 1.00 27.46 114 SER C CA 1
ATOM 3820 C C . SER C 1 134 ? 22.894 21.729 95.606 1.00 26.86 114 SER C C 1
ATOM 3821 O O . SER C 1 134 ? 22.450 21.554 94.466 1.00 29.08 114 SER C O 1
ATOM 3824 N N . GLY C 1 135 ? 22.192 22.304 96.582 1.00 27.91 115 GLY C N 1
ATOM 3825 C CA . GLY C 1 135 ? 20.827 22.732 96.423 1.00 26.27 115 GLY C CA 1
ATOM 3826 C C . GLY C 1 135 ? 19.875 22.269 97.521 1.00 27.52 115 GLY C C 1
ATOM 3827 O O . GLY C 1 135 ? 20.209 21.439 98.379 1.00 26.23 115 GLY C O 1
ATOM 3828 N N . PRO C 1 136 ? 18.643 22.800 97.476 1.00 26.50 116 PRO C N 1
ATOM 3829 C CA . PRO C 1 136 ? 17.615 22.444 98.464 1.00 27.49 116 PRO C CA 1
ATOM 3830 C C . PRO C 1 136 ? 17.269 20.961 98.438 1.00 26.70 116 PRO C C 1
ATOM 3831 O O . PRO C 1 136 ? 17.227 20.331 97.382 1.00 26.77 116 PRO C O 1
ATOM 3835 N N . ASP C 1 137 ? 16.902 20.434 99.605 1.00 26.74 117 ASP C N 1
ATOM 3836 C CA . ASP C 1 137 ? 16.688 19.001 99.756 1.00 28.01 117 ASP C CA 1
ATOM 3837 C C . ASP C 1 137 ? 15.214 18.593 99.793 1.00 27.95 117 ASP C C 1
ATOM 3838 O O . ASP C 1 137 ? 14.906 17.484 100.248 1.00 27.32 117 ASP C O 1
ATOM 3843 N N . GLY C 1 138 ? 14.307 19.437 99.303 1.00 27.35 118 GLY C N 1
ATOM 3844 C CA . GLY C 1 138 ? 12.896 19.088 99.339 1.00 27.72 118 GLY C CA 1
ATOM 3845 C C . GLY C 1 138 ? 12.206 19.391 100.643 1.00 29.22 118 GLY C C 1
ATOM 3846 O O . GLY C 1 138 ? 11.259 18.696 101.011 1.00 29.49 118 GLY C O 1
ATOM 3847 N N . GLY C 1 139 ? 12.686 20.381 101.385 1.00 30.41 119 GLY C N 1
ATOM 3848 C CA . GLY C 1 139 ? 12.030 20.764 102.614 1.00 31.34 119 GLY C CA 1
ATOM 3849 C C . GLY C 1 139 ? 12.258 19.839 103.785 1.00 31.50 119 GLY C C 1
ATOM 3850 O O . GLY C 1 139 ? 11.451 19.826 104.713 1.00 34.28 119 GLY C O 1
ATOM 3851 N N . ILE C 1 140 ? 13.296 19.011 103.755 1.00 30.75 120 ILE C N 1
ATOM 3852 C CA . ILE C 1 140 ? 13.587 18.190 104.921 1.00 30.20 120 ILE C CA 1
ATOM 3853 C C . ILE C 1 140 ? 14.461 18.996 105.880 1.00 33.38 120 ILE C C 1
ATOM 3854 O O . ILE C 1 140 ? 14.029 19.367 106.977 1.00 32.18 120 ILE C O 1
ATOM 3859 N N . LEU C 1 141 ? 15.666 19.344 105.454 1.00 29.79 121 LEU C N 1
ATOM 3860 C CA . LEU C 1 141 ? 16.461 20.284 106.233 1.00 30.79 121 LEU C CA 1
ATOM 3861 C C . LEU C 1 141 ? 16.458 21.692 105.667 1.00 31.99 121 LEU C C 1
ATOM 3862 O O . LEU C 1 141 ? 16.743 22.636 106.408 1.00 33.94 121 LEU C O 1
ATOM 3867 N N . SER C 1 142 ? 16.134 21.870 104.390 1.00 33.48 122 SER C N 1
ATOM 3868 C CA . SER C 1 142 ? 16.358 23.177 103.798 1.00 36.36 122 SER C CA 1
ATOM 3869 C C . SER C 1 142 ? 15.344 24.195 104.316 1.00 36.21 122 SER C C 1
ATOM 3870 O O . SER C 1 142 ? 14.249 23.861 104.779 1.00 34.33 122 SER C O 1
ATOM 3873 N N . LYS C 1 143 ? 15.736 25.455 104.244 1.00 38.16 123 LYS C N 1
ATOM 3874 C CA . LYS C 1 143 ? 14.988 26.578 104.781 1.00 39.68 123 LYS C CA 1
ATOM 3875 C C . LYS C 1 143 ? 14.440 27.464 103.667 1.00 39.46 123 LYS C C 1
ATOM 3876 O O . LYS C 1 143 ? 14.883 27.378 102.517 1.00 40.10 123 LYS C O 1
ATOM 3882 N N . PRO C 1 144 ? 13.453 28.316 103.971 1.00 40.68 124 PRO C N 1
ATOM 3883 C CA . PRO C 1 144 ? 12.929 29.227 102.939 1.00 41.52 124 PRO C CA 1
ATOM 3884 C C . PRO C 1 144 ? 13.994 30.106 102.291 1.00 44.78 124 PRO C C 1
ATOM 3885 O O . PRO C 1 144 ? 13.869 30.408 101.099 1.00 47.79 124 PRO C O 1
ATOM 3889 N N . ASP C 1 145 ? 15.038 30.517 103.026 1.00 42.12 125 ASP C N 1
ATOM 3890 C CA . ASP C 1 145 ? 16.088 31.375 102.473 1.00 46.27 125 ASP C CA 1
ATOM 3891 C C . ASP C 1 145 ? 17.083 30.624 101.588 1.00 46.37 125 ASP C C 1
ATOM 3892 O O . ASP C 1 145 ? 18.094 31.210 101.186 1.00 50.27 125 ASP C O 1
ATOM 3897 N N . GLY C 1 146 ? 16.847 29.346 101.314 1.00 43.41 126 GLY C N 1
ATOM 3898 C CA . GLY C 1 146 ? 17.674 28.582 100.421 1.00 43.86 126 GLY C CA 1
ATOM 3899 C C . GLY C 1 146 ? 18.769 27.770 101.078 1.00 44.65 126 GLY C C 1
ATOM 3900 O O . GLY C 1 146 ? 19.281 26.832 100.452 1.00 47.15 126 GLY C O 1
ATOM 3901 N N . THR C 1 147 ? 19.117 28.066 102.325 1.00 40.43 127 THR C N 1
ATOM 3902 C CA . THR C 1 147 ? 20.180 27.328 102.982 1.00 37.47 127 THR C CA 1
ATOM 3903 C C . THR C 1 147 ? 19.749 25.895 103.296 1.00 35.92 127 THR C C 1
ATOM 3904 O O . THR C 1 147 ? 18.561 25.556 103.364 1.00 33.43 127 THR C O 1
ATOM 3908 N N . VAL C 1 148 ? 20.748 25.037 103.437 1.00 32.11 128 VAL C N 1
ATOM 3909 C CA . VAL C 1 148 ? 20.552 23.658 103.861 1.00 30.80 128 VAL C CA 1
ATOM 3910 C C . VAL C 1 148 ? 21.403 23.508 105.115 1.00 32.06 128 VAL C C 1
ATOM 3911 O O . VAL C 1 148 ? 22.576 23.095 105.032 1.00 29.30 128 VAL C O 1
ATOM 3915 N N . PRO C 1 149 ? 20.884 23.892 106.276 1.00 31.65 129 PRO C N 1
ATOM 3916 C CA . PRO C 1 149 ? 21.630 23.687 107.517 1.00 31.70 129 PRO C CA 1
ATOM 3917 C C . PRO C 1 149 ? 21.742 22.215 107.872 1.00 30.11 129 PRO C C 1
ATOM 3918 O O . PRO C 1 149 ? 20.905 21.387 107.505 1.00 30.38 129 PRO C O 1
ATOM 3922 N N . LEU C 1 150 ? 22.821 21.879 108.568 1.00 29.91 130 LEU C N 1
ATOM 3923 C CA . LEU C 1 150 ? 23.099 20.497 108.940 1.00 29.42 130 LEU C CA 1
ATOM 3924 C C . LEU C 1 150 ? 23.213 20.442 110.452 1.00 31.76 130 LEU C C 1
ATOM 3925 O O . LEU C 1 150 ? 24.322 20.535 110.998 1.00 31.24 130 LEU C O 1
ATOM 3930 N N . PRO C 1 151 ? 22.098 20.278 111.164 1.00 30.45 131 PRO C N 1
ATOM 3931 C CA . PRO C 1 151 ? 22.175 20.068 112.613 1.00 32.82 131 PRO C CA 1
ATOM 3932 C C . PRO C 1 151 ? 22.839 18.734 112.890 1.00 36.79 131 PRO C C 1
ATOM 3933 O O . PRO C 1 151 ? 22.991 17.886 112.003 1.00 35.32 131 PRO C O 1
ATOM 3937 N N . GLU C 1 152 ? 23.211 18.527 114.148 1.00 35.02 132 GLU C N 1
ATOM 3938 C CA . GLU C 1 152 ? 23.911 17.293 114.473 1.00 38.45 132 GLU C CA 1
ATOM 3939 C C . GLU C 1 152 ? 23.037 16.069 114.190 1.00 36.96 132 GLU C C 1
ATOM 3940 O O . GLU C 1 152 ? 21.811 16.109 114.309 1.00 35.93 132 GLU C O 1
ATOM 3946 N N . VAL C 1 153 ? 23.697 14.987 113.756 1.00 34.87 133 VAL C N 1
ATOM 3947 C CA . VAL C 1 153 ? 23.112 13.676 113.457 1.00 36.85 133 VAL C CA 1
ATOM 3948 C C . VAL C 1 153 ? 22.315 13.680 112.145 1.00 35.84 133 VAL C C 1
ATOM 3949 O O . VAL C 1 153 ? 21.982 12.616 111.611 1.00 37.90 133 VAL C O 1
ATOM 3953 N N . GLU C 1 154 ? 22.051 14.853 111.575 1.00 35.29 134 GLU C N 1
ATOM 3954 C CA . GLU C 1 154 ? 21.223 14.905 110.375 1.00 32.54 134 GLU C CA 1
ATOM 3955 C C . GLU C 1 154 ? 22.061 14.623 109.129 1.00 31.84 134 GLU C C 1
ATOM 3956 O O . GLU C 1 154 ? 23.299 14.581 109.170 1.00 28.32 134 GLU C O 1
ATOM 3962 N N . SER C 1 155 ? 21.381 14.429 107.999 1.00 27.29 135 SER C N 1
ATOM 3963 C CA . SER C 1 155 ? 22.110 14.117 106.780 1.00 27.07 135 SER C CA 1
ATOM 3964 C C . SER C 1 155 ? 21.392 14.706 105.574 1.00 26.89 135 SER C C 1
ATOM 3965 O O . SER C 1 155 ? 20.193 14.986 105.609 1.00 26.99 135 SER C O 1
ATOM 3968 N N . VAL C 1 156 ? 22.153 14.865 104.493 1.00 26.67 136 VAL C N 1
ATOM 3969 C CA . VAL C 1 156 ? 21.656 15.278 103.187 1.00 26.55 136 VAL C CA 1
ATOM 3970 C C . VAL C 1 156 ? 22.136 14.247 102.173 1.00 26.55 136 VAL C C 1
ATOM 3971 O O . VAL C 1 156 ? 23.315 13.881 102.166 1.00 26.50 136 VAL C O 1
ATOM 3975 N N . THR C 1 157 ? 21.243 13.818 101.297 1.00 26.64 137 THR C N 1
ATOM 3976 C CA . THR C 1 157 ? 21.541 12.786 100.321 1.00 26.70 137 THR C CA 1
ATOM 3977 C C . THR C 1 157 ? 21.587 13.391 98.925 1.00 26.59 137 THR C C 1
ATOM 3978 O O . THR C 1 157 ? 20.807 14.290 98.607 1.00 26.57 137 THR C O 1
ATOM 3982 N N . ALA C 1 158 ? 22.519 12.921 98.102 1.00 26.55 138 ALA C N 1
ATOM 3983 C CA . ALA C 1 158 ? 22.412 13.064 96.656 1.00 26.56 138 ALA C CA 1
ATOM 3984 C C . ALA C 1 158 ? 22.245 11.680 96.042 1.00 26.77 138 ALA C C 1
ATOM 3985 O O . ALA C 1 158 ? 23.125 10.818 96.189 1.00 26.80 138 ALA C O 1
ATOM 3987 N N . HIS C 1 159 ? 21.105 11.464 95.381 1.00 26.95 139 HIS C N 1
ATOM 3988 C CA . HIS C 1 159 ? 20.976 10.384 94.415 1.00 27.17 139 HIS C CA 1
ATOM 3989 C C . HIS C 1 159 ? 21.597 10.850 93.113 1.00 27.12 139 HIS C C 1
ATOM 3990 O O . HIS C 1 159 ? 21.284 11.939 92.627 1.00 27.07 139 HIS C O 1
ATOM 3997 N N . VAL C 1 160 ? 22.467 10.028 92.552 1.00 27.18 140 VAL C N 1
ATOM 3998 C CA . VAL C 1 160 ? 23.350 10.450 91.478 1.00 27.14 140 VAL C CA 1
ATOM 3999 C C . VAL C 1 160 ? 23.229 9.504 90.306 1.00 27.41 140 VAL C C 1
ATOM 4000 O O . VAL C 1 160 ? 23.350 8.287 90.472 1.00 27.55 140 VAL C O 1
ATOM 4004 N N . ARG C 1 161 ? 23.052 10.055 89.120 1.00 27.52 141 ARG C N 1
ATOM 4005 C CA . ARG C 1 161 ? 23.140 9.262 87.907 1.00 27.80 141 ARG C CA 1
ATOM 4006 C C . ARG C 1 161 ? 24.388 9.671 87.146 1.00 27.76 141 ARG C C 1
ATOM 4007 O O . ARG C 1 161 ? 24.580 10.855 86.848 1.00 27.68 141 ARG C O 1
ATOM 4015 N N . LEU C 1 162 ? 25.203 8.683 86.807 1.00 27.88 142 LEU C N 1
ATOM 4016 C CA . LEU C 1 162 ? 26.517 8.911 86.225 1.00 27.89 142 LEU C CA 1
ATOM 4017 C C . LEU C 1 162 ? 26.740 7.991 85.041 1.00 28.22 142 LEU C C 1
ATOM 4018 O O . LEU C 1 162 ? 26.468 6.790 85.118 1.00 28.39 142 LEU C O 1
ATOM 4023 N N . ALA C 1 163 ? 27.263 8.548 83.955 1.00 28.37 143 ALA C N 1
ATOM 4024 C CA . ALA C 1 163 ? 27.685 7.710 82.841 1.00 30.12 143 ALA C CA 1
ATOM 4025 C C . ALA C 1 163 ? 28.885 8.342 82.148 1.00 31.69 143 ALA C C 1
ATOM 4026 O O . ALA C 1 163 ? 28.865 9.531 81.826 1.00 33.72 143 ALA C O 1
ATOM 4028 N N . PHE C 1 164 ? 29.920 7.535 81.924 1.00 30.24 144 PHE C N 1
ATOM 4029 C CA . PHE C 1 164 ? 31.087 7.938 81.152 1.00 36.58 144 PHE C CA 1
ATOM 4030 C C . PHE C 1 164 ? 30.869 7.624 79.681 1.00 37.16 144 PHE C C 1
ATOM 4031 O O . PHE C 1 164 ? 30.348 6.561 79.337 1.00 37.16 144 PHE C O 1
ATOM 4039 N N . ARG C 1 165 ? 31.298 8.536 78.811 1.00 38.62 145 ARG C N 1
ATOM 4040 C CA . ARG C 1 165 ? 31.108 8.304 77.384 1.00 38.60 145 ARG C CA 1
ATOM 4041 C C . ARG C 1 165 ? 31.880 7.071 76.956 1.00 40.70 145 ARG C C 1
ATOM 4042 O O . ARG C 1 165 ? 32.910 6.720 77.546 1.00 44.23 145 ARG C O 1
ATOM 4050 N N . GLU C 1 166 ? 31.371 6.404 75.923 1.00 41.28 146 GLU C N 1
ATOM 4051 C CA . GLU C 1 166 ? 32.066 5.253 75.378 1.00 45.56 146 GLU C CA 1
ATOM 4052 C C . GLU C 1 166 ? 33.483 5.621 74.948 1.00 45.65 146 GLU C C 1
ATOM 4053 O O . GLU C 1 166 ? 33.818 6.782 74.693 1.00 44.93 146 GLU C O 1
ATOM 4059 N N . GLY C 1 167 ? 34.333 4.606 74.900 1.00 48.29 147 GLY C N 1
ATOM 4060 C CA . GLY C 1 167 ? 35.679 4.796 74.425 1.00 47.69 147 GLY C CA 1
ATOM 4061 C C . GLY C 1 167 ? 36.631 5.439 75.407 1.00 50.03 147 GLY C C 1
ATOM 4062 O O . GLY C 1 167 ? 37.790 5.684 75.047 1.00 49.97 147 GLY C O 1
ATOM 4063 N N . ILE C 1 168 ? 36.204 5.704 76.637 1.00 43.56 148 ILE C N 1
ATOM 4064 C CA . ILE C 1 168 ? 37.122 6.149 77.672 1.00 44.43 148 ILE C CA 1
ATOM 4065 C C . ILE C 1 168 ? 37.138 5.092 78.770 1.00 42.17 148 ILE C C 1
ATOM 4066 O O . ILE C 1 168 ? 36.098 4.514 79.113 1.00 37.54 148 ILE C O 1
ATOM 4071 N N . THR C 1 169 ? 38.339 4.812 79.286 1.00 39.54 149 THR C N 1
ATOM 4072 C CA . THR C 1 169 ? 38.574 3.730 80.231 1.00 38.22 149 THR C CA 1
ATOM 4073 C C . THR C 1 169 ? 39.612 4.153 81.258 1.00 39.80 149 THR C C 1
ATOM 4074 O O . THR C 1 169 ? 40.450 5.020 81.000 1.00 38.89 149 THR C O 1
ATOM 4078 N N . SER C 1 170 ? 39.584 3.482 82.412 1.00 36.73 150 SER C N 1
ATOM 4079 C CA . SER C 1 170 ? 40.575 3.693 83.465 1.00 36.90 150 SER C CA 1
ATOM 4080 C C . SER C 1 170 ? 40.683 2.444 84.331 1.00 35.64 150 SER C C 1
ATOM 4081 O O . SER C 1 170 ? 39.660 1.837 84.674 1.00 34.63 150 SER C O 1
ATOM 4084 N N . GLU C 1 171 ? 41.921 2.079 84.699 1.00 34.11 151 GLU C N 1
ATOM 4085 C CA . GLU C 1 171 ? 42.173 0.904 85.535 1.00 35.05 151 GLU C CA 1
ATOM 4086 C C . GLU C 1 171 ? 42.282 1.216 87.020 1.00 33.27 151 GLU C C 1
ATOM 4087 O O . GLU C 1 171 ? 42.341 0.288 87.831 1.00 30.80 151 GLU C O 1
ATOM 4093 N N . HIS C 1 172 ? 42.303 2.486 87.402 1.00 31.69 152 HIS C N 1
ATOM 4094 C CA . HIS C 1 172 ? 42.280 2.836 88.815 1.00 33.13 152 HIS C CA 1
ATOM 4095 C C . HIS C 1 172 ? 41.702 4.248 88.858 1.00 32.87 152 HIS C C 1
ATOM 4096 O O . HIS C 1 172 ? 42.406 5.214 88.556 1.00 30.25 152 HIS C O 1
ATOM 4103 N N . ALA C 1 173 ? 40.419 4.339 89.183 1.00 32.45 153 ALA C N 1
ATOM 4104 C CA . ALA C 1 173 ? 39.699 5.598 89.208 1.00 33.56 153 ALA C CA 1
ATOM 4105 C C . ALA C 1 173 ? 38.948 5.694 90.525 1.00 33.15 153 ALA C C 1
ATOM 4106 O O . ALA C 1 173 ? 38.904 4.748 91.310 1.00 32.93 153 ALA C O 1
ATOM 4108 N N . GLY C 1 174 ? 38.352 6.846 90.779 1.00 31.90 154 GLY C N 1
ATOM 4109 C CA . GLY C 1 174 ? 37.563 6.889 91.991 1.00 35.24 154 GLY C CA 1
ATOM 4110 C C . GLY C 1 174 ? 36.615 8.059 91.992 1.00 33.55 154 GLY C C 1
ATOM 4111 O O . GLY C 1 174 ? 36.678 8.960 91.154 1.00 33.62 154 GLY C O 1
ATOM 4112 N N . ILE C 1 175 ? 35.683 7.996 92.923 1.00 32.11 155 ILE C N 1
ATOM 4113 C CA . ILE C 1 175 ? 34.856 9.139 93.258 1.00 33.41 155 ILE C CA 1
ATOM 4114 C C . ILE C 1 175 ? 35.137 9.495 94.703 1.00 32.45 155 ILE C C 1
ATOM 4115 O O . ILE C 1 175 ? 35.120 8.617 95.576 1.00 32.17 155 ILE C O 1
ATOM 4120 N N . PHE C 1 176 ? 35.397 10.773 94.949 1.00 28.95 156 PHE C N 1
ATOM 4121 C CA . PHE C 1 176 ? 35.514 11.302 96.294 1.00 31.61 156 PHE C CA 1
ATOM 4122 C C . PHE C 1 176 ? 34.285 12.157 96.602 1.00 29.36 156 PHE C C 1
ATOM 4123 O O . PHE C 1 176 ? 33.917 13.036 95.813 1.00 30.60 156 PHE C O 1
ATOM 4131 N N . ALA C 1 177 ? 33.665 11.907 97.744 1.00 26.80 157 ALA C N 1
ATOM 4132 C CA . ALA C 1 177 ? 32.604 12.775 98.235 1.00 26.59 157 ALA C CA 1
ATOM 4133 C C . ALA C 1 177 ? 33.242 13.832 99.121 1.00 27.58 157 ALA C C 1
ATOM 4134 O O . ALA C 1 177 ? 33.934 13.501 100.086 1.00 28.97 157 ALA C O 1
ATOM 4136 N N . LEU C 1 178 ? 33.057 15.095 98.770 1.00 26.99 158 LEU C N 1
ATOM 4137 C CA . LEU C 1 178 ? 33.648 16.186 99.538 1.00 26.62 158 LEU C CA 1
ATOM 4138 C C . LEU C 1 178 ? 32.545 17.085 100.072 1.00 26.43 158 LEU C C 1
ATOM 4139 O O . LEU C 1 178 ? 32.003 17.922 99.328 1.00 26.24 158 LEU C O 1
ATOM 4144 N N . PRO C 1 179 ? 32.135 16.910 101.324 1.00 26.27 159 PRO C N 1
ATOM 4145 C CA . PRO C 1 179 ? 31.115 17.794 101.887 1.00 26.42 159 PRO C CA 1
ATOM 4146 C C . PRO C 1 179 ? 31.636 19.218 101.954 1.00 28.69 159 PRO C C 1
ATOM 4147 O O . PRO C 1 179 ? 32.790 19.457 102.309 1.00 29.13 159 PRO C O 1
ATOM 4151 N N . GLY C 1 180 ? 30.796 20.158 101.567 1.00 26.91 160 GLY C N 1
ATOM 4152 C CA . GLY C 1 180 ? 31.116 21.574 101.682 1.00 26.02 160 GLY C CA 1
ATOM 4153 C C . GLY C 1 180 ? 30.164 22.233 102.661 1.00 27.84 160 GLY C C 1
ATOM 4154 O O . GLY C 1 180 ? 28.970 21.936 102.658 1.00 26.32 160 GLY C O 1
ATOM 4155 N N . MET C 1 181 ? 30.705 23.138 103.489 1.00 28.66 161 MET C N 1
ATOM 4156 C CA . MET C 1 181 ? 29.928 23.866 104.475 1.00 28.82 161 MET C CA 1
ATOM 4157 C C . MET C 1 181 ? 30.287 25.351 104.460 1.00 31.20 161 MET C C 1
ATOM 4158 O O . MET C 1 181 ? 31.405 25.746 104.120 1.00 32.04 161 MET C O 1
ATOM 4163 N N . LEU C 1 182 ? 29.322 26.176 104.847 1.00 32.91 162 LEU C N 1
ATOM 4164 C CA . LEU C 1 182 ? 29.592 27.572 105.158 1.00 34.23 162 LEU C CA 1
ATOM 4165 C C . LEU C 1 182 ? 29.747 27.682 106.664 1.00 35.92 162 LEU C C 1
ATOM 4166 O O . LEU C 1 182 ? 28.801 27.402 107.411 1.00 35.42 162 LEU C O 1
ATOM 4171 N N . ASP C 1 183 ? 30.939 28.081 107.109 1.00 35.74 163 ASP C N 1
ATOM 4172 C CA . ASP C 1 183 ? 31.206 28.084 108.541 1.00 37.41 163 ASP C CA 1
ATOM 4173 C C . ASP C 1 183 ? 30.248 29.017 109.281 1.00 36.97 163 ASP C C 1
ATOM 4174 O O . ASP C 1 183 ? 29.678 28.644 110.315 1.00 34.39 163 ASP C O 1
ATOM 4179 N N . ALA C 1 184 ? 30.067 30.239 108.772 1.00 39.10 164 ALA C N 1
ATOM 4180 C CA . ALA C 1 184 ? 29.183 31.242 109.356 1.00 39.48 164 ALA C CA 1
ATOM 4181 C C . ALA C 1 184 ? 28.155 31.681 108.328 1.00 40.75 164 ALA C C 1
ATOM 4182 O O . ALA C 1 184 ? 28.426 31.613 107.126 1.00 42.61 164 ALA C O 1
ATOM 4184 N N . PRO C 1 185 ? 26.964 32.107 108.761 1.00 42.51 165 PRO C N 1
ATOM 4185 C CA . PRO C 1 185 ? 25.959 32.583 107.804 1.00 40.34 165 PRO C CA 1
ATOM 4186 C C . PRO C 1 185 ? 26.521 33.716 106.968 1.00 42.95 165 PRO C C 1
ATOM 4187 O O . PRO C 1 185 ? 27.232 34.585 107.466 1.00 42.16 165 PRO C O 1
ATOM 4191 N N . GLY C 1 186 ? 26.217 33.691 105.680 1.00 45.88 166 GLY C N 1
ATOM 4192 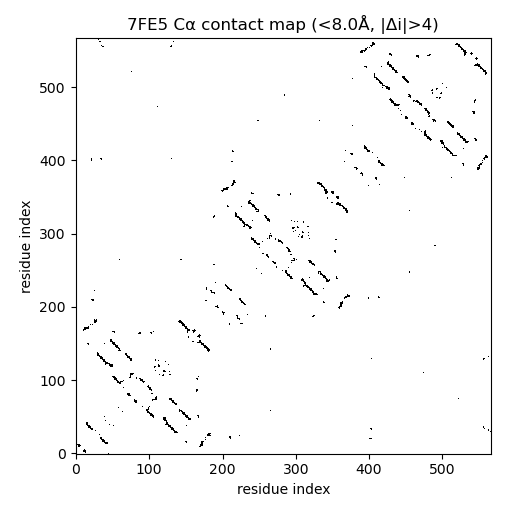C CA . GLY C 1 186 ? 26.749 34.717 104.813 1.00 46.37 166 GLY C CA 1
ATOM 4193 C C . GLY C 1 186 ? 28.210 34.566 104.450 1.00 47.74 166 GLY C C 1
ATOM 4194 O O . GLY C 1 186 ? 28.843 35.560 104.079 1.00 49.52 166 GLY C O 1
ATOM 4195 N N . ASP C 1 187 ? 28.777 33.365 104.558 1.00 43.23 167 ASP C N 1
ATOM 4196 C CA . ASP C 1 187 ? 30.125 33.130 104.053 1.00 42.72 167 ASP C CA 1
ATOM 4197 C C . ASP C 1 187 ? 30.073 32.828 102.566 1.00 41.52 167 ASP C C 1
ATOM 4198 O O . ASP C 1 187 ? 29.048 32.403 102.030 1.00 44.81 167 ASP C O 1
ATOM 4203 N N . LYS C 1 188 ? 31.202 33.014 101.900 1.00 40.43 168 LYS C N 1
ATOM 4204 C CA . LYS C 1 188 ? 31.270 32.779 100.470 1.00 42.57 168 LYS C CA 1
ATOM 4205 C C . LYS C 1 188 ? 32.078 31.516 100.204 1.00 40.94 168 LYS C C 1
ATOM 4206 O O . LYS C 1 188 ? 33.027 31.197 100.928 1.00 39.80 168 LYS C O 1
ATOM 4212 N N . SER C 1 189 ? 31.686 30.791 99.167 1.00 37.95 169 SER C N 1
ATOM 4213 C CA . SER C 1 189 ? 32.413 29.591 98.805 1.00 34.28 169 SER C CA 1
ATOM 4214 C C . SER C 1 189 ? 33.808 29.972 98.331 1.00 36.80 169 SER C C 1
ATOM 4215 O O . SER C 1 189 ? 33.986 30.954 97.608 1.00 36.06 169 SER C O 1
ATOM 4218 N N . ILE C 1 190 ? 34.795 29.183 98.736 1.00 31.97 170 ILE C N 1
ATOM 4219 C CA . ILE C 1 190 ? 36.194 29.548 98.547 1.00 36.51 170 ILE C CA 1
ATOM 4220 C C . ILE C 1 190 ? 36.830 28.946 97.303 1.00 36.28 170 ILE C C 1
ATOM 4221 O O . ILE C 1 190 ? 37.785 29.534 96.774 1.00 36.31 170 ILE C O 1
ATOM 4226 N N . ILE C 1 191 ? 36.293 27.855 96.773 1.00 34.88 171 ILE C N 1
ATOM 4227 C CA . ILE C 1 191 ? 36.835 27.208 95.583 1.00 34.08 171 ILE C CA 1
ATOM 4228 C C . ILE C 1 191 ? 35.884 27.475 94.426 1.00 34.54 171 ILE C C 1
ATOM 4229 O O . ILE C 1 191 ? 34.727 27.030 94.473 1.00 36.84 171 ILE C O 1
ATOM 4234 N N . PRO C 1 192 ? 36.334 28.144 93.363 1.00 33.80 172 PRO C N 1
ATOM 4235 C CA . PRO C 1 192 ? 35.431 28.520 92.267 1.00 33.75 172 PRO C CA 1
ATOM 4236 C C . PRO C 1 192 ? 34.767 27.300 91.653 1.00 35.13 172 PRO C C 1
ATOM 4237 O O . PRO C 1 192 ? 35.431 26.394 91.135 1.00 36.51 172 PRO C O 1
ATOM 4241 N N . GLY C 1 193 ? 33.440 27.261 91.738 1.00 35.57 173 GLY C N 1
ATOM 4242 C CA . GLY C 1 193 ? 32.677 26.169 91.186 1.00 30.46 173 GLY C CA 1
ATOM 4243 C C . GLY C 1 193 ? 32.225 25.144 92.203 1.00 33.64 173 GLY C C 1
ATOM 4244 O O . GLY C 1 193 ? 31.302 24.372 91.911 1.00 32.03 173 GLY C O 1
ATOM 4245 N N . LEU C 1 194 ? 32.817 25.131 93.397 1.00 30.35 174 LEU C N 1
ATOM 4246 C CA . LEU C 1 194 ? 32.429 24.182 94.432 1.00 32.18 174 LEU C CA 1
ATOM 4247 C C . LEU C 1 194 ? 31.687 24.885 95.560 1.00 30.92 174 LEU C C 1
ATOM 4248 O O . LEU C 1 194 ? 31.750 26.108 95.707 1.00 30.53 174 LEU C O 1
ATOM 4253 N N . PHE C 1 195 ? 30.970 24.105 96.362 1.00 26.05 175 PHE C N 1
ATOM 4254 C CA . PHE C 1 195 ? 30.249 24.688 97.480 1.00 29.71 175 PHE C CA 1
ATOM 4255 C C . PHE C 1 195 ? 31.093 24.649 98.744 1.00 29.74 175 PHE C C 1
ATOM 4256 O O . PHE C 1 195 ? 31.615 23.595 99.118 1.00 28.89 175 PHE C O 1
ATOM 4264 N N . GLY C 1 196 ? 31.156 25.781 99.436 1.00 30.21 176 GLY C N 1
ATOM 4265 C CA . GLY C 1 196 ? 31.704 25.790 100.776 1.00 31.73 176 GLY C CA 1
ATOM 4266 C C . GLY C 1 196 ? 32.950 26.631 100.906 1.00 31.43 176 GLY C C 1
ATOM 4267 O O . GLY C 1 196 ? 33.691 26.788 99.935 1.00 32.35 176 GLY C O 1
ATOM 4268 N N . ASN C 1 197 ? 33.160 27.213 102.085 1.00 34.21 177 ASN C N 1
ATOM 4269 C CA . ASN C 1 197 ? 34.450 27.785 102.458 1.00 33.28 177 ASN C CA 1
ATOM 4270 C C . ASN C 1 197 ? 35.202 26.918 103.455 1.00 33.37 177 ASN C C 1
ATOM 4271 O O . ASN C 1 197 ? 36.369 27.196 103.731 1.00 35.04 177 ASN C O 1
ATOM 4276 N N . VAL C 1 198 ? 34.563 25.889 104.006 1.00 32.18 178 VAL C N 1
ATOM 4277 C CA . VAL C 1 198 ? 35.228 24.836 104.755 1.00 29.70 178 VAL C CA 1
ATOM 4278 C C . VAL C 1 198 ? 34.683 23.507 104.239 1.00 31.84 178 VAL C C 1
ATOM 4279 O O . VAL C 1 198 ? 33.679 23.458 103.520 1.00 29.13 178 VAL C O 1
ATOM 4283 N N . PHE C 1 199 ? 35.356 22.415 104.598 1.00 30.24 179 PHE C N 1
ATOM 4284 C CA . PHE C 1 199 ? 35.009 21.138 103.998 1.00 28.95 179 PHE C CA 1
ATOM 4285 C C . PHE C 1 199 ? 35.003 20.026 105.034 1.00 30.95 179 PHE C C 1
ATOM 4286 O O . PHE C 1 199 ? 35.544 20.159 106.131 1.00 29.49 179 PHE C O 1
ATOM 4294 N N . GLY C 1 200 ? 34.302 18.945 104.690 1.00 30.74 180 GLY C N 1
ATOM 4295 C CA . GLY C 1 200 ? 34.199 17.788 105.546 1.00 28.40 180 GLY C CA 1
ATOM 4296 C C . GLY C 1 200 ? 35.240 16.754 105.186 1.00 29.56 180 GLY C C 1
ATOM 4297 O O . GLY C 1 200 ? 36.156 16.995 104.397 1.00 33.67 180 GLY C O 1
ATOM 4298 N N . ARG C 1 201 ? 35.057 15.560 105.744 1.00 29.75 181 ARG C N 1
ATOM 4299 C CA . ARG C 1 201 ? 36.010 14.474 105.579 1.00 29.72 181 ARG C CA 1
ATOM 4300 C C . ARG C 1 201 ? 35.789 13.819 104.224 1.00 30.85 181 ARG C C 1
ATOM 4301 O O . ARG C 1 201 ? 34.681 13.355 103.921 1.00 29.15 181 ARG C O 1
ATOM 4309 N N . LEU C 1 202 ? 36.836 13.814 103.407 1.00 27.45 182 LEU C N 1
ATOM 4310 C CA . LEU C 1 202 ? 36.808 13.170 102.104 1.00 30.78 182 LEU C CA 1
ATOM 4311 C C . LEU C 1 202 ? 36.478 11.686 102.239 1.00 28.77 182 LEU C C 1
ATOM 4312 O O . LEU C 1 202 ? 37.037 10.987 103.087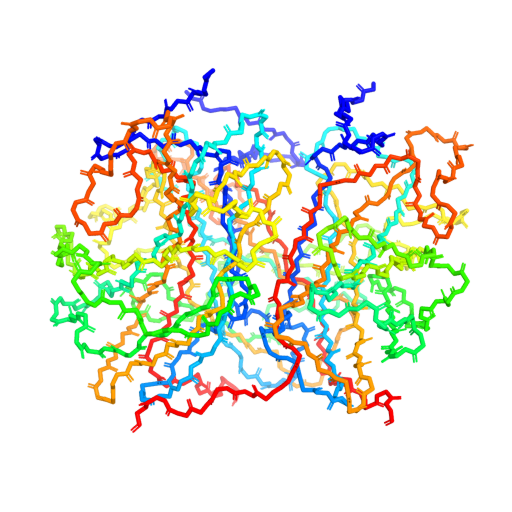 1.00 30.24 182 LEU C O 1
ATOM 4317 N N . GLN C 1 203 ? 35.558 11.208 101.412 1.00 27.37 183 GLN C N 1
ATOM 4318 C CA . GLN C 1 203 ? 35.199 9.795 101.365 1.00 27.54 183 GLN C CA 1
ATOM 4319 C C . GLN C 1 203 ? 35.482 9.243 99.974 1.00 27.55 183 GLN C C 1
ATOM 4320 O O . GLN C 1 203 ? 35.258 9.920 98.967 1.00 27.34 183 GLN C O 1
ATOM 4326 N N . GLN C 1 204 ? 35.959 8.013 99.909 1.00 27.84 184 GLN C N 1
ATOM 4327 C CA . GLN C 1 204 ? 36.441 7.467 98.649 1.00 28.15 184 GLN C CA 1
ATOM 4328 C C . GLN C 1 204 ? 35.609 6.276 98.182 1.00 28.01 184 GLN C C 1
ATOM 4329 O O . GLN C 1 204 ? 35.142 5.474 98.987 1.00 28.37 184 GLN C O 1
ATOM 4335 N N . ALA C 1 205 ? 35.481 6.138 96.861 1.00 29.25 185 ALA C N 1
ATOM 4336 C CA . ALA C 1 205 ? 34.980 4.909 96.234 1.00 28.71 185 ALA C CA 1
ATOM 4337 C C . ALA C 1 205 ? 35.871 4.594 95.039 1.00 30.34 185 ALA C C 1
ATOM 4338 O O . ALA C 1 205 ? 35.812 5.305 94.035 1.00 31.40 185 ALA C O 1
ATOM 4340 N N . SER C 1 206 ? 36.710 3.556 95.148 1.00 31.13 186 SER C N 1
ATOM 4341 C CA . SER C 1 206 ? 37.606 3.152 94.065 1.00 28.89 186 SER C CA 1
ATOM 4342 C C . SER C 1 206 ? 36.906 2.181 93.121 1.00 28.98 186 SER C C 1
ATOM 4343 O O . SER C 1 206 ? 36.200 1.273 93.559 1.00 29.09 186 SER C O 1
ATOM 4346 N N . PHE C 1 207 ? 37.142 2.355 91.826 1.00 29.01 187 PHE C N 1
ATOM 4347 C CA . PHE C 1 207 ? 36.544 1.488 90.822 1.00 30.45 187 PHE C CA 1
ATOM 4348 C C . PHE C 1 207 ? 37.430 1.472 89.581 1.00 30.30 187 PHE C C 1
ATOM 4349 O O . PHE C 1 207 ? 38.330 2.303 89.430 1.00 30.55 187 PHE C O 1
ATOM 4357 N N . ARG C 1 208 ? 37.154 0.516 88.692 1.00 29.63 188 ARG C N 1
ATOM 4358 C CA . ARG C 1 208 ? 37.687 0.482 87.335 1.00 32.22 188 ARG C CA 1
ATOM 4359 C C . ARG C 1 208 ? 36.608 0.859 86.333 1.00 29.84 188 ARG C C 1
ATOM 4360 O O . ARG C 1 208 ? 35.454 0.449 86.467 1.00 31.52 188 ARG C O 1
ATOM 4368 N N . LEU C 1 209 ? 36.999 1.615 85.314 1.00 34.71 189 LEU C N 1
ATOM 4369 C CA . LEU C 1 209 ? 36.146 1.951 84.177 1.00 32.83 189 LEU C CA 1
ATOM 4370 C C . LEU C 1 209 ? 36.649 1.137 82.994 1.00 36.39 189 LEU C C 1
ATOM 4371 O O . LEU C 1 209 ? 37.707 1.449 82.428 1.00 34.65 189 LEU C O 1
ATOM 4376 N N . GLY C 1 210 ? 35.906 0.098 82.628 1.00 35.12 190 GLY C N 1
ATOM 4377 C CA . GLY C 1 210 ? 36.359 -0.869 81.628 1.00 35.75 190 GLY C CA 1
ATOM 4378 C C . GLY C 1 210 ? 35.531 -2.148 81.710 1.00 37.47 190 GLY C C 1
ATOM 4379 O O . GLY C 1 210 ? 34.365 -2.114 82.084 1.00 38.31 190 GLY C O 1
ATOM 4380 N N . GLU C 1 211 ? 36.170 -3.276 81.390 1.00 37.38 191 GLU C N 1
ATOM 4381 C CA . GLU C 1 211 ? 35.475 -4.561 81.347 1.00 41.62 191 GLU C CA 1
ATOM 4382 C C . GLU C 1 211 ? 35.509 -5.281 82.689 1.00 37.83 191 GLU C C 1
ATOM 4383 O O . GLU C 1 211 ? 36.465 -5.177 83.455 1.00 36.75 191 GLU C O 1
ATOM 4389 N N . GLY C 1 212 ? 34.426 -6.000 82.974 1.00 41.35 192 GLY C N 1
ATOM 4390 C CA . GLY C 1 212 ? 34.314 -6.775 84.186 1.00 39.16 192 GLY C CA 1
ATOM 4391 C C . GLY C 1 212 ? 35.324 -7.903 84.221 1.00 40.29 192 GLY C C 1
ATOM 4392 O O . GLY C 1 212 ? 36.024 -8.173 83.239 1.00 39.43 192 GLY C O 1
ATOM 4393 N N . PRO C 1 213 ? 35.417 -8.590 85.356 1.00 39.75 193 PRO C N 1
ATOM 4394 C CA . PRO C 1 213 ? 36.388 -9.682 85.462 1.00 39.32 193 PRO C CA 1
ATOM 4395 C C . PRO C 1 213 ? 35.952 -10.906 84.678 1.00 42.38 193 PRO C C 1
ATOM 4396 O O . PRO C 1 213 ? 34.786 -11.313 84.708 1.00 42.62 193 PRO C O 1
ATOM 4400 N N . SER C 1 214 ? 36.914 -11.491 83.976 1.00 41.73 194 SER C N 1
ATOM 4401 C CA . SER C 1 214 ? 36.761 -12.816 83.405 1.00 43.17 194 SER C CA 1
ATOM 4402 C C . SER C 1 214 ? 36.701 -13.852 84.523 1.00 42.96 194 SER C C 1
ATOM 4403 O O . SER C 1 214 ? 37.201 -13.634 85.633 1.00 41.83 194 SER C O 1
ATOM 4406 N N . SER C 1 215 ? 36.090 -14.991 84.222 1.00 41.38 195 SER C N 1
ATOM 4407 C CA . SER C 1 215 ? 36.025 -16.069 85.198 1.00 43.19 195 SER C CA 1
ATOM 4408 C C . SER C 1 215 ? 37.427 -16.510 85.600 1.00 43.74 195 SER C C 1
ATOM 4409 O O . SER C 1 215 ? 38.306 -16.687 84.748 1.00 41.40 195 SER C O 1
ATOM 4412 N N . LEU C 1 216 ? 37.654 -16.634 86.912 1.00 42.45 196 LEU C N 1
ATOM 4413 C CA . LEU C 1 216 ? 38.926 -17.161 87.390 1.00 42.70 196 LEU C CA 1
ATOM 4414 C C . LEU C 1 216 ? 38.987 -18.683 87.326 1.00 42.20 196 LEU C C 1
ATOM 4415 O O . LEU C 1 216 ? 40.084 -19.244 87.235 1.00 44.82 196 LEU C O 1
ATOM 4420 N N . TYR C 1 217 ? 37.846 -19.357 87.358 1.00 42.43 197 TYR C N 1
ATOM 4421 C CA . TYR C 1 217 ? 37.827 -20.805 87.230 1.00 43.39 197 TYR C CA 1
ATOM 4422 C C . TYR C 1 217 ? 37.554 -21.182 85.774 1.00 44.67 197 TYR C C 1
ATOM 4423 O O . TYR C 1 217 ? 36.790 -20.496 85.095 1.00 45.84 197 TYR C O 1
#